Protein AF-A0A841AV82-F1 (afdb_monomer_lite)

Sequence (504 aa):
MIDNGAESAHFCGAACRFLRERGIRVSAVSPDPAAVTTDPGFADAAYIEPVAPAFVERIIAGEWDRGHPVDHLLPGRGADGCAAALAERGVLKRYDVAVLEPEALDIPLWTEWSLADRAESRAVVIVGAGGHGVDYEHSCAHAAAGFRKAGFHAIIVDSGVDVLSPELDHRYLERLRPEELLEVCAAEEELAGVVLQLGGPAAWSLAEDLADAGVPLLGGAAELLVPARSGAGHIAVDALTDGDEVYLGGIIEQLGEAEDAPGALQPNAVDGPDFASILDLTGAIARDAGTRGLLTVRYDATGDDLHVVEAAARGSGTVPFVSKATGVPLAEAAALLLAGKSISELRAEGVLPAGDSPPVPGVAVRDAGMGLDRSLGRALAKACEGGLPTGGRVYVSAGCRDRRELLFPVKRLGELGFEILAGADCAAMFDRHAVPCVHVAEEDLAGEIADGKLDLLIATGSGADGLAAEATGIPCALGLRHAEATVHAIEALIRDDFPVFQRP

InterPro domains:
  IPR011607 Methylglyoxal synthase-like domain [PS51855] (386-504)
  IPR016185 Pre-ATP-grasp domain superfamily [SSF52440] (2-100)
  IPR016185 Pre-ATP-grasp domain superfamily [SSF52440] (120-224)
  IPR036914 Methylglyoxal synthase-like domain superfamily [G3DSA:3.40.50.1380] (388-502)
  IPR036914 Methylglyoxal synthase-like domain superfamily [SSF52335] (388-491)
  IPR058047 Carbamoyl phosphate synthase, preATP-grasp domain [PF25596] (2-101)
  IPR058047 Carbamoyl phosphate synthase, preATP-grasp domain [PF25596] (122-222)

Structure (mmCIF, N/CA/C/O backbone):
data_AF-A0A841AV82-F1
#
_entry.id   AF-A0A841AV82-F1
#
loop_
_atom_site.group_PDB
_atom_site.id
_atom_site.type_symbol
_atom_site.label_atom_id
_atom_site.label_alt_id
_atom_site.label_comp_id
_atom_site.label_asym_id
_atom_site.label_entity_id
_atom_site.label_seq_id
_atom_site.pdbx_PDB_ins_code
_atom_site.Cartn_x
_atom_site.Cartn_y
_atom_site.Cartn_z
_atom_site.occupancy
_atom_site.B_iso_or_equiv
_atom_site.auth_seq_id
_atom_site.auth_comp_id
_atom_site.auth_asym_id
_atom_site.auth_atom_id
_atom_site.pdbx_PDB_model_num
ATOM 1 N N . MET A 1 1 ? -13.180 8.623 -14.189 1.00 90.81 1 MET A N 1
ATOM 2 C CA . MET A 1 1 ? -12.263 9.405 -13.338 1.00 90.81 1 MET A CA 1
ATOM 3 C C . MET A 1 1 ? -10.894 8.757 -13.414 1.00 90.81 1 MET A C 1
ATOM 5 O O . MET A 1 1 ? -10.834 7.540 -13.273 1.00 90.81 1 MET A O 1
ATOM 9 N N . ILE A 1 2 ? -9.837 9.528 -13.664 1.00 91.56 2 ILE A N 1
ATOM 10 C CA . ILE A 1 2 ? -8.448 9.048 -13.576 1.00 91.56 2 ILE A CA 1
ATOM 11 C C . ILE A 1 2 ? -7.686 9.904 -12.560 1.00 91.56 2 ILE A C 1
ATOM 13 O O . ILE A 1 2 ? -7.802 11.124 -12.602 1.00 91.56 2 ILE A O 1
ATOM 17 N N . ASP A 1 3 ? -6.962 9.268 -11.644 1.00 84.94 3 ASP A N 1
ATOM 18 C CA . ASP A 1 3 ? -6.338 9.900 -10.476 1.00 84.94 3 ASP A CA 1
ATOM 19 C C . ASP A 1 3 ? -4.928 9.329 -10.260 1.00 84.94 3 ASP A C 1
ATOM 21 O O . ASP A 1 3 ? -4.775 8.123 -10.055 1.00 84.94 3 ASP A O 1
ATOM 25 N N . ASN A 1 4 ? -3.905 10.186 -10.315 1.00 76.44 4 ASN A N 1
ATOM 26 C CA . ASN A 1 4 ? -2.503 9.789 -10.132 1.00 76.44 4 ASN A CA 1
ATOM 27 C C . ASN A 1 4 ? -2.070 9.741 -8.657 1.00 76.44 4 ASN A C 1
ATOM 29 O O . ASN A 1 4 ? -0.916 9.426 -8.400 1.00 76.44 4 ASN A O 1
ATOM 33 N N . GLY A 1 5 ? -2.961 10.032 -7.703 1.00 67.56 5 GLY A N 1
ATOM 34 C CA . GLY A 1 5 ? -2.700 9.905 -6.271 1.00 67.56 5 GLY A CA 1
ATOM 35 C C . GLY A 1 5 ? -2.860 11.201 -5.472 1.00 67.56 5 GLY A C 1
ATOM 36 O O . GLY A 1 5 ? -3.566 12.133 -5.871 1.00 67.56 5 GLY A O 1
ATOM 37 N N . ALA A 1 6 ? -2.198 11.215 -4.312 1.00 57.38 6 ALA A N 1
ATOM 38 C CA . ALA A 1 6 ? -2.172 12.234 -3.253 1.00 57.38 6 ALA A CA 1
ATOM 39 C C . ALA A 1 6 ? -2.678 13.652 -3.602 1.00 57.38 6 ALA A C 1
ATOM 41 O O . ALA A 1 6 ? -3.660 14.110 -3.020 1.00 57.38 6 ALA A O 1
ATOM 42 N N . GLU A 1 7 ? -2.048 14.354 -4.554 1.00 55.75 7 GLU A N 1
ATOM 43 C CA . GLU A 1 7 ? -2.330 15.777 -4.830 1.00 55.75 7 GLU A CA 1
ATOM 44 C C . GLU A 1 7 ? -3.747 16.053 -5.367 1.00 55.75 7 GLU A C 1
ATOM 46 O O . GLU A 1 7 ? -4.189 17.206 -5.410 1.00 55.75 7 GLU A O 1
ATOM 51 N N . SER A 1 8 ? -4.468 15.020 -5.810 1.00 61.84 8 SER A N 1
ATOM 52 C CA . SER A 1 8 ? -5.808 15.150 -6.391 1.00 61.84 8 SER A CA 1
ATOM 53 C C . SER A 1 8 ? -6.891 14.390 -5.632 1.00 61.84 8 SER A C 1
ATOM 55 O O . SER A 1 8 ? -8.082 14.557 -5.909 1.00 61.84 8 SER A O 1
ATOM 57 N N . ALA A 1 9 ? -6.501 13.600 -4.637 1.00 64.06 9 ALA A N 1
ATOM 58 C CA . ALA A 1 9 ? -7.357 12.573 -4.078 1.00 64.06 9 ALA A CA 1
ATOM 59 C C . ALA A 1 9 ? -8.602 13.160 -3.367 1.00 64.06 9 ALA A C 1
ATOM 61 O O . ALA A 1 9 ? -9.690 12.584 -3.459 1.00 64.06 9 ALA A O 1
ATOM 62 N N . HIS A 1 10 ? -8.493 14.338 -2.725 1.00 68.81 10 HIS A N 1
ATOM 63 C CA . HIS A 1 10 ? -9.641 15.035 -2.108 1.00 68.81 10 HIS A CA 1
ATOM 64 C C . HIS A 1 10 ? -10.686 15.451 -3.149 1.00 68.81 10 HIS A C 1
ATOM 66 O O . HIS A 1 10 ? -11.874 15.142 -3.018 1.00 68.81 10 HIS A O 1
ATOM 72 N N . PHE A 1 11 ? -10.236 16.104 -4.225 1.00 78.00 11 PHE A N 1
ATOM 73 C CA . PHE A 1 11 ? -11.098 16.484 -5.343 1.00 78.00 11 PHE A CA 1
ATOM 74 C C . PHE A 1 11 ? -11.727 15.247 -5.983 1.00 78.00 11 PHE A C 1
ATOM 76 O O . PHE A 1 11 ? -12.940 15.194 -6.178 1.00 78.00 11 PHE A O 1
ATOM 83 N N . CYS A 1 12 ? -10.912 14.238 -6.283 1.00 80.69 12 CYS A N 1
ATOM 84 C CA . CYS A 1 12 ? -11.349 13.037 -6.972 1.00 80.69 12 CYS A CA 1
ATOM 85 C C . CYS A 1 12 ? -12.381 12.253 -6.144 1.00 80.69 12 CYS A C 1
ATOM 87 O O . CYS A 1 12 ? -13.395 11.813 -6.693 1.00 80.69 12 CYS A O 1
ATOM 89 N N . GLY A 1 13 ? -12.192 12.150 -4.824 1.00 80.12 13 GLY A N 1
ATOM 90 C CA . GLY A 1 13 ? -13.170 11.572 -3.900 1.00 80.12 13 GLY A CA 1
ATOM 91 C C . GLY A 1 13 ? -14.489 12.351 -3.866 1.00 80.12 13 GLY A C 1
ATOM 92 O O . GLY A 1 13 ? -15.559 11.765 -4.060 1.00 80.12 13 GLY A O 1
ATOM 93 N N . ALA A 1 14 ? -14.423 13.677 -3.700 1.00 79.00 14 ALA A N 1
ATOM 94 C CA . ALA A 1 14 ? -15.600 14.549 -3.704 1.00 79.00 14 ALA A CA 1
ATOM 95 C C . ALA A 1 14 ? -16.366 14.482 -5.037 1.00 79.00 14 ALA A C 1
ATOM 97 O O . ALA A 1 14 ? -17.595 14.393 -5.048 1.00 79.00 14 ALA A O 1
ATOM 98 N N . ALA A 1 15 ? -15.649 14.452 -6.160 1.00 84.62 15 ALA A N 1
ATOM 99 C CA . ALA A 1 15 ? -16.220 14.317 -7.493 1.00 84.62 15 ALA A CA 1
ATOM 100 C C . ALA A 1 15 ? -16.948 12.977 -7.669 1.00 84.62 15 ALA A C 1
ATOM 102 O O . ALA A 1 15 ? -18.084 12.957 -8.147 1.00 84.62 15 ALA A O 1
ATOM 103 N N . CYS A 1 16 ? -16.335 11.861 -7.251 1.00 86.69 16 CYS A N 1
ATOM 104 C CA . CYS A 1 16 ? -16.966 10.542 -7.324 1.00 86.69 16 CYS A CA 1
ATOM 105 C C . CYS A 1 16 ? -18.299 10.529 -6.561 1.00 86.69 16 CYS A C 1
ATOM 107 O O . CYS A 1 16 ? -19.328 10.141 -7.118 1.00 86.69 16 CYS A O 1
ATOM 109 N N . ARG A 1 17 ? -18.315 11.052 -5.330 1.00 81.62 17 ARG A N 1
ATOM 110 C CA . ARG A 1 17 ? -19.538 11.186 -4.529 1.00 81.62 17 ARG A CA 1
ATOM 111 C C . ARG A 1 17 ? -20.577 12.089 -5.198 1.00 81.62 17 ARG A C 1
ATOM 113 O O . ARG A 1 17 ? -21.718 11.672 -5.384 1.00 81.62 17 ARG A O 1
ATOM 120 N N . PHE A 1 18 ? -20.180 13.296 -5.599 1.00 85.12 18 PHE A N 1
ATOM 121 C CA . PHE A 1 18 ? -21.058 14.293 -6.218 1.00 85.12 18 PHE A CA 1
ATOM 122 C C . PHE A 1 18 ? -21.786 13.755 -7.457 1.00 85.12 18 PHE A C 1
ATOM 124 O O . PHE A 1 18 ? -22.976 14.031 -7.655 1.00 85.12 18 PHE A O 1
ATOM 131 N N . LEU A 1 19 ? -21.069 12.994 -8.288 1.00 88.81 19 LEU A N 1
ATOM 132 C CA . LEU A 1 19 ? -21.600 12.358 -9.490 1.00 88.81 19 LEU A CA 1
ATOM 133 C C . LEU A 1 19 ? -22.554 11.210 -9.132 1.00 88.81 19 LEU A C 1
ATOM 135 O O . LEU A 1 19 ? -23.669 11.150 -9.657 1.00 88.81 19 LEU A O 1
ATOM 139 N N . ARG A 1 20 ? -22.172 10.341 -8.191 1.00 88.25 20 ARG A N 1
ATOM 140 C CA . ARG A 1 20 ? -23.005 9.199 -7.782 1.00 88.25 20 ARG A CA 1
ATOM 141 C C . ARG A 1 20 ? -24.296 9.614 -7.086 1.00 88.25 20 ARG A C 1
ATOM 143 O O . ARG A 1 20 ? -25.344 9.046 -7.382 1.00 88.25 20 ARG A O 1
ATOM 150 N N . GLU A 1 21 ? -24.271 10.650 -6.248 1.00 86.81 21 GLU A N 1
ATOM 151 C CA . GLU A 1 21 ? -25.479 11.235 -5.639 1.00 86.81 21 GLU A CA 1
ATOM 152 C C . GLU A 1 21 ? -26.478 11.757 -6.690 1.00 86.81 21 GLU A C 1
ATOM 154 O O . GLU A 1 21 ? -27.679 11.840 -6.431 1.00 86.81 21 GLU A O 1
ATOM 159 N N . ARG A 1 22 ? -26.006 12.062 -7.906 1.00 89.69 22 ARG A N 1
ATOM 160 C CA . ARG A 1 22 ? -26.829 12.460 -9.062 1.00 89.69 22 ARG A CA 1
ATOM 161 C C . ARG A 1 22 ? -27.228 11.287 -9.960 1.00 89.69 22 ARG A C 1
ATOM 163 O O . ARG A 1 22 ? -27.829 11.505 -11.009 1.00 89.69 22 ARG A O 1
ATOM 170 N N . GLY A 1 23 ? -26.920 10.055 -9.557 1.00 91.31 23 GLY A N 1
ATOM 171 C CA . GLY A 1 23 ? -27.213 8.842 -10.318 1.00 91.31 23 GLY A CA 1
ATOM 172 C C . GLY A 1 23 ? -26.294 8.626 -11.523 1.00 91.31 23 GLY A C 1
ATOM 173 O O . GLY A 1 23 ? -26.644 7.853 -12.413 1.00 91.31 23 GLY A O 1
ATOM 174 N N . ILE A 1 24 ? -25.142 9.303 -11.577 1.00 92.50 24 ILE A N 1
ATOM 175 C CA . ILE A 1 24 ? -24.139 9.103 -12.627 1.00 92.50 24 ILE A CA 1
ATOM 176 C C . ILE A 1 24 ? -23.238 7.940 -12.215 1.00 92.50 24 ILE A C 1
ATOM 178 O O . ILE A 1 24 ? -22.692 7.938 -11.112 1.00 92.50 24 ILE A O 1
ATOM 182 N N . ARG A 1 25 ? -23.070 6.963 -13.115 1.00 94.25 25 ARG A N 1
ATOM 183 C CA . ARG A 1 25 ? -22.140 5.847 -12.915 1.00 94.25 25 ARG A CA 1
ATOM 184 C C . ARG A 1 25 ? -20.703 6.357 -12.981 1.00 94.25 25 ARG A C 1
ATOM 186 O O . ARG A 1 25 ? -20.338 7.038 -13.937 1.00 94.25 25 ARG A O 1
ATOM 193 N N . VAL A 1 26 ? -19.879 5.981 -12.009 1.00 93.31 26 VAL A N 1
ATOM 194 C CA . VAL A 1 26 ? -18.468 6.376 -11.953 1.00 93.31 26 VAL A CA 1
ATOM 195 C C . VAL A 1 26 ? -17.569 5.151 -12.018 1.00 93.31 26 VAL A C 1
ATOM 197 O O . VAL A 1 26 ? -17.651 4.266 -11.168 1.00 93.31 26 VAL A O 1
ATOM 200 N N . SER A 1 27 ? -16.666 5.148 -12.997 1.00 94.00 27 SER A N 1
ATOM 201 C CA . SER A 1 27 ? -15.523 4.236 -13.057 1.00 94.00 27 SER A CA 1
ATOM 202 C C . SER A 1 27 ? -14.254 5.024 -12.707 1.00 94.00 27 SER A C 1
ATOM 204 O O . SER A 1 27 ? -13.967 6.052 -13.337 1.00 94.00 27 SER A O 1
ATOM 206 N N . ALA A 1 28 ? -13.536 4.592 -11.671 1.00 92.00 28 ALA A N 1
ATOM 207 C CA . ALA A 1 28 ? -12.346 5.255 -11.138 1.00 92.00 28 ALA A CA 1
ATOM 208 C C . ALA A 1 28 ? -11.086 4.419 -11.385 1.00 92.00 28 ALA A C 1
ATOM 210 O O . ALA A 1 28 ? -11.097 3.205 -11.187 1.00 92.00 28 ALA A O 1
ATOM 211 N N . VAL A 1 29 ? -10.010 5.076 -11.815 1.00 92.19 29 VAL A N 1
ATOM 212 C CA . VAL A 1 29 ? -8.702 4.459 -12.053 1.00 92.19 29 VAL A CA 1
ATOM 213 C C . VAL A 1 29 ? -7.664 5.204 -11.234 1.00 92.19 29 VAL A C 1
ATOM 215 O O . VAL A 1 29 ? -7.523 6.415 -11.409 1.00 92.19 29 VAL A O 1
ATOM 218 N N . SER A 1 30 ? -6.951 4.491 -10.369 1.00 89.75 30 SER A N 1
ATOM 219 C CA . SER A 1 30 ? -5.815 5.044 -9.638 1.00 89.75 30 SER A CA 1
ATOM 220 C C . SER A 1 30 ? -4.820 3.945 -9.262 1.00 89.75 30 SER A C 1
ATOM 222 O O . SER A 1 30 ? -5.254 2.901 -8.771 1.00 89.75 30 SER A O 1
ATOM 224 N N . PRO A 1 31 ? -3.509 4.151 -9.472 1.00 87.56 31 PRO A N 1
ATOM 225 C CA . PRO A 1 31 ? -2.474 3.249 -8.990 1.00 87.56 31 PRO A CA 1
ATOM 226 C C . PRO A 1 31 ? -2.136 3.503 -7.517 1.00 87.56 31 PRO A C 1
ATOM 228 O O . PRO A 1 31 ? -1.435 2.691 -6.929 1.00 87.56 31 PRO A O 1
ATOM 231 N N . ASP A 1 32 ? -2.595 4.602 -6.914 1.00 87.56 32 ASP A N 1
ATOM 232 C CA . ASP A 1 32 ? -2.264 4.948 -5.532 1.00 87.56 32 ASP A CA 1
ATOM 233 C C . ASP A 1 32 ? -3.104 4.091 -4.558 1.00 87.56 32 ASP A C 1
ATOM 235 O O . ASP A 1 32 ? -4.343 4.164 -4.574 1.00 87.56 32 ASP A O 1
ATOM 239 N N . PRO A 1 33 ? -2.475 3.265 -3.698 1.00 84.12 33 PRO A N 1
ATOM 240 C CA . PRO A 1 33 ? -3.198 2.456 -2.723 1.00 84.12 33 PRO A CA 1
ATOM 241 C C . PRO A 1 33 ? -3.952 3.289 -1.673 1.00 84.12 33 PRO A C 1
ATOM 243 O O . PRO A 1 33 ? -4.920 2.792 -1.097 1.00 84.12 33 PRO A O 1
ATOM 246 N N . ALA A 1 34 ? -3.555 4.539 -1.425 1.00 84.31 34 ALA A N 1
ATOM 247 C CA . ALA A 1 34 ? -4.220 5.446 -0.493 1.00 84.31 34 ALA A CA 1
ATOM 248 C C . ALA A 1 34 ? -5.388 6.223 -1.135 1.00 84.31 34 ALA A C 1
ATOM 250 O O . ALA A 1 34 ? -6.167 6.870 -0.425 1.00 84.31 34 ALA A O 1
ATOM 251 N N . ALA A 1 35 ? -5.578 6.136 -2.458 1.00 82.94 35 ALA A N 1
ATOM 252 C CA . ALA A 1 35 ? -6.659 6.840 -3.138 1.00 82.94 35 ALA A CA 1
ATOM 253 C C . ALA A 1 35 ? -8.040 6.328 -2.694 1.00 82.94 35 ALA A C 1
ATOM 255 O O . ALA A 1 35 ? -8.417 5.168 -2.905 1.00 82.94 35 ALA A O 1
ATOM 256 N N . VAL A 1 36 ? -8.849 7.230 -2.131 1.00 78.75 36 VAL A N 1
ATOM 257 C CA . VAL A 1 36 ? -10.220 6.922 -1.683 1.00 78.75 36 VAL A CA 1
ATOM 258 C C . VAL A 1 36 ? -11.155 6.594 -2.847 1.00 78.75 36 VAL A C 1
ATOM 260 O O . VAL A 1 36 ? -12.127 5.866 -2.693 1.00 78.75 36 VAL A O 1
ATOM 263 N N . THR A 1 37 ? -10.851 7.068 -4.057 1.00 79.81 37 THR A N 1
ATOM 264 C CA . THR A 1 37 ? -11.676 6.820 -5.251 1.00 79.81 37 THR A CA 1
ATOM 265 C C . THR A 1 37 ? -11.791 5.346 -5.624 1.00 79.81 37 THR A C 1
ATOM 267 O O . THR A 1 37 ? -12.768 4.947 -6.259 1.00 79.81 37 THR A O 1
ATOM 270 N N . THR A 1 38 ? -10.820 4.529 -5.213 1.00 82.94 38 THR A N 1
ATOM 271 C CA . THR A 1 38 ? -10.825 3.079 -5.425 1.00 82.94 38 THR A CA 1
ATOM 272 C C . THR A 1 38 ? -11.324 2.305 -4.196 1.00 82.94 38 THR A C 1
ATOM 274 O O . THR A 1 38 ? -11.220 1.075 -4.163 1.00 82.94 38 THR A O 1
ATOM 277 N N . ASP A 1 39 ? -11.836 2.991 -3.164 1.00 83.00 39 ASP A N 1
ATOM 278 C CA . ASP A 1 39 ? -12.488 2.349 -2.019 1.00 83.00 39 ASP A CA 1
ATOM 279 C C . ASP A 1 39 ? -13.899 1.858 -2.364 1.00 83.00 39 ASP A C 1
ATOM 281 O O . ASP A 1 39 ? -14.603 2.464 -3.186 1.00 83.00 39 ASP A O 1
ATOM 285 N N . PRO A 1 40 ? -14.353 0.767 -1.717 1.00 78.19 40 PRO A N 1
ATOM 286 C CA . PRO A 1 40 ? -15.736 0.333 -1.826 1.00 78.19 40 PRO A CA 1
ATOM 287 C C . PRO A 1 40 ? -16.694 1.479 -1.483 1.00 78.19 40 PRO A C 1
ATOM 289 O O . PRO A 1 40 ? -16.585 2.103 -0.434 1.00 78.19 40 PRO A O 1
ATOM 292 N N . GLY A 1 41 ? -17.657 1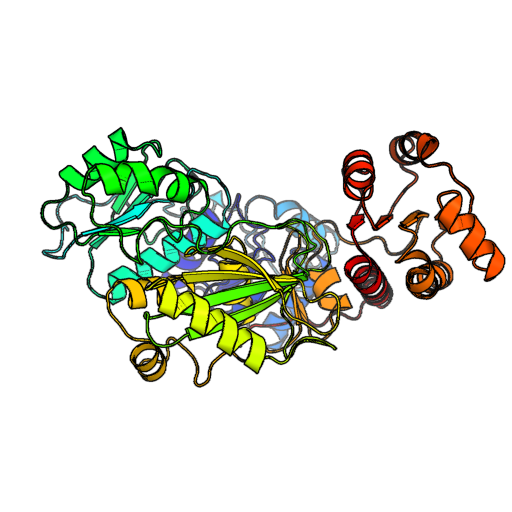.745 -2.366 1.00 79.38 41 GLY A N 1
ATOM 293 C CA . GLY A 1 41 ? -18.660 2.786 -2.143 1.00 79.38 41 GLY A CA 1
ATOM 294 C C . GLY A 1 41 ? -18.297 4.178 -2.669 1.00 79.38 41 GLY A C 1
ATOM 295 O O . GLY A 1 41 ? -19.170 5.041 -2.637 1.00 79.38 41 GLY A O 1
ATOM 296 N N . PHE A 1 42 ? -17.106 4.397 -3.236 1.00 81.31 42 PHE A N 1
ATOM 297 C CA . PHE A 1 42 ? -16.772 5.662 -3.912 1.00 81.31 42 PHE A CA 1
ATOM 298 C C . PHE A 1 42 ? -17.054 5.628 -5.414 1.00 81.31 42 PHE A C 1
ATOM 300 O O . PHE A 1 42 ? -17.577 6.596 -5.960 1.00 81.31 42 PHE A O 1
ATOM 307 N N . ALA A 1 43 ? -16.789 4.502 -6.073 1.00 87.81 43 ALA A N 1
ATOM 308 C CA . ALA A 1 43 ? -17.047 4.289 -7.493 1.00 87.81 43 ALA A CA 1
ATOM 309 C C . ALA A 1 43 ? -17.900 3.031 -7.718 1.00 87.81 43 ALA A C 1
ATOM 311 O O . ALA A 1 43 ? -17.933 2.127 -6.883 1.00 87.81 43 ALA A O 1
ATOM 312 N N . ASP A 1 44 ? -18.592 2.961 -8.855 1.00 90.88 44 ASP A N 1
ATOM 313 C CA . ASP A 1 44 ? -19.335 1.764 -9.270 1.00 90.88 44 ASP A CA 1
ATOM 314 C C . ASP A 1 44 ? -18.428 0.723 -9.946 1.00 90.88 44 ASP A C 1
ATOM 316 O O . ASP A 1 44 ? -18.801 -0.445 -10.062 1.00 90.88 44 ASP A O 1
ATOM 320 N N . ALA A 1 45 ? -17.247 1.144 -10.406 1.00 91.06 45 ALA A N 1
ATOM 321 C CA . ALA A 1 45 ? -16.133 0.279 -10.772 1.00 91.06 45 ALA A CA 1
ATOM 322 C C . ALA A 1 45 ? -14.809 0.949 -10.384 1.00 91.06 45 ALA A C 1
ATOM 324 O O . ALA A 1 45 ? -14.600 2.128 -10.672 1.00 91.06 45 ALA A O 1
ATOM 325 N N . ALA A 1 46 ? -13.912 0.194 -9.753 1.00 90.00 46 ALA A N 1
ATOM 326 C CA . ALA A 1 46 ? -12.591 0.660 -9.347 1.00 90.00 46 ALA A CA 1
ATOM 327 C C . ALA A 1 46 ? -11.496 -0.184 -10.014 1.00 90.00 46 ALA A C 1
ATOM 329 O O . ALA A 1 46 ? -11.554 -1.419 -10.000 1.00 90.00 46 ALA A O 1
ATOM 330 N N . TYR A 1 47 ? -10.498 0.493 -10.576 1.00 90.12 47 TYR A N 1
ATOM 331 C CA . TYR A 1 47 ? -9.341 -0.106 -11.232 1.00 90.12 47 TYR A CA 1
ATOM 332 C C . TYR A 1 47 ? -8.065 0.372 -10.547 1.00 90.12 47 TYR A C 1
ATOM 334 O O . TYR A 1 47 ? -7.798 1.573 -10.502 1.00 90.12 47 TYR A O 1
ATOM 342 N N . ILE A 1 48 ? -7.284 -0.581 -10.043 1.00 88.75 48 ILE A N 1
ATOM 343 C CA . ILE A 1 48 ? -5.940 -0.334 -9.517 1.00 88.75 48 ILE A CA 1
ATOM 344 C C . ILE A 1 48 ? -4.970 -0.623 -10.655 1.00 88.75 48 ILE A C 1
ATOM 346 O O . ILE A 1 48 ? -4.492 -1.744 -10.823 1.00 88.75 48 ILE A O 1
ATOM 350 N N . GLU A 1 49 ? -4.807 0.367 -11.523 1.00 89.81 49 GLU A N 1
ATOM 351 C CA . GLU A 1 49 ? -4.012 0.267 -12.742 1.00 89.81 49 GLU A CA 1
ATOM 352 C C . GLU A 1 49 ? -3.272 1.587 -12.987 1.00 89.81 49 GLU A C 1
ATOM 354 O O . GLU A 1 49 ? -3.762 2.647 -12.577 1.00 89.81 49 GLU A O 1
ATOM 359 N N . PRO A 1 50 ? -2.136 1.554 -13.707 1.00 89.44 50 PRO A N 1
ATOM 360 C CA . PRO A 1 50 ? -1.421 2.764 -14.087 1.00 89.44 50 PRO A CA 1
ATOM 361 C C . PRO A 1 50 ? -2.316 3.740 -14.850 1.00 89.44 50 PRO A C 1
ATOM 363 O O . PRO A 1 50 ? -3.013 3.354 -15.797 1.00 89.44 50 PRO A O 1
ATOM 366 N N . VAL A 1 51 ? -2.209 5.035 -14.546 1.00 90.50 51 VAL A N 1
ATOM 367 C CA . VAL A 1 51 ? -2.825 6.095 -15.362 1.00 90.50 51 VAL A CA 1
ATOM 368 C C . VAL A 1 51 ? -1.950 6.397 -16.580 1.00 90.50 51 VAL A C 1
ATOM 370 O O . VAL A 1 51 ? -1.453 7.498 -16.803 1.00 90.50 51 VAL A O 1
ATOM 373 N N . ALA A 1 52 ? -1.764 5.377 -17.410 1.00 88.81 52 ALA A N 1
ATOM 374 C CA . ALA A 1 52 ? -1.066 5.473 -18.681 1.00 88.81 52 ALA A CA 1
ATOM 375 C C . ALA A 1 52 ? -2.055 5.267 -19.840 1.00 88.81 52 ALA A C 1
ATOM 377 O O . ALA A 1 52 ? -2.968 4.442 -19.721 1.00 88.81 52 ALA A O 1
ATOM 378 N N . PRO A 1 53 ? -1.865 5.932 -21.000 1.00 91.25 53 PRO A N 1
ATOM 379 C CA . PRO A 1 53 ? -2.823 5.875 -22.106 1.00 91.25 53 PRO A CA 1
ATOM 380 C C . PRO A 1 53 ? -3.176 4.452 -22.553 1.00 91.25 53 PRO A C 1
ATOM 382 O O . PRO A 1 53 ? -4.331 4.175 -22.854 1.00 91.25 53 PRO A O 1
ATOM 385 N N . ALA A 1 54 ? -2.205 3.533 -22.549 1.00 88.81 54 ALA A N 1
ATOM 386 C CA . ALA A 1 54 ? -2.431 2.137 -22.924 1.00 88.81 54 ALA A CA 1
ATOM 387 C C . ALA A 1 54 ? -3.383 1.404 -21.959 1.00 88.81 54 ALA A C 1
ATOM 389 O O . ALA A 1 54 ? -4.234 0.634 -22.398 1.00 88.81 54 ALA A O 1
ATOM 390 N N . PHE A 1 55 ? -3.268 1.652 -20.653 1.00 91.06 55 PHE A N 1
ATOM 391 C CA . PHE A 1 55 ? -4.129 1.035 -19.642 1.00 91.06 55 PHE A CA 1
ATOM 392 C C . PHE A 1 55 ? -5.510 1.687 -19.616 1.00 91.06 55 PHE A C 1
ATOM 394 O O . PHE A 1 55 ? -6.517 0.982 -19.649 1.00 91.06 55 PHE A O 1
ATOM 401 N N . VAL A 1 56 ? -5.574 3.020 -19.659 1.00 94.00 56 VAL A N 1
ATOM 402 C CA . VAL A 1 56 ? -6.850 3.750 -19.680 1.00 94.00 56 VAL A CA 1
ATOM 403 C C . VAL A 1 56 ? -7.658 3.424 -20.942 1.00 94.00 56 VAL A C 1
ATOM 405 O O . VAL A 1 56 ? -8.864 3.214 -20.850 1.00 94.00 56 VAL A O 1
ATOM 408 N N . GLU A 1 57 ? -7.018 3.280 -22.109 1.00 94.94 57 GLU A N 1
ATOM 409 C CA . GLU A 1 57 ? -7.690 2.812 -23.331 1.00 94.94 57 GLU A CA 1
ATOM 410 C C . GLU A 1 57 ? -8.294 1.411 -23.156 1.00 94.94 57 GLU A C 1
ATOM 412 O O . GLU A 1 57 ? -9.446 1.190 -23.537 1.00 94.94 57 GLU A O 1
ATOM 417 N N . ARG A 1 58 ? -7.554 0.469 -22.552 1.00 93.06 58 ARG A N 1
ATOM 418 C CA . ARG A 1 58 ? -8.064 -0.884 -22.266 1.00 93.06 58 ARG A CA 1
ATOM 419 C C . ARG A 1 58 ? -9.243 -0.856 -21.294 1.00 93.06 58 ARG A C 1
ATOM 421 O O . ARG A 1 58 ? -10.170 -1.644 -21.462 1.00 93.06 58 ARG A O 1
ATOM 428 N N . ILE A 1 59 ? -9.231 0.040 -20.308 1.00 94.62 59 ILE A N 1
ATOM 429 C CA . ILE A 1 59 ? -10.341 0.216 -19.363 1.00 94.62 59 ILE A CA 1
ATOM 430 C C . ILE A 1 59 ? -11.577 0.769 -20.082 1.00 94.62 59 ILE A C 1
ATOM 432 O O . ILE A 1 59 ? -12.650 0.190 -19.942 1.00 94.62 59 ILE A O 1
ATOM 436 N N . ILE A 1 60 ? -11.433 1.815 -20.906 1.00 95.56 60 ILE A N 1
ATOM 437 C CA . ILE A 1 60 ? -12.539 2.377 -21.707 1.00 95.56 60 ILE A CA 1
ATOM 438 C C . ILE A 1 60 ? -13.150 1.301 -22.613 1.00 95.56 60 ILE A C 1
ATOM 440 O O . ILE A 1 60 ? -14.367 1.121 -22.625 1.00 95.56 60 ILE A O 1
ATOM 444 N N . ALA A 1 61 ? -12.308 0.557 -23.335 1.00 94.00 61 ALA A N 1
ATOM 445 C CA . ALA A 1 61 ? -12.751 -0.545 -24.185 1.00 94.00 61 ALA A CA 1
ATOM 446 C C . ALA A 1 61 ? -13.467 -1.637 -23.371 1.00 94.00 61 ALA A C 1
ATOM 448 O O . ALA A 1 61 ? -14.533 -2.113 -23.752 1.00 94.00 61 ALA A O 1
ATOM 449 N N . GLY A 1 62 ? -12.913 -2.000 -22.213 1.00 93.06 62 GLY A N 1
ATOM 450 C CA . GLY A 1 62 ? -13.485 -3.012 -21.336 1.00 93.06 62 GLY A CA 1
ATOM 451 C C . GLY A 1 62 ? -14.825 -2.609 -20.716 1.00 93.06 62 GLY A C 1
ATOM 452 O O . GLY A 1 62 ? -15.695 -3.467 -20.566 1.00 93.06 62 GLY A O 1
ATOM 453 N N . GLU A 1 63 ? -15.010 -1.348 -20.332 1.00 94.25 63 GLU A N 1
ATOM 454 C CA . GLU A 1 63 ? -16.300 -0.841 -19.844 1.00 94.25 63 GLU A CA 1
ATOM 455 C C . GLU A 1 63 ? -17.334 -0.808 -20.978 1.00 94.25 63 GLU A C 1
ATOM 457 O O . GLU A 1 63 ? -18.472 -1.250 -20.795 1.00 94.25 63 GLU A O 1
ATOM 462 N N . TRP A 1 64 ? -16.918 -0.410 -22.185 1.00 92.38 64 TRP A N 1
ATOM 463 C CA . TRP A 1 64 ? -17.756 -0.473 -23.383 1.00 92.38 64 TRP A CA 1
ATOM 464 C C . TRP A 1 64 ? -18.267 -1.893 -23.655 1.00 92.38 64 TRP A C 1
ATOM 466 O O . TRP A 1 64 ? -19.473 -2.103 -23.801 1.00 92.38 64 TRP A O 1
ATOM 476 N N . ASP A 1 65 ? -17.371 -2.883 -23.660 1.00 92.56 65 ASP A N 1
ATOM 477 C CA . ASP A 1 65 ? -17.707 -4.291 -23.906 1.00 92.56 65 ASP A CA 1
ATOM 478 C C . ASP A 1 65 ? -18.656 -4.876 -22.847 1.00 92.56 65 ASP A C 1
ATOM 480 O O . ASP A 1 65 ? -19.457 -5.766 -23.143 1.00 92.56 65 ASP A O 1
ATOM 484 N N . ARG A 1 66 ? -18.613 -4.357 -21.613 1.00 92.69 66 ARG A N 1
ATOM 485 C CA . ARG A 1 66 ? -19.529 -4.732 -20.522 1.00 92.69 66 ARG A CA 1
ATOM 486 C C . ARG A 1 66 ? -20.896 -4.041 -20.606 1.00 92.69 66 ARG A C 1
ATOM 488 O O . ARG A 1 66 ? -21.767 -4.328 -19.789 1.00 92.69 66 ARG A O 1
ATOM 495 N N . GLY A 1 67 ? -21.113 -3.169 -21.592 1.00 94.31 67 GLY A N 1
ATOM 496 C CA . GLY A 1 67 ? -22.356 -2.412 -21.752 1.00 94.31 67 GLY A CA 1
ATOM 497 C C . GLY A 1 67 ? -22.410 -1.135 -20.911 1.00 94.31 67 GLY A C 1
ATOM 498 O O . GLY A 1 67 ? -23.498 -0.627 -20.634 1.00 94.31 67 GLY A O 1
ATOM 499 N N . HIS A 1 68 ? -21.253 -0.616 -20.506 1.00 93.81 68 HIS A N 1
ATOM 500 C CA . HIS A 1 68 ? -21.098 0.627 -19.756 1.00 93.81 68 HIS A CA 1
ATOM 501 C C . HIS A 1 68 ? -20.204 1.602 -20.541 1.00 93.81 68 HIS A C 1
ATOM 503 O O . HIS A 1 68 ? -19.081 1.869 -20.122 1.00 93.81 68 HIS A O 1
ATOM 509 N N . PRO A 1 69 ? -20.646 2.110 -21.710 1.00 94.81 69 PRO A N 1
ATOM 510 C CA . PRO A 1 69 ? -19.838 3.047 -22.484 1.00 94.81 69 PRO A CA 1
ATOM 511 C C . PRO A 1 69 ? -19.496 4.285 -21.644 1.00 94.81 69 PRO A C 1
ATOM 513 O O . PRO A 1 69 ? -20.333 4.798 -20.902 1.00 94.81 69 PRO A O 1
ATOM 516 N N . VAL A 1 70 ? -18.247 4.739 -21.744 1.00 95.69 70 VAL A N 1
ATOM 517 C CA . VAL A 1 70 ? -17.756 5.906 -21.007 1.00 95.69 70 VAL A CA 1
ATOM 518 C C . VAL A 1 70 ? -18.078 7.161 -21.811 1.00 95.69 70 VAL A C 1
ATOM 520 O O . VAL A 1 70 ? -17.440 7.406 -22.825 1.00 95.69 70 VAL A O 1
ATOM 523 N N . ASP A 1 71 ? -19.031 7.973 -21.356 1.00 94.88 71 ASP A N 1
ATOM 524 C CA . ASP A 1 71 ? -19.380 9.225 -22.049 1.00 94.88 71 ASP A CA 1
ATOM 525 C C . ASP A 1 71 ? -18.334 10.329 -21.813 1.00 94.88 71 ASP A C 1
ATOM 527 O O . ASP A 1 71 ? -18.060 11.155 -22.685 1.00 94.88 71 ASP A O 1
ATOM 531 N N . HIS A 1 72 ? -17.760 10.359 -20.605 1.00 95.56 72 HIS A N 1
ATOM 532 C CA . HIS A 1 72 ? -16.883 11.434 -20.157 1.00 95.56 72 HIS A CA 1
ATOM 533 C C . HIS A 1 72 ? -15.655 10.918 -19.395 1.00 95.56 72 HIS A C 1
ATOM 535 O O . HIS A 1 72 ? -15.760 10.061 -18.514 1.00 95.56 72 HIS A O 1
ATOM 541 N N . LEU A 1 73 ? -14.494 11.503 -19.687 1.00 95.06 73 LEU A N 1
ATOM 542 C CA . LEU A 1 73 ? -13.252 11.347 -18.941 1.00 95.06 73 LEU A CA 1
ATOM 543 C C . LEU A 1 73 ? -13.015 12.599 -18.092 1.00 95.06 73 LEU A C 1
ATOM 545 O O . LEU A 1 73 ? -12.874 13.692 -18.627 1.00 95.06 73 LEU A O 1
ATOM 549 N N . LEU A 1 74 ? -12.948 12.425 -16.777 1.00 93.06 74 LEU A N 1
ATOM 550 C CA . LEU A 1 74 ? -12.581 13.474 -15.827 1.00 93.06 74 LEU A CA 1
ATOM 551 C C . LEU A 1 74 ? -11.166 13.178 -15.304 1.00 93.06 74 LEU A C 1
ATOM 553 O O . LEU A 1 74 ? -11.013 12.164 -14.608 1.00 93.06 74 LEU A O 1
ATOM 557 N N . PRO A 1 75 ? -10.146 13.966 -15.688 1.00 90.88 75 PRO A N 1
ATOM 558 C CA . PRO A 1 75 ? -8.808 13.858 -15.132 1.00 90.88 75 PRO A CA 1
ATOM 559 C C . PRO A 1 75 ? -8.720 14.582 -13.786 1.00 90.88 75 PRO A C 1
ATOM 561 O O . PRO A 1 75 ? -9.140 15.729 -13.652 1.00 90.88 75 PRO A O 1
ATOM 564 N N . GLY A 1 76 ? -8.176 13.902 -12.780 1.00 84.62 76 GLY A N 1
ATOM 565 C CA . GLY A 1 76 ? -7.666 14.548 -11.578 1.00 84.62 76 GLY A CA 1
ATOM 566 C C . GLY A 1 76 ? -6.387 15.331 -11.878 1.00 84.62 76 GLY A C 1
ATOM 567 O O . GLY A 1 76 ? -5.749 15.147 -12.920 1.00 84.62 76 GLY A O 1
ATOM 568 N N . ARG A 1 77 ? -5.985 16.192 -10.939 1.00 77.75 77 ARG A N 1
ATOM 569 C CA . ARG A 1 77 ? -4.717 16.932 -11.009 1.00 77.75 77 ARG A CA 1
ATOM 570 C C . ARG A 1 77 ? -3.557 15.961 -11.267 1.00 77.75 77 ARG A C 1
ATOM 572 O O . ARG A 1 77 ? -3.406 14.973 -10.558 1.00 77.75 77 ARG A O 1
ATOM 579 N N . GLY A 1 78 ? -2.754 16.245 -12.293 1.00 79.62 78 GLY A N 1
ATOM 580 C CA . GLY A 1 78 ? -1.605 15.417 -12.682 1.00 79.62 78 GLY A CA 1
ATOM 581 C C . GLY A 1 78 ? -1.923 14.331 -13.716 1.00 79.62 78 GLY A C 1
ATOM 582 O O . GLY A 1 78 ? -1.006 13.820 -14.357 1.00 79.62 78 GLY A O 1
ATOM 583 N N . ALA A 1 79 ? -3.201 14.034 -13.972 1.00 87.19 79 ALA A N 1
ATOM 584 C CA . ALA A 1 79 ? -3.617 13.063 -14.985 1.00 87.19 79 ALA A CA 1
ATOM 585 C C . ALA A 1 79 ? -3.883 13.689 -16.375 1.00 87.19 79 ALA A C 1
ATOM 587 O O . ALA A 1 79 ? -4.157 12.970 -17.343 1.00 87.19 79 ALA A O 1
ATOM 588 N N . ASP A 1 80 ? -3.751 15.013 -16.512 1.00 87.44 80 ASP A N 1
ATOM 589 C CA . ASP A 1 80 ? -3.996 15.767 -17.752 1.00 87.44 80 ASP A CA 1
ATOM 590 C C . ASP A 1 80 ? -3.134 15.281 -18.923 1.00 87.44 80 ASP A C 1
ATOM 592 O O . ASP A 1 80 ? -3.602 15.166 -20.057 1.00 87.44 80 ASP A O 1
ATOM 596 N N . GLY A 1 81 ? -1.875 14.926 -18.644 1.00 89.81 81 GLY A N 1
ATOM 597 C CA . GLY A 1 81 ? -0.958 14.385 -19.648 1.00 89.81 81 GLY A CA 1
ATOM 598 C C . GLY A 1 81 ? -1.456 13.069 -20.251 1.00 89.81 81 GLY A C 1
ATOM 599 O O . GLY A 1 81 ? -1.335 12.850 -21.458 1.00 89.81 81 GLY A O 1
ATOM 600 N N . CYS A 1 82 ? -2.087 12.213 -19.441 1.00 91.75 82 CYS A N 1
ATOM 601 C CA . CYS A 1 82 ? -2.697 10.975 -19.920 1.00 91.75 82 CYS A CA 1
ATOM 602 C C . CYS A 1 82 ? -3.922 11.267 -20.800 1.00 91.75 82 CYS A C 1
ATOM 604 O O . CYS A 1 82 ? -4.034 10.714 -21.898 1.00 91.75 82 CYS A O 1
ATOM 606 N N . ALA A 1 83 ? -4.797 12.188 -20.376 1.00 92.69 83 ALA A N 1
ATOM 607 C CA . ALA A 1 83 ? -5.957 12.614 -21.163 1.00 92.69 83 ALA A CA 1
ATOM 608 C C . ALA A 1 83 ? -5.549 13.214 -22.524 1.00 92.69 83 ALA A C 1
ATOM 610 O O . ALA A 1 83 ? -6.102 12.834 -23.562 1.00 92.69 83 ALA A O 1
ATOM 611 N N . ALA A 1 84 ? -4.530 14.077 -22.544 1.00 93.88 84 ALA A N 1
ATOM 612 C CA . ALA A 1 84 ? -3.975 14.650 -23.769 1.00 93.88 84 ALA A CA 1
ATOM 613 C C . ALA A 1 84 ? -3.405 13.566 -24.701 1.00 93.88 84 ALA A C 1
ATOM 615 O O . ALA A 1 84 ? -3.742 13.518 -25.885 1.00 93.88 84 ALA A O 1
ATOM 616 N N . ALA A 1 85 ? -2.617 12.631 -24.166 1.00 94.38 85 ALA A N 1
ATOM 617 C CA . ALA A 1 85 ? -2.047 11.540 -24.951 1.00 94.38 85 ALA A CA 1
ATOM 618 C C . ALA A 1 85 ? -3.118 10.582 -25.517 1.00 94.38 85 ALA A C 1
ATOM 620 O O . ALA A 1 85 ? -2.971 10.081 -26.636 1.00 94.38 85 ALA A O 1
ATOM 621 N N . LEU A 1 86 ? -4.219 10.338 -24.796 1.00 96.12 86 LEU A N 1
ATOM 622 C CA . LEU A 1 86 ? -5.376 9.591 -25.314 1.00 96.12 86 LEU A CA 1
ATOM 623 C C . LEU A 1 86 ? -6.043 10.316 -26.493 1.00 96.12 86 LEU A C 1
ATOM 625 O O . LEU A 1 86 ? -6.447 9.671 -27.470 1.00 96.12 86 LEU A O 1
ATOM 629 N N . ALA A 1 87 ? -6.143 11.647 -26.425 1.00 94.75 87 ALA A N 1
ATOM 630 C CA . ALA A 1 87 ? -6.681 12.471 -27.503 1.00 94.75 87 ALA A CA 1
ATOM 631 C C . ALA A 1 87 ? -5.791 12.415 -28.756 1.00 94.75 87 ALA A C 1
ATOM 633 O O . ALA A 1 87 ? -6.292 12.154 -29.852 1.00 94.75 87 ALA A O 1
ATOM 634 N N . GLU A 1 88 ? -4.474 12.579 -28.597 1.00 96.44 88 GLU A N 1
ATOM 635 C CA . GLU A 1 88 ? -3.489 12.512 -29.688 1.00 96.44 88 GLU A CA 1
ATOM 636 C C . GLU A 1 88 ? -3.485 11.150 -30.394 1.00 96.44 88 GLU A C 1
ATOM 638 O O . GLU A 1 88 ? -3.409 11.072 -31.621 1.00 96.44 88 GLU A O 1
ATOM 643 N N . ARG A 1 89 ? -3.650 10.065 -29.628 1.00 95.50 89 ARG A N 1
ATOM 644 C CA . ARG A 1 89 ? -3.783 8.692 -30.146 1.00 95.50 89 ARG A CA 1
ATOM 645 C C . ARG A 1 89 ? -5.135 8.423 -30.823 1.00 95.50 89 ARG A C 1
ATOM 647 O O . ARG A 1 89 ? -5.345 7.346 -31.384 1.00 95.50 89 ARG A O 1
ATOM 654 N N . GLY A 1 90 ? -6.068 9.377 -30.775 1.00 96.31 90 GLY A N 1
ATOM 655 C CA . GLY A 1 90 ? -7.409 9.263 -31.346 1.00 96.31 90 GLY A CA 1
ATOM 656 C C . GLY A 1 90 ? -8.337 8.313 -30.584 1.00 96.31 90 GLY A C 1
ATOM 657 O O . GLY A 1 90 ? -9.370 7.925 -31.132 1.00 96.31 90 GLY A O 1
ATOM 658 N N . VAL A 1 91 ? -7.992 7.933 -29.348 1.00 96.25 91 VAL A N 1
ATOM 659 C CA . VAL A 1 91 ? -8.779 7.005 -28.518 1.00 96.25 91 VAL A CA 1
ATOM 660 C C . VAL A 1 91 ? -10.111 7.637 -28.135 1.00 96.25 91 VAL A C 1
ATOM 662 O O . VAL A 1 91 ? -11.157 7.043 -28.382 1.00 96.25 91 VAL A O 1
ATOM 665 N N . LEU A 1 92 ? -10.083 8.876 -27.633 1.00 96.44 92 LEU A N 1
ATOM 666 C CA . LEU A 1 92 ? -11.291 9.599 -27.218 1.00 96.44 92 LEU A CA 1
ATOM 667 C C . LEU A 1 92 ? -12.293 9.736 -28.372 1.00 96.44 92 LEU A C 1
ATOM 669 O O . LEU A 1 92 ? -13.478 9.484 -28.207 1.00 96.44 92 LEU A O 1
ATOM 673 N N . LYS A 1 93 ? -11.803 10.014 -29.586 1.00 96.31 93 LYS A N 1
ATOM 674 C CA . LYS A 1 93 ? -12.640 10.073 -30.793 1.00 96.31 93 LYS A CA 1
ATOM 675 C C . LYS A 1 93 ? -13.198 8.706 -31.199 1.00 96.31 93 LYS A C 1
ATOM 677 O O . LYS A 1 93 ? -14.298 8.634 -31.734 1.00 96.31 93 LYS A O 1
ATOM 682 N N . ARG A 1 94 ? -12.428 7.629 -31.015 1.00 96.38 94 ARG A N 1
ATOM 683 C CA . ARG A 1 94 ? -12.837 6.265 -31.388 1.00 96.38 94 ARG A CA 1
ATOM 684 C C . ARG A 1 94 ? -14.000 5.767 -30.532 1.00 96.38 94 ARG A C 1
ATOM 686 O O . ARG A 1 94 ? -14.870 5.089 -31.066 1.00 96.38 94 ARG A O 1
ATOM 693 N N . TYR A 1 95 ? -13.992 6.112 -29.247 1.00 95.94 95 TYR A N 1
ATOM 694 C CA . TYR A 1 95 ? -15.001 5.701 -28.268 1.00 95.94 95 TYR A CA 1
ATOM 695 C C . TYR A 1 95 ? -16.012 6.808 -27.927 1.00 95.94 95 TYR A C 1
ATOM 697 O O . TYR A 1 95 ? -16.799 6.628 -27.010 1.00 95.94 95 TYR A O 1
ATOM 705 N N . ASP A 1 96 ? -16.004 7.927 -28.660 1.00 96.19 96 ASP A N 1
ATOM 706 C CA . ASP A 1 96 ? -16.900 9.080 -28.456 1.00 96.19 96 ASP A CA 1
ATOM 707 C C . ASP A 1 96 ? -16.899 9.633 -27.015 1.00 96.19 96 ASP A C 1
ATOM 709 O O . ASP A 1 96 ? -17.935 9.968 -26.450 1.00 96.19 96 ASP A O 1
ATOM 713 N N . VAL A 1 97 ? -15.708 9.719 -26.413 1.00 97.25 97 VAL A N 1
ATOM 714 C CA . VAL A 1 97 ? -15.508 10.175 -25.030 1.00 97.25 97 VAL A CA 1
ATOM 715 C C . VAL A 1 97 ? -15.167 11.663 -25.011 1.00 97.25 97 VAL A C 1
ATOM 717 O O . VAL A 1 97 ? -14.175 12.085 -25.616 1.00 97.25 97 VAL A O 1
ATOM 720 N N . ALA A 1 98 ? -15.937 12.461 -24.275 1.00 95.38 98 ALA A N 1
ATOM 721 C CA . ALA A 1 98 ? -15.621 13.865 -24.013 1.00 95.38 98 ALA A CA 1
ATOM 722 C C . ALA A 1 98 ? -14.713 14.013 -22.779 1.00 95.38 98 ALA A C 1
ATOM 724 O O . ALA A 1 98 ? -14.824 13.245 -21.829 1.00 95.38 98 ALA A O 1
ATOM 725 N N . VAL A 1 99 ? -13.827 15.011 -22.752 1.00 93.56 99 VAL A N 1
ATOM 726 C CA . VAL A 1 99 ? -13.069 15.350 -21.532 1.00 93.56 99 VAL A CA 1
ATOM 727 C C . VAL A 1 99 ? -13.855 16.395 -20.745 1.00 93.56 99 VAL A C 1
ATOM 729 O O . VAL A 1 99 ? -14.311 17.382 -21.323 1.00 93.56 99 VAL A O 1
ATOM 732 N N . LEU A 1 100 ? -14.045 16.160 -19.448 1.00 89.56 100 LEU A N 1
ATOM 733 C CA . LEU A 1 100 ? -14.614 17.134 -18.521 1.00 89.56 100 LEU A CA 1
ATOM 734 C C . LEU A 1 100 ? -13.488 17.874 -17.817 1.00 89.56 100 LEU A C 1
ATOM 736 O O . LEU A 1 100 ? -12.635 17.246 -17.199 1.00 89.56 100 LEU A O 1
ATOM 740 N N . GLU A 1 101 ? -13.545 19.198 -17.862 1.00 81.38 101 GLU A N 1
ATOM 741 C CA . GLU A 1 101 ? -12.694 20.038 -17.028 1.00 81.38 101 GLU A CA 1
ATOM 742 C C . GLU A 1 101 ? -13.203 19.988 -15.577 1.00 81.38 101 GLU A C 1
ATOM 744 O O . GLU A 1 101 ? -14.413 20.153 -15.362 1.00 81.38 101 GLU A O 1
ATOM 749 N N . PRO A 1 102 ? -12.327 19.781 -14.578 1.00 74.44 102 PRO A N 1
ATOM 750 C CA . PRO A 1 102 ? -12.684 19.813 -13.160 1.00 74.44 102 PRO A CA 1
ATOM 751 C C . PRO A 1 102 ? -13.541 21.019 -12.760 1.00 74.44 102 PRO A C 1
ATOM 753 O O . PRO A 1 102 ? -14.532 20.863 -12.050 1.00 74.44 102 PRO A O 1
ATOM 756 N N . GLU A 1 103 ? -13.221 22.208 -13.275 1.00 73.88 103 GLU A N 1
ATOM 757 C CA . GLU A 1 103 ? -13.895 23.473 -12.960 1.00 73.88 103 GLU A CA 1
ATOM 758 C C . GLU A 1 103 ? -15.309 23.573 -13.546 1.00 73.88 103 GLU A C 1
ATOM 760 O O . GLU A 1 103 ? -16.092 24.432 -13.138 1.00 73.88 103 GLU A O 1
ATOM 765 N N . ALA A 1 104 ? -15.656 22.720 -14.515 1.00 75.06 104 ALA A N 1
ATOM 766 C CA . ALA A 1 104 ? -17.003 22.676 -15.080 1.00 75.06 104 ALA A CA 1
ATOM 767 C C . ALA A 1 104 ? -18.012 22.030 -14.118 1.00 75.06 104 ALA A C 1
ATOM 769 O O . ALA A 1 104 ? -19.221 22.250 -14.236 1.00 75.06 104 ALA A O 1
ATOM 770 N N . LEU A 1 105 ? -17.522 21.224 -13.176 1.00 74.06 105 LEU A N 1
ATOM 771 C CA . LEU A 1 105 ? -18.313 20.612 -12.128 1.00 74.06 105 LEU A CA 1
ATOM 772 C C . LEU A 1 105 ? -18.171 21.521 -10.904 1.00 74.06 105 LEU A C 1
ATOM 774 O O . LEU A 1 105 ? -17.135 21.521 -10.253 1.00 74.06 105 LEU A O 1
ATOM 778 N N . ASP A 1 106 ? -19.195 22.323 -10.611 1.00 78.00 106 ASP A N 1
ATOM 779 C CA . ASP A 1 106 ? -19.285 23.168 -9.406 1.00 78.00 106 ASP A CA 1
ATOM 780 C C . ASP A 1 106 ? -19.416 22.279 -8.149 1.00 78.00 106 ASP A C 1
ATOM 782 O O . ASP A 1 106 ? -20.470 22.184 -7.515 1.00 78.00 106 ASP A O 1
ATOM 786 N N . ILE A 1 107 ? -18.369 21.493 -7.881 1.00 73.94 107 ILE A N 1
ATOM 787 C CA . ILE A 1 107 ? -18.315 20.472 -6.843 1.00 73.94 107 ILE A CA 1
ATOM 788 C C . ILE A 1 107 ? -18.060 21.197 -5.526 1.00 73.94 107 ILE A C 1
ATOM 790 O O . ILE A 1 107 ? -17.019 21.843 -5.372 1.00 73.94 107 ILE A O 1
ATOM 794 N N . PRO A 1 108 ? -18.960 21.068 -4.541 1.00 66.75 108 PRO A N 1
ATOM 795 C CA . PRO A 1 108 ? -18.682 21.551 -3.205 1.00 66.75 108 PRO A CA 1
ATOM 796 C C . PRO A 1 108 ? -17.547 20.708 -2.616 1.00 66.75 108 PRO A C 1
ATOM 798 O O . PRO A 1 108 ? -17.740 19.552 -2.249 1.00 66.75 108 PRO A O 1
ATOM 801 N N . LEU A 1 109 ? -16.349 21.291 -2.547 1.00 61.88 109 LEU A N 1
ATOM 802 C CA . LEU A 1 109 ? -15.170 20.649 -1.948 1.00 61.88 109 LEU A CA 1
ATOM 803 C C . LEU A 1 109 ? -15.245 20.596 -0.419 1.00 61.88 109 LEU A C 1
ATOM 805 O O . LEU A 1 109 ? -14.478 19.869 0.208 1.00 61.88 109 LEU A O 1
ATOM 809 N N . TRP A 1 110 ? -16.163 21.368 0.163 1.00 51.53 110 TRP A N 1
ATOM 810 C CA . TRP A 1 110 ? -16.387 21.476 1.594 1.00 51.53 110 TRP A CA 1
ATOM 811 C C . TRP A 1 110 ? -17.883 21.620 1.849 1.00 51.53 110 TRP A C 1
ATOM 813 O O . TRP A 1 110 ? -18.556 22.437 1.217 1.00 51.53 110 TRP A O 1
ATOM 823 N N . THR A 1 111 ? -18.404 20.856 2.798 1.00 42.94 111 THR A N 1
ATOM 824 C CA . THR A 1 111 ? -19.673 21.172 3.452 1.00 42.94 111 THR A CA 1
ATOM 825 C C . THR A 1 111 ? -19.368 21.954 4.722 1.00 42.94 111 THR A C 1
ATOM 827 O O . THR A 1 111 ? -18.717 21.426 5.619 1.00 42.94 111 THR A O 1
ATOM 830 N N . GLU A 1 112 ? -19.825 23.208 4.809 1.00 37.09 112 GLU A N 1
ATOM 831 C CA . GLU A 1 112 ? -19.866 23.926 6.088 1.00 37.09 112 GLU A CA 1
ATOM 832 C C . GLU A 1 112 ? -20.810 23.178 7.033 1.00 37.09 112 GLU A C 1
ATOM 834 O O . GLU A 1 112 ? -21.954 22.889 6.672 1.00 37.09 112 GLU A O 1
ATOM 839 N N . TRP A 1 113 ? -20.330 22.861 8.235 1.00 39.22 113 TRP A N 1
ATOM 840 C CA . TRP A 1 113 ? -21.134 22.212 9.262 1.00 39.22 113 TRP A CA 1
ATOM 841 C C . TRP A 1 113 ? -21.355 23.112 10.471 1.00 39.22 113 TRP A C 1
ATOM 843 O O . TRP A 1 113 ? -20.543 23.972 10.814 1.00 39.22 113 TRP A O 1
ATOM 853 N N . SER A 1 114 ? -22.513 22.918 11.094 1.00 35.91 114 SER A N 1
ATOM 854 C CA . SER A 1 114 ? -22.986 23.676 12.243 1.00 35.91 114 SER A CA 1
ATOM 855 C C . SER A 1 114 ? -22.628 22.927 13.524 1.00 35.91 114 SER A C 1
ATOM 857 O O . SER A 1 114 ? -22.936 21.749 13.660 1.00 35.91 114 SER A O 1
ATOM 859 N N . LEU A 1 115 ? -22.084 23.635 14.516 1.00 39.88 115 LEU A N 1
ATOM 860 C CA . LEU A 1 115 ? -21.838 23.144 15.886 1.00 39.88 115 LEU A CA 1
ATOM 861 C C . LEU A 1 115 ? -23.088 22.566 16.598 1.00 39.88 115 LEU A C 1
ATOM 863 O O . LEU A 1 115 ? -22.985 22.078 17.722 1.00 39.88 115 LEU A O 1
ATOM 867 N N . ALA A 1 116 ? -24.274 22.663 15.989 1.00 39.84 116 ALA A N 1
ATOM 868 C CA . ALA A 1 116 ? -25.551 22.237 16.556 1.00 39.84 116 ALA A CA 1
ATOM 869 C C . ALA A 1 116 ? -25.792 20.716 16.537 1.00 39.84 116 ALA A C 1
ATOM 871 O O . ALA A 1 116 ? -26.712 20.258 17.207 1.00 39.84 116 ALA A O 1
ATOM 872 N N . ASP A 1 117 ? -24.978 19.948 15.815 1.00 46.53 117 ASP A N 1
ATOM 873 C CA . ASP A 1 117 ? -25.181 18.510 15.596 1.00 46.53 117 ASP A CA 1
ATOM 874 C C . ASP A 1 117 ? -24.246 17.628 16.455 1.00 46.53 117 ASP A C 1
ATOM 876 O O . ASP A 1 117 ? -23.954 16.479 16.119 1.00 46.53 117 ASP A O 1
ATOM 880 N N . ARG A 1 118 ? -23.783 18.148 17.603 1.00 53.53 118 ARG A N 1
ATOM 881 C CA . ARG A 1 118 ? -23.111 17.349 18.641 1.00 53.53 118 ARG A CA 1
ATOM 882 C C . ARG A 1 118 ? -24.076 16.269 19.144 1.00 53.53 118 ARG A C 1
ATOM 884 O O . ARG A 1 118 ? -24.963 16.550 19.948 1.00 53.53 118 ARG A O 1
ATOM 891 N N . ALA A 1 119 ? -23.917 15.040 18.664 1.00 51.97 119 ALA A N 1
ATOM 892 C CA . ALA A 1 119 ? -24.583 13.889 19.256 1.00 51.97 119 ALA A CA 1
ATOM 893 C C . ALA A 1 119 ? -24.089 13.693 20.703 1.00 51.97 119 ALA A C 1
ATOM 895 O O . ALA A 1 119 ? -22.931 13.973 21.006 1.00 51.97 119 ALA A O 1
ATOM 896 N N . GLU A 1 120 ? -24.949 13.181 21.590 1.00 58.62 120 GLU A N 1
ATOM 897 C CA . GLU A 1 120 ? -24.656 12.817 22.995 1.00 58.62 120 GLU A CA 1
ATOM 898 C C . GLU A 1 120 ? -23.681 11.612 23.118 1.00 58.62 120 GLU A C 1
ATOM 900 O O . GLU A 1 120 ? -23.825 10.759 23.989 1.00 58.62 120 GLU A O 1
ATOM 905 N N . SER A 1 121 ? -22.734 11.471 22.189 1.00 68.06 121 SER A N 1
ATOM 906 C CA . SER A 1 121 ? -21.817 10.336 22.060 1.00 68.06 121 SER A CA 1
ATOM 907 C C . SER A 1 121 ? -20.416 10.688 22.553 1.00 68.06 121 SER A C 1
ATOM 909 O O . SER A 1 121 ? -19.904 11.765 22.250 1.00 68.06 121 SER A O 1
ATOM 911 N N . ARG A 1 122 ? -19.760 9.737 23.229 1.00 87.44 122 ARG A N 1
ATOM 912 C CA . ARG A 1 122 ? -18.374 9.876 23.700 1.00 87.44 122 ARG A CA 1
ATOM 913 C C . ARG A 1 122 ? -17.420 10.178 22.537 1.00 87.44 122 ARG A C 1
ATOM 915 O O . ARG A 1 122 ? -17.508 9.547 21.479 1.00 87.44 122 ARG A O 1
ATOM 922 N N . ALA A 1 123 ? -16.493 11.105 22.752 1.00 88.50 123 ALA A N 1
ATOM 923 C CA . ALA A 1 123 ? -15.543 11.555 21.742 1.00 88.50 123 ALA A CA 1
ATOM 924 C C . ALA A 1 123 ? -14.317 10.636 21.661 1.00 88.50 123 ALA A C 1
ATOM 926 O O . ALA A 1 123 ? -13.764 10.242 22.684 1.00 88.50 123 ALA A O 1
ATOM 927 N N . VAL A 1 124 ? -13.856 10.326 20.453 1.00 92.31 124 VAL A N 1
ATOM 928 C CA . VAL A 1 124 ? -12.541 9.717 20.210 1.00 92.31 124 VAL A CA 1
ATOM 929 C C . VAL A 1 124 ? -11.734 10.680 19.360 1.00 92.31 124 VAL A C 1
ATOM 931 O O . VAL A 1 124 ? -12.177 11.066 18.279 1.00 92.31 124 VAL A O 1
ATOM 934 N N . VAL A 1 125 ? -10.553 11.053 19.844 1.00 91.56 125 VAL A N 1
ATOM 935 C CA . VAL A 1 125 ? -9.623 11.908 19.103 1.00 91.56 125 VAL A CA 1
ATOM 936 C C . VAL A 1 125 ? -8.627 11.027 18.362 1.00 91.56 125 VAL A C 1
ATOM 938 O O . VAL A 1 125 ? -7.961 10.188 18.958 1.00 91.56 125 VAL A O 1
ATOM 941 N N . ILE A 1 126 ? -8.511 11.219 17.057 1.00 92.31 126 ILE A N 1
ATOM 942 C CA . ILE A 1 126 ? -7.564 10.536 16.182 1.00 92.31 126 ILE A CA 1
ATOM 943 C C . ILE A 1 126 ? -6.522 11.569 15.776 1.00 92.31 126 ILE A C 1
ATOM 945 O O . ILE A 1 126 ? -6.849 12.580 15.149 1.00 92.31 126 ILE A O 1
ATOM 949 N N . VAL A 1 127 ? -5.270 11.334 16.154 1.00 91.81 127 VAL A N 1
ATOM 950 C CA . VAL A 1 127 ? -4.169 12.222 15.781 1.00 91.81 127 VAL A CA 1
ATOM 951 C C . VAL A 1 127 ? -3.689 11.833 14.390 1.00 91.81 127 VAL A C 1
ATOM 953 O O . VAL A 1 127 ? -3.360 10.675 14.141 1.00 91.81 127 VAL A O 1
ATOM 956 N N . GLY A 1 128 ? -3.713 12.802 13.483 1.00 88.75 128 GLY A N 1
ATOM 957 C CA . GLY A 1 128 ? -3.383 12.638 12.077 1.00 88.75 128 GLY A CA 1
ATOM 958 C C . GLY A 1 128 ? -1.883 12.589 11.787 1.00 88.75 128 GLY A C 1
ATOM 959 O O . GLY A 1 128 ? -1.053 12.514 12.693 1.00 88.75 128 GLY A O 1
ATOM 960 N N . ALA A 1 129 ? -1.539 12.627 10.500 1.00 84.75 129 ALA A N 1
ATOM 961 C CA . ALA A 1 129 ? -0.174 12.401 10.020 1.00 84.75 129 ALA A CA 1
ATOM 962 C C . ALA A 1 129 ? 0.710 13.655 10.052 1.00 84.75 129 ALA A C 1
ATOM 964 O O . ALA A 1 129 ? 1.922 13.578 9.852 1.00 84.75 129 ALA A O 1
ATOM 965 N N . GLY A 1 130 ? 0.123 14.833 10.259 1.00 78.69 130 GLY A N 1
ATOM 966 C CA . GLY A 1 130 ? 0.847 16.098 10.265 1.00 78.69 130 GLY A CA 1
ATOM 967 C C . GLY A 1 130 ? 1.319 16.534 8.878 1.00 78.69 130 GLY A C 1
ATOM 968 O O . GLY A 1 130 ? 2.228 17.355 8.781 1.00 78.69 130 GLY A O 1
ATOM 969 N N . GLY A 1 131 ? 0.728 15.980 7.813 1.00 70.81 131 GLY A N 1
ATOM 970 C CA . GLY A 1 131 ? 1.201 16.113 6.431 1.00 70.81 131 GLY A CA 1
ATOM 971 C C . GLY A 1 131 ? 2.329 15.144 6.053 1.00 70.81 131 GLY A C 1
ATOM 972 O O . GLY A 1 131 ? 2.949 15.304 5.003 1.00 70.81 131 GLY A O 1
ATOM 973 N N . HIS A 1 132 ? 2.629 14.146 6.891 1.00 66.56 132 HIS A N 1
ATOM 974 C CA . HIS A 1 132 ? 3.646 13.132 6.613 1.00 66.56 132 HIS A CA 1
ATOM 975 C C . HIS A 1 132 ? 3.020 11.832 6.098 1.00 66.56 132 HIS A C 1
ATOM 977 O O . HIS A 1 132 ? 2.897 10.858 6.835 1.00 66.56 132 HIS A O 1
ATOM 983 N N . GLY A 1 133 ? 2.683 11.811 4.808 1.00 75.81 133 GLY A N 1
ATOM 984 C CA . GLY A 1 133 ? 2.333 10.593 4.073 1.00 75.81 133 GLY A CA 1
ATOM 985 C C . GLY A 1 133 ? 0.831 10.321 3.987 1.00 75.81 133 GLY A C 1
ATOM 986 O O . GLY A 1 133 ? 0.155 10.097 4.991 1.00 75.81 133 GLY A O 1
ATOM 987 N N . VAL A 1 134 ? 0.331 10.259 2.752 1.00 79.00 134 VAL A N 1
ATOM 988 C CA . VAL A 1 134 ? -1.088 10.016 2.445 1.00 79.00 134 VAL A CA 1
ATOM 989 C C . VAL A 1 134 ? -1.607 8.668 2.933 1.00 79.00 134 VAL A C 1
ATOM 991 O O . VAL A 1 134 ? -2.800 8.526 3.190 1.00 79.00 134 VAL A O 1
ATOM 994 N N . ASP A 1 135 ? -0.724 7.687 3.132 1.00 86.19 135 ASP A N 1
ATOM 995 C CA . ASP A 1 135 ? -1.114 6.378 3.652 1.00 86.19 135 ASP A CA 1
ATOM 996 C C . ASP A 1 135 ? -1.673 6.450 5.082 1.00 86.19 135 ASP A C 1
ATOM 998 O O . ASP A 1 135 ? -2.643 5.767 5.431 1.00 86.19 135 ASP A O 1
ATOM 1002 N N . TYR A 1 136 ? -1.069 7.295 5.920 1.00 87.62 136 TYR A N 1
ATOM 1003 C CA . TYR A 1 136 ? -1.508 7.506 7.297 1.00 87.62 136 TYR A CA 1
ATOM 1004 C C . TYR A 1 136 ? -2.774 8.362 7.341 1.00 87.62 136 TYR A C 1
ATOM 1006 O O . TYR A 1 136 ? -3.683 8.077 8.115 1.00 87.62 136 TYR A O 1
ATOM 1014 N N . GLU A 1 137 ? -2.894 9.355 6.458 1.00 83.75 137 GLU A N 1
ATOM 1015 C CA . GLU A 1 137 ? -4.121 10.150 6.325 1.00 83.75 137 GLU A CA 1
ATOM 1016 C C . GLU A 1 137 ? -5.317 9.277 5.912 1.00 83.75 137 GLU A C 1
ATOM 1018 O O . GLU A 1 137 ? -6.377 9.340 6.542 1.00 83.75 137 GLU A O 1
ATOM 1023 N N . HIS A 1 138 ? -5.122 8.391 4.929 1.00 84.88 138 HIS A N 1
ATOM 1024 C CA . HIS A 1 138 ? -6.104 7.381 4.535 1.00 84.88 138 HIS A CA 1
ATOM 1025 C C . 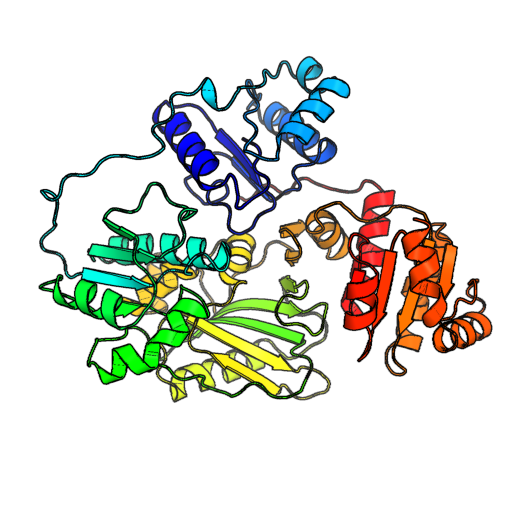HIS A 1 138 ? -6.497 6.491 5.722 1.00 84.88 138 HIS A C 1
ATOM 1027 O O . HIS A 1 138 ? -7.681 6.276 5.992 1.00 84.88 138 HIS A O 1
ATOM 1033 N N . SER A 1 139 ? -5.504 6.010 6.473 1.00 89.88 139 SER A N 1
ATOM 1034 C CA . SER A 1 139 ? -5.727 5.170 7.652 1.00 89.88 139 SER A CA 1
ATOM 1035 C C . SER A 1 139 ? -6.538 5.901 8.731 1.00 89.88 139 SER A C 1
ATOM 1037 O O . SER A 1 139 ? -7.492 5.338 9.264 1.00 89.88 139 SER A O 1
ATOM 1039 N N . CYS A 1 140 ? -6.239 7.171 9.013 1.00 89.00 140 CYS A N 1
ATOM 1040 C CA . CYS A 1 140 ? -7.000 7.998 9.953 1.00 89.00 140 CYS A CA 1
ATOM 1041 C C . CYS A 1 140 ? -8.450 8.230 9.501 1.00 89.00 140 CYS A C 1
ATOM 1043 O O . CYS A 1 140 ? -9.365 8.168 10.328 1.00 89.00 140 CYS A O 1
ATOM 1045 N N . ALA A 1 141 ? -8.688 8.450 8.205 1.00 84.44 141 ALA A N 1
ATOM 1046 C CA . ALA A 1 141 ? -10.035 8.621 7.665 1.00 84.44 141 ALA A CA 1
ATOM 1047 C C . ALA A 1 141 ? -10.888 7.347 7.818 1.00 84.44 141 ALA A C 1
ATOM 1049 O O . ALA A 1 141 ? -12.017 7.405 8.317 1.00 84.44 141 ALA A O 1
ATOM 1050 N N . HIS A 1 142 ? -10.333 6.183 7.469 1.00 88.62 142 HIS A N 1
ATOM 1051 C CA . HIS A 1 142 ? -10.999 4.884 7.645 1.00 88.62 142 HIS A CA 1
ATOM 1052 C C . HIS A 1 142 ? -11.210 4.531 9.121 1.00 88.62 142 HIS A C 1
ATOM 1054 O O . HIS A 1 142 ? -12.244 3.975 9.494 1.00 88.62 142 HIS A O 1
ATOM 1060 N N . ALA A 1 143 ? -10.277 4.917 9.989 1.00 91.69 143 ALA A N 1
ATOM 1061 C CA . ALA A 1 143 ? -10.436 4.765 11.427 1.00 91.69 143 ALA A CA 1
ATOM 1062 C C . ALA A 1 143 ? -11.611 5.587 11.969 1.00 91.69 143 ALA A C 1
ATOM 1064 O O . ALA A 1 143 ? -12.418 5.075 12.746 1.00 91.69 143 ALA A O 1
ATOM 1065 N N . ALA A 1 144 ? -11.747 6.843 11.531 1.00 88.31 144 ALA A N 1
ATOM 1066 C CA . ALA A 1 144 ? -12.869 7.693 11.915 1.00 88.31 144 ALA A CA 1
ATOM 1067 C C . ALA A 1 144 ? -14.211 7.071 11.500 1.00 88.31 144 ALA A C 1
ATOM 1069 O O . ALA A 1 144 ? -15.145 7.031 12.303 1.00 88.31 144 ALA A O 1
ATOM 1070 N N . ALA A 1 145 ? -14.294 6.507 10.289 1.00 85.38 145 ALA A N 1
ATOM 1071 C CA . ALA A 1 145 ? -15.467 5.755 9.844 1.00 85.38 145 ALA A CA 1
ATOM 1072 C C . ALA A 1 145 ? -15.753 4.530 10.740 1.00 85.38 145 ALA A C 1
ATOM 1074 O O . ALA A 1 145 ? -16.907 4.294 11.111 1.00 85.38 145 ALA A O 1
ATOM 1075 N N . GLY A 1 146 ? -14.719 3.791 11.153 1.00 91.19 146 GLY A N 1
ATOM 1076 C CA . GLY A 1 146 ? -14.842 2.658 12.077 1.00 91.19 146 GLY A CA 1
ATOM 1077 C C . GLY A 1 146 ? -15.367 3.054 13.459 1.00 91.19 146 GLY A C 1
ATOM 1078 O O . GLY A 1 146 ? -16.319 2.452 13.958 1.00 91.19 146 GLY A O 1
ATOM 1079 N N . PHE A 1 147 ? -14.828 4.119 14.056 1.00 92.38 147 PHE A N 1
ATOM 1080 C CA . PHE A 1 147 ? -15.310 4.634 15.343 1.00 92.38 147 PHE A CA 1
ATOM 1081 C C . PHE A 1 147 ? -16.763 5.118 15.274 1.00 92.38 147 PHE A C 1
ATOM 1083 O O . PHE A 1 147 ? -17.544 4.840 16.187 1.00 92.38 147 PHE A O 1
ATOM 1090 N N . ARG A 1 148 ? -17.172 5.755 14.171 1.00 87.81 148 ARG A N 1
ATOM 1091 C CA . ARG A 1 148 ? -18.577 6.138 13.947 1.00 87.81 148 ARG A CA 1
ATOM 1092 C C . ARG A 1 148 ? -19.500 4.933 13.858 1.00 87.81 148 ARG A C 1
ATOM 1094 O O . ARG A 1 148 ? -20.560 4.931 14.479 1.00 87.81 148 ARG A O 1
ATOM 1101 N N . LYS A 1 149 ? -19.093 3.878 13.143 1.00 88.44 149 LYS A N 1
ATOM 1102 C CA . LYS A 1 149 ? -19.835 2.604 13.096 1.00 88.44 149 LYS A CA 1
ATOM 1103 C C . LYS A 1 149 ? -19.979 1.971 14.485 1.00 88.44 149 LYS A C 1
ATOM 1105 O O . LYS A 1 149 ? -20.979 1.307 14.746 1.00 88.44 149 LYS A O 1
ATOM 1110 N N . ALA A 1 150 ? -19.020 2.207 15.379 1.00 90.94 150 ALA A N 1
ATOM 1111 C CA . ALA A 1 150 ? -19.092 1.814 16.785 1.00 90.94 150 ALA A CA 1
ATOM 1112 C C . ALA A 1 150 ? -19.871 2.798 17.689 1.00 90.94 150 ALA A C 1
ATOM 1114 O O . ALA A 1 150 ? -20.026 2.525 18.877 1.00 90.94 150 ALA A O 1
ATOM 1115 N N . GLY A 1 151 ? -20.393 3.905 17.151 1.00 89.19 151 GLY A N 1
ATOM 1116 C CA . GLY A 1 151 ? -21.222 4.873 17.878 1.00 89.19 151 GLY A CA 1
ATOM 1117 C C . GLY A 1 151 ? -20.456 5.987 18.600 1.00 89.19 151 GLY A C 1
ATOM 1118 O O . GLY A 1 151 ? -21.026 6.627 19.481 1.00 89.19 151 GLY A O 1
ATOM 1119 N N . PHE A 1 152 ? -19.187 6.221 18.257 1.00 88.81 152 PHE A N 1
ATOM 1120 C CA . PHE A 1 152 ? -18.385 7.316 18.812 1.00 88.81 152 PHE A CA 1
ATOM 1121 C C . PHE A 1 152 ? -18.454 8.579 17.950 1.00 88.81 152 PHE A C 1
ATOM 1123 O O . PHE A 1 152 ? -18.585 8.511 16.725 1.00 88.81 152 PHE A O 1
ATOM 1130 N N . HIS A 1 153 ? -18.264 9.732 18.591 1.00 86.62 153 HIS A N 1
ATOM 1131 C CA . HIS A 1 153 ? -17.970 10.983 17.900 1.00 86.62 153 HIS A CA 1
ATOM 1132 C C . HIS A 1 153 ? -16.475 11.021 17.549 1.00 86.62 153 HIS A C 1
ATOM 1134 O O . HIS A 1 153 ? -15.634 11.277 18.410 1.00 86.62 153 HIS A O 1
ATOM 1140 N N . ALA A 1 154 ? -16.136 10.698 16.299 1.00 86.88 154 ALA A N 1
ATOM 1141 C CA . ALA A 1 154 ? -14.752 10.640 15.833 1.00 86.88 154 ALA A CA 1
ATOM 1142 C C . ALA A 1 154 ? -14.253 12.021 15.377 1.00 86.88 154 ALA A C 1
ATOM 1144 O O . ALA A 1 154 ? -14.777 12.589 14.414 1.00 86.88 154 ALA A O 1
ATOM 1145 N N . ILE A 1 155 ? -13.215 12.519 16.047 1.00 85.69 155 ILE A N 1
ATOM 1146 C CA . ILE A 1 155 ? -12.581 13.819 15.815 1.00 85.69 155 ILE A CA 1
ATOM 1147 C C . ILE A 1 155 ? -11.174 13.578 15.274 1.00 85.69 155 ILE A C 1
ATOM 1149 O O . ILE A 1 155 ? -10.408 12.850 15.896 1.00 85.69 155 ILE A O 1
ATOM 1153 N N . ILE A 1 156 ? -10.803 14.212 14.161 1.00 85.25 156 ILE A N 1
ATOM 1154 C CA . ILE A 1 156 ? -9.415 14.179 13.669 1.00 85.25 156 ILE A CA 1
ATOM 1155 C C . ILE A 1 156 ? -8.697 15.477 14.040 1.00 85.25 156 ILE A C 1
ATOM 1157 O O . ILE A 1 156 ? -9.224 16.562 13.804 1.00 85.25 156 ILE A O 1
ATOM 1161 N N . VAL A 1 157 ? -7.481 15.379 14.576 1.00 86.69 157 VAL A N 1
ATOM 1162 C CA . VAL A 1 157 ? -6.590 16.532 14.782 1.00 86.69 157 VAL A CA 1
ATOM 1163 C C . VAL A 1 157 ? -5.371 16.372 13.891 1.00 86.69 157 VAL A C 1
ATOM 1165 O O . VAL A 1 157 ? -4.654 15.384 14.012 1.00 86.69 157 VAL A O 1
ATOM 1168 N N . ASP A 1 158 ? -5.140 17.314 12.983 1.00 83.38 158 ASP A N 1
ATOM 1169 C CA . ASP A 1 158 ? -4.048 17.223 12.012 1.00 83.38 158 ASP A CA 1
ATOM 1170 C C . ASP A 1 158 ? -3.571 18.623 11.594 1.00 83.38 158 ASP A C 1
ATOM 1172 O O . ASP A 1 158 ? -4.351 19.572 11.610 1.00 83.38 158 ASP A O 1
ATOM 1176 N N . SER A 1 159 ? -2.312 18.745 11.177 1.00 78.19 159 SER A N 1
ATOM 1177 C CA . SER A 1 159 ? -1.753 19.969 10.595 1.00 78.19 159 SER A CA 1
ATOM 1178 C C . SER A 1 159 ? -1.703 19.960 9.064 1.00 78.19 159 SER A C 1
ATOM 1180 O O . SER A 1 159 ? -1.491 21.019 8.471 1.00 78.19 159 SER A O 1
ATOM 1182 N N . GLY A 1 160 ? -1.861 18.801 8.412 1.00 67.00 160 GLY A N 1
ATOM 1183 C CA . GLY A 1 160 ? -1.845 18.683 6.949 1.00 67.00 160 GLY A CA 1
ATOM 1184 C C . GLY A 1 160 ? -3.115 19.253 6.315 1.00 67.00 160 GLY A C 1
ATOM 1185 O O . GLY A 1 160 ? -4.214 18.974 6.774 1.00 67.00 160 GLY A O 1
ATOM 1186 N N . VAL A 1 161 ? -3.019 20.055 5.255 1.00 53.78 161 VAL A N 1
ATOM 1187 C CA . VAL A 1 161 ? -4.215 20.591 4.566 1.00 53.78 161 VAL A CA 1
ATOM 1188 C C . VAL A 1 161 ? -4.811 19.613 3.547 1.00 53.78 161 VAL A C 1
ATOM 1190 O O . VAL A 1 161 ? -5.961 19.792 3.152 1.00 53.78 161 VAL A O 1
ATOM 1193 N N . ASP A 1 162 ? -4.073 18.556 3.199 1.00 54.28 162 ASP A N 1
ATOM 1194 C CA . ASP A 1 162 ? -4.378 17.648 2.085 1.00 54.28 162 ASP A CA 1
ATOM 1195 C C . ASP A 1 162 ? -5.227 16.423 2.472 1.00 54.28 162 ASP A C 1
ATOM 1197 O O . ASP A 1 162 ? -5.490 15.558 1.637 1.00 54.28 162 ASP A O 1
ATOM 1201 N N . VAL A 1 163 ? -5.738 16.376 3.710 1.00 50.44 163 VAL A N 1
ATOM 1202 C CA . VAL A 1 163 ? -6.461 15.202 4.220 1.00 50.44 163 VAL A CA 1
ATOM 1203 C C . VAL A 1 163 ? -7.764 14.936 3.462 1.00 50.44 163 VAL A C 1
ATOM 1205 O O . VAL A 1 163 ? -8.812 15.555 3.669 1.00 50.44 163 VAL A O 1
ATOM 1208 N N . LEU A 1 164 ? -7.635 13.901 2.644 1.00 52.00 164 LEU A N 1
ATOM 1209 C CA . LEU A 1 164 ? -8.567 12.875 2.206 1.00 52.00 164 LEU A CA 1
ATOM 1210 C C . LEU A 1 164 ? -9.629 12.475 3.242 1.00 52.00 164 LEU A C 1
ATOM 1212 O O . LEU A 1 164 ? -9.506 11.456 3.910 1.00 52.00 164 LEU A O 1
ATOM 1216 N N . SER A 1 165 ? -10.722 13.222 3.343 1.00 50.16 165 SER A N 1
ATOM 1217 C CA . SER A 1 165 ? -12.059 12.624 3.217 1.00 50.16 165 SER A CA 1
ATOM 1218 C C . SER A 1 165 ? -13.137 13.699 3.394 1.00 50.16 165 SER A C 1
ATOM 1220 O O . SER A 1 165 ? -13.220 14.317 4.459 1.00 50.16 165 SER A O 1
ATOM 1222 N N . PRO A 1 166 ? -14.036 13.888 2.412 1.00 46.03 166 PRO A N 1
ATOM 1223 C CA . PRO A 1 166 ? -15.232 14.719 2.570 1.00 46.03 166 PRO A CA 1
ATOM 1224 C C . PRO A 1 166 ? -16.254 14.154 3.587 1.00 46.03 166 PRO A C 1
ATOM 1226 O O . PRO A 1 166 ? -17.361 14.677 3.691 1.00 46.03 166 PRO A O 1
ATOM 1229 N N . GLU A 1 167 ? -15.923 13.082 4.319 1.00 48.81 167 GLU A N 1
ATOM 1230 C CA . GLU A 1 167 ? -16.778 12.412 5.313 1.00 48.81 167 GLU A CA 1
ATOM 1231 C C . GLU A 1 167 ? -16.373 12.691 6.773 1.00 48.81 167 GLU A C 1
ATOM 1233 O O . GLU A 1 167 ? -16.785 11.969 7.682 1.00 48.81 167 GLU A O 1
ATOM 1238 N N . LEU A 1 168 ? -15.522 13.684 7.041 1.00 53.28 168 LEU A N 1
ATOM 1239 C CA . LEU A 1 168 ? -15.122 14.008 8.413 1.00 53.28 168 LEU A CA 1
ATOM 1240 C C . LEU A 1 168 ? -16.119 14.970 9.079 1.00 53.28 168 LEU A C 1
ATOM 1242 O O . LEU A 1 168 ? -16.204 16.132 8.697 1.00 53.28 168 LEU A O 1
ATOM 1246 N N . ASP A 1 169 ? -16.831 14.479 10.101 1.00 50.44 169 ASP A N 1
ATOM 1247 C CA . ASP A 1 169 ? -17.818 15.248 10.883 1.00 50.44 169 ASP A CA 1
ATOM 1248 C C . ASP A 1 169 ? -17.189 16.415 11.661 1.00 50.44 169 ASP A C 1
ATOM 1250 O O . ASP A 1 169 ? -17.788 17.481 11.792 1.00 50.44 169 ASP A O 1
ATOM 1254 N N . HIS A 1 170 ? -15.983 16.214 12.205 1.00 64.62 170 HIS A N 1
ATOM 1255 C CA . HIS A 1 170 ? -15.320 17.197 13.054 1.00 64.62 170 HIS A CA 1
ATOM 1256 C C . HIS A 1 170 ? -13.798 17.069 12.961 1.00 64.62 170 HIS A C 1
ATOM 1258 O O . HIS A 1 170 ? -13.235 15.972 13.066 1.00 64.62 170 HIS A O 1
ATOM 1264 N N . ARG A 1 171 ? -13.126 18.202 12.741 1.00 72.00 171 ARG A N 1
ATOM 1265 C CA . ARG A 1 171 ? -11.680 18.257 12.543 1.00 72.00 171 ARG A CA 1
ATOM 1266 C C . ARG A 1 171 ? -11.082 19.516 13.153 1.00 72.00 171 ARG A C 1
ATOM 1268 O O . ARG A 1 171 ? -11.606 20.608 12.949 1.00 72.00 171 ARG A O 1
ATOM 1275 N N . TYR A 1 172 ? -9.945 19.356 13.815 1.00 69.50 172 TYR A N 1
ATOM 1276 C CA . TYR A 1 172 ? -9.084 20.453 14.239 1.00 69.50 172 TYR A CA 1
ATOM 1277 C C . TYR A 1 172 ? -7.887 20.551 13.293 1.00 69.50 172 TYR A C 1
ATOM 1279 O O . TYR A 1 172 ? -7.182 19.563 13.074 1.00 69.50 172 TYR A O 1
ATOM 1287 N N . LEU A 1 173 ? -7.682 21.740 12.722 1.00 75.00 173 LEU A N 1
ATOM 1288 C CA . LEU A 1 173 ? -6.485 22.079 11.955 1.00 75.00 173 LEU A CA 1
ATOM 1289 C C . LEU A 1 173 ? -5.478 22.740 12.891 1.00 75.00 173 LEU A C 1
ATOM 1291 O O . LEU A 1 173 ? -5.402 23.963 12.968 1.00 75.00 173 LEU A O 1
ATOM 1295 N N . GLU A 1 174 ? -4.745 21.913 13.624 1.00 78.88 174 GLU A N 1
ATOM 1296 C CA . GLU A 1 174 ? -3.833 22.353 14.675 1.00 78.88 174 GLU A CA 1
ATOM 1297 C C . GLU A 1 174 ? -2.445 21.772 14.464 1.00 78.88 174 GLU A C 1
ATOM 1299 O O . GLU A 1 174 ? -2.255 20.761 13.787 1.00 78.88 174 GLU A O 1
ATOM 1304 N N . ARG A 1 175 ? -1.441 22.413 15.060 1.00 82.25 175 ARG A N 1
ATOM 1305 C CA . ARG A 1 175 ? -0.090 21.849 15.054 1.00 82.25 175 ARG A CA 1
ATOM 1306 C C . ARG A 1 175 ? -0.082 20.593 15.916 1.00 82.25 175 ARG A C 1
ATOM 1308 O O . ARG A 1 175 ? -0.587 20.613 17.032 1.00 82.25 175 ARG A O 1
ATOM 1315 N N . LEU A 1 176 ? 0.557 19.536 15.425 1.00 87.88 176 LEU A N 1
ATOM 1316 C CA . LEU A 1 176 ? 0.756 18.309 16.191 1.00 87.88 176 LEU A CA 1
ATOM 1317 C C . LEU A 1 176 ? 1.826 18.517 17.272 1.00 87.88 176 LEU A C 1
ATOM 1319 O O . LEU A 1 176 ? 2.987 18.157 17.087 1.00 87.88 176 LEU A O 1
ATOM 1323 N N . ARG A 1 177 ? 1.445 19.158 18.381 1.00 90.00 177 ARG A N 1
ATOM 1324 C CA . ARG A 1 177 ? 2.262 19.261 19.597 1.00 90.00 177 ARG A CA 1
ATOM 1325 C C . ARG A 1 177 ? 1.430 18.912 20.827 1.00 90.00 177 ARG A C 1
ATOM 1327 O O . ARG A 1 177 ? 0.198 18.988 20.769 1.00 90.00 177 ARG A O 1
ATOM 1334 N N . PRO A 1 178 ? 2.087 18.533 21.934 1.00 91.56 178 PRO A N 1
ATOM 1335 C CA . PRO A 1 178 ? 1.385 18.121 23.138 1.00 91.56 178 PRO A CA 1
ATOM 1336 C C . PRO A 1 178 ? 0.435 19.198 23.660 1.00 91.56 178 PRO A C 1
ATOM 1338 O O . PRO A 1 178 ? -0.690 18.880 24.027 1.00 91.56 178 PRO A O 1
ATOM 1341 N N . GLU A 1 179 ? 0.845 20.470 23.659 1.00 91.31 179 GLU A N 1
ATOM 1342 C CA . GLU A 1 179 ? 0.039 21.552 24.226 1.00 91.31 179 GLU A CA 1
ATOM 1343 C C . GLU A 1 179 ? -1.287 21.732 23.478 1.00 91.31 179 GLU A C 1
ATOM 1345 O O . GLU A 1 179 ? -2.345 21.739 24.107 1.00 91.31 179 GLU A O 1
ATOM 1350 N N . GLU A 1 180 ? -1.245 21.809 22.145 1.00 88.94 180 GLU A N 1
ATOM 1351 C CA . GLU A 1 180 ? -2.447 21.926 21.317 1.00 88.94 180 GLU A CA 1
ATOM 1352 C C . GLU A 1 180 ? -3.368 20.699 21.457 1.00 88.94 180 GLU A C 1
ATOM 1354 O O . GLU A 1 180 ? -4.586 20.845 21.578 1.00 88.94 180 GLU A O 1
ATOM 1359 N N . LEU A 1 181 ? -2.815 19.480 21.503 1.00 89.25 181 LEU A N 1
ATOM 1360 C CA . LEU A 1 181 ? -3.631 18.273 21.680 1.00 89.25 181 LEU A CA 1
ATOM 1361 C C . LEU A 1 181 ? -4.284 18.194 23.059 1.00 89.25 181 LEU A C 1
ATOM 1363 O O . LEU A 1 181 ? -5.422 17.734 23.165 1.00 89.25 181 LEU A O 1
ATOM 1367 N N . LEU A 1 182 ? -3.601 18.649 24.109 1.00 91.38 182 LEU A N 1
ATOM 1368 C CA . LEU A 1 182 ? -4.168 18.709 25.453 1.00 91.38 182 LEU A CA 1
ATOM 1369 C C . LEU A 1 182 ? -5.323 19.707 25.534 1.00 91.38 182 LEU A C 1
ATOM 1371 O O . LEU A 1 182 ? -6.316 19.420 26.201 1.00 91.38 182 LEU A O 1
ATOM 1375 N N . GLU A 1 183 ? -5.234 20.837 24.830 1.00 87.69 183 GLU A N 1
ATOM 1376 C CA . GLU A 1 183 ? -6.339 21.795 24.728 1.00 87.69 183 GLU A CA 1
ATOM 1377 C C . GLU A 1 183 ? -7.554 21.186 24.019 1.00 87.69 183 GLU A C 1
ATOM 1379 O O . GLU A 1 183 ? -8.673 21.308 24.523 1.00 87.69 183 GLU A O 1
ATOM 1384 N N . VAL A 1 184 ? -7.344 20.466 22.909 1.00 85.69 184 VAL A N 1
ATOM 1385 C CA . VAL A 1 184 ? -8.426 19.746 22.217 1.00 85.69 184 VAL A CA 1
ATOM 1386 C C . VAL A 1 184 ? -9.042 18.683 23.128 1.00 85.69 184 VAL A C 1
ATOM 1388 O O . VAL A 1 184 ? -10.260 18.634 23.278 1.00 85.69 184 VAL A O 1
ATOM 1391 N N . CYS A 1 185 ? -8.222 17.866 23.793 1.00 87.94 185 CYS A N 1
ATOM 1392 C CA . CYS A 1 185 ? -8.708 16.829 24.705 1.00 87.94 185 CYS A CA 1
ATOM 1393 C C . CYS A 1 185 ? -9.495 17.419 25.884 1.00 87.94 185 CYS A C 1
ATOM 1395 O O . CYS A 1 185 ? -10.506 16.854 26.290 1.00 87.94 185 CYS A O 1
ATOM 1397 N N . ALA A 1 186 ? -9.054 18.558 26.425 1.00 86.50 186 ALA A N 1
ATOM 1398 C CA . ALA A 1 186 ? -9.729 19.243 27.524 1.00 86.50 186 ALA A CA 1
ATOM 1399 C C . ALA A 1 186 ? -11.043 19.925 27.104 1.00 86.50 186 ALA A C 1
ATOM 1401 O O . ALA A 1 186 ? -11.893 20.180 27.958 1.00 86.50 186 ALA A O 1
ATOM 1402 N N . ALA A 1 187 ? -11.215 20.232 25.815 1.00 84.44 187 ALA A N 1
ATOM 1403 C CA . ALA A 1 187 ? -12.442 20.815 25.277 1.00 84.44 187 ALA A CA 1
ATOM 1404 C C . ALA A 1 187 ? -13.589 19.795 25.130 1.00 84.44 187 ALA A C 1
ATOM 1406 O O . ALA A 1 187 ? -14.750 20.197 25.002 1.00 84.44 187 ALA A O 1
ATOM 1407 N N . GLU A 1 188 ? -13.283 18.496 25.161 1.00 83.69 188 GLU A N 1
ATOM 1408 C CA . GLU A 1 188 ? -14.248 17.412 24.973 1.00 83.69 188 GLU A CA 1
ATOM 1409 C C . GLU A 1 188 ? -14.709 16.831 26.323 1.00 83.69 188 GLU A C 1
ATOM 1411 O O . GLU A 1 188 ? -13.960 16.154 27.026 1.00 83.69 188 GLU A O 1
ATOM 1416 N N . GLU A 1 189 ? -15.973 17.084 26.691 1.00 75.06 189 GLU A N 1
ATOM 1417 C CA . GLU A 1 189 ? -16.531 16.730 28.011 1.00 75.06 189 GLU A CA 1
ATOM 1418 C C . GLU A 1 189 ? -16.589 15.210 28.273 1.00 75.06 189 GLU A C 1
ATOM 1420 O O . GLU A 1 189 ? -16.411 14.777 29.412 1.00 75.06 189 GLU A O 1
ATOM 1425 N N . GLU A 1 190 ? -16.800 14.390 27.234 1.00 84.75 190 GLU A N 1
ATOM 1426 C CA . GLU A 1 190 ? -16.857 12.921 27.321 1.00 84.75 190 GLU A CA 1
ATOM 1427 C C . GLU A 1 190 ? -15.796 12.234 26.441 1.00 84.75 190 GLU A C 1
ATOM 1429 O O . GLU A 1 190 ? -16.113 11.407 25.580 1.00 84.75 190 GLU A O 1
ATOM 1434 N N . LEU A 1 191 ? -14.516 12.551 26.651 1.00 89.62 191 LEU A N 1
ATOM 1435 C CA . LEU A 1 191 ? -13.418 11.891 25.939 1.00 89.62 191 LEU A CA 1
ATOM 1436 C C . LEU A 1 191 ? -13.337 10.392 26.296 1.00 89.62 191 LEU A C 1
ATOM 1438 O O . LEU A 1 191 ? -13.063 10.001 27.431 1.00 89.62 191 LEU A O 1
ATOM 1442 N N . ALA A 1 192 ? -13.564 9.529 25.307 1.00 92.25 192 ALA A N 1
ATOM 1443 C CA . ALA A 1 192 ? -13.342 8.092 25.410 1.00 92.25 192 ALA A CA 1
ATOM 1444 C C . ALA A 1 192 ? -11.863 7.719 25.318 1.00 92.25 192 ALA A C 1
ATOM 1446 O O . ALA A 1 192 ? -11.441 6.793 26.010 1.00 92.25 192 ALA A O 1
ATOM 1447 N N . GLY A 1 193 ? -11.104 8.424 24.482 1.00 93.25 193 GLY A N 1
ATOM 1448 C CA . GLY A 1 193 ? -9.674 8.211 24.336 1.00 93.25 193 GLY A CA 1
ATOM 1449 C C . GLY A 1 193 ? -9.069 8.875 23.107 1.00 93.25 193 GLY A C 1
ATOM 1450 O O . GLY A 1 193 ? -9.779 9.433 22.268 1.00 93.25 193 GLY A O 1
ATOM 1451 N N . VAL A 1 194 ? -7.745 8.793 23.026 1.00 94.12 194 VAL A N 1
ATOM 1452 C CA . VAL A 1 194 ? -6.927 9.304 21.926 1.00 94.12 194 VAL A CA 1
ATOM 1453 C C . VAL A 1 194 ? -6.251 8.146 21.201 1.00 94.12 194 VAL A C 1
ATOM 1455 O O . VAL A 1 194 ? -5.728 7.226 21.828 1.00 94.12 194 VAL A O 1
ATOM 1458 N N . VAL A 1 195 ? -6.259 8.193 19.874 1.00 93.62 195 VAL A N 1
ATOM 1459 C CA . VAL A 1 195 ? -5.687 7.182 18.985 1.00 93.62 195 VAL A CA 1
ATOM 1460 C C . VAL A 1 195 ? -4.482 7.773 18.268 1.00 93.62 195 VAL A C 1
ATOM 1462 O O . VAL A 1 195 ? -4.613 8.745 17.526 1.00 93.62 195 VAL A O 1
ATOM 1465 N N . LEU A 1 196 ? -3.322 7.145 18.467 1.00 92.88 196 LEU A N 1
ATOM 1466 C CA . LEU A 1 196 ? -2.052 7.529 17.833 1.00 92.88 196 LEU A CA 1
ATOM 1467 C C . LEU A 1 196 ? -1.571 6.501 16.801 1.00 92.88 196 LEU A C 1
ATOM 1469 O O . LEU A 1 196 ? -0.767 6.831 15.936 1.00 92.88 196 LEU A O 1
ATOM 1473 N N . GLN A 1 197 ? -2.080 5.263 16.864 1.00 91.56 197 GLN A N 1
ATOM 1474 C CA . GLN A 1 197 ? -1.605 4.125 16.062 1.00 91.56 197 GLN A CA 1
ATOM 1475 C C . GLN A 1 197 ? -1.688 4.347 14.543 1.00 91.56 197 GLN A C 1
ATOM 1477 O O . GLN A 1 197 ? -1.031 3.633 13.795 1.00 91.56 197 GLN A O 1
ATOM 1482 N N . LEU A 1 198 ? -2.514 5.287 14.079 1.00 90.12 198 LEU A N 1
ATOM 1483 C CA . LEU A 1 198 ? -2.888 5.442 12.669 1.00 90.12 198 LEU A CA 1
ATOM 1484 C C . LEU A 1 198 ? -2.267 6.686 12.015 1.00 90.12 198 LEU A C 1
ATOM 1486 O O . LEU A 1 198 ? -2.172 6.733 10.794 1.00 90.12 198 LEU A O 1
ATOM 1490 N N . GLY A 1 199 ? -1.789 7.648 12.812 1.00 88.44 199 GLY A N 1
ATOM 1491 C CA . GLY A 1 199 ? -1.195 8.906 12.341 1.00 88.44 199 GLY A CA 1
ATOM 1492 C C . GLY A 1 199 ? 0.314 8.845 12.092 1.00 88.44 199 GLY A C 1
ATOM 1493 O O . GLY A 1 199 ? 0.979 9.877 12.025 1.00 88.44 199 GLY A O 1
ATOM 1494 N N . GLY A 1 200 ? 0.885 7.642 12.004 1.00 88.19 200 GLY A N 1
ATOM 1495 C CA . GLY A 1 200 ? 2.299 7.446 11.695 1.00 88.19 200 GLY A CA 1
ATOM 1496 C C . GLY A 1 200 ? 3.272 8.015 12.743 1.00 88.19 200 GLY A C 1
ATOM 1497 O O . GLY A 1 200 ? 2.901 8.236 13.900 1.00 88.19 200 GLY A O 1
ATOM 1498 N N . PRO A 1 201 ? 4.547 8.237 12.364 1.00 86.00 201 PRO A N 1
ATOM 1499 C CA . PRO A 1 201 ? 5.595 8.665 13.294 1.00 86.00 201 PRO A CA 1
ATOM 1500 C C . PRO A 1 201 ? 5.324 10.010 13.978 1.00 86.00 201 PRO A C 1
ATOM 1502 O O . PRO A 1 201 ? 5.702 10.186 15.135 1.00 86.00 201 PRO A O 1
ATOM 1505 N N . ALA A 1 202 ? 4.659 10.947 13.290 1.00 86.25 202 ALA A N 1
ATOM 1506 C CA . ALA A 1 202 ? 4.343 12.260 13.849 1.00 86.25 202 ALA A CA 1
ATOM 1507 C C . ALA A 1 202 ? 3.382 12.138 15.040 1.00 86.25 202 ALA A C 1
ATOM 1509 O O . ALA A 1 202 ? 3.714 12.592 16.134 1.00 86.25 202 ALA A O 1
ATOM 1510 N N . ALA A 1 203 ? 2.250 11.449 14.866 1.00 89.75 203 ALA A N 1
ATOM 1511 C CA . ALA A 1 203 ? 1.333 11.153 15.965 1.00 89.75 203 ALA A CA 1
ATOM 1512 C C . ALA A 1 203 ? 1.998 10.325 17.074 1.00 89.75 203 ALA A C 1
ATOM 1514 O O . ALA A 1 203 ? 1.824 10.614 18.257 1.00 89.75 203 ALA A O 1
ATOM 1515 N N . TRP A 1 204 ? 2.791 9.318 16.696 1.00 87.25 204 TRP A N 1
ATOM 1516 C CA . TRP A 1 204 ? 3.446 8.420 17.646 1.00 87.25 204 TRP A CA 1
ATOM 1517 C C . TRP A 1 204 ? 4.444 9.142 18.559 1.00 87.25 204 TRP A C 1
ATOM 1519 O O . TRP A 1 204 ? 4.574 8.800 19.730 1.00 87.25 204 TRP A O 1
ATOM 1529 N N . SER A 1 205 ? 5.114 10.179 18.047 1.00 87.94 205 SER A N 1
ATOM 1530 C CA . SER A 1 205 ? 6.076 10.977 18.820 1.00 87.94 205 SER A CA 1
ATOM 1531 C C . SER A 1 205 ? 5.467 11.698 20.030 1.00 87.94 205 SER A C 1
ATOM 1533 O O . SER A 1 205 ? 6.190 12.027 20.962 1.00 87.94 205 SER A O 1
ATOM 1535 N N . LEU A 1 206 ? 4.143 11.893 20.047 1.00 90.38 206 LEU A N 1
ATOM 1536 C CA . LEU A 1 206 ? 3.405 12.593 21.107 1.00 90.38 206 LEU A CA 1
ATOM 1537 C C . LEU A 1 206 ? 2.931 11.663 22.231 1.00 90.38 206 LEU A C 1
ATOM 1539 O O . LEU A 1 206 ? 2.302 12.107 23.190 1.00 90.38 206 LEU A O 1
ATOM 1543 N N . ALA A 1 207 ? 3.167 10.361 22.096 1.00 88.56 207 ALA A N 1
ATOM 1544 C CA . ALA A 1 207 ? 2.531 9.360 22.931 1.00 88.56 207 ALA A CA 1
ATOM 1545 C C . ALA A 1 207 ? 2.985 9.417 24.401 1.00 88.56 207 ALA A C 1
ATOM 1547 O O . ALA A 1 207 ? 2.139 9.328 25.290 1.00 88.56 207 ALA A O 1
ATOM 1548 N N . GLU A 1 208 ? 4.280 9.630 24.661 1.00 88.75 208 GLU A N 1
ATOM 1549 C CA . GLU A 1 208 ? 4.809 9.798 26.025 1.00 88.75 208 GLU A CA 1
ATOM 1550 C C . GLU A 1 208 ? 4.236 11.053 26.695 1.00 88.75 208 GLU A C 1
ATOM 1552 O O . GLU A 1 208 ? 3.676 10.960 27.785 1.00 88.75 208 GLU A O 1
ATOM 1557 N N . ASP A 1 209 ? 4.276 12.203 26.013 1.00 91.56 209 ASP A N 1
ATOM 1558 C CA . ASP A 1 209 ? 3.790 13.474 26.563 1.00 91.56 209 ASP A CA 1
ATOM 1559 C C . ASP A 1 209 ? 2.291 13.424 26.912 1.00 91.56 209 ASP A C 1
ATOM 1561 O O . ASP A 1 209 ? 1.863 13.914 27.961 1.00 91.56 209 ASP A O 1
ATOM 1565 N N . LEU A 1 210 ? 1.475 12.807 26.049 1.00 91.38 210 LEU A N 1
ATOM 1566 C CA . LEU A 1 210 ? 0.039 12.646 26.291 1.00 91.38 210 LEU A CA 1
ATOM 1567 C C . LEU A 1 210 ? -0.240 11.661 27.435 1.00 91.38 210 LEU A C 1
ATOM 1569 O O . LEU A 1 210 ? -1.118 11.919 28.264 1.00 91.38 210 LEU A O 1
ATOM 1573 N N . ALA A 1 211 ? 0.506 10.556 27.508 1.00 88.94 211 ALA A N 1
ATOM 1574 C CA . ALA A 1 211 ? 0.377 9.589 28.594 1.00 88.94 211 ALA A CA 1
ATOM 1575 C C . ALA A 1 211 ? 0.765 10.204 29.951 1.00 88.94 211 ALA A C 1
ATOM 1577 O O . ALA A 1 211 ? 0.021 10.051 30.923 1.00 88.94 211 ALA A O 1
ATOM 1578 N N . ASP A 1 212 ? 1.868 10.956 30.007 1.00 90.19 212 ASP A N 1
ATOM 1579 C CA . ASP A 1 212 ? 2.338 11.661 31.208 1.00 90.19 212 ASP A CA 1
ATOM 1580 C C . ASP A 1 212 ? 1.348 12.738 31.675 1.00 90.19 212 ASP A C 1
ATOM 1582 O O . ASP A 1 212 ? 1.175 12.967 32.876 1.00 90.19 212 ASP A O 1
ATOM 1586 N N . ALA A 1 213 ? 0.636 13.361 30.734 1.00 91.88 213 ALA A N 1
ATOM 1587 C CA . ALA A 1 213 ? -0.455 14.287 31.019 1.00 91.88 213 ALA A CA 1
ATOM 1588 C C . ALA A 1 213 ? -1.761 13.596 31.470 1.00 91.88 213 ALA A C 1
ATOM 1590 O O . ALA A 1 213 ? -2.728 14.275 31.824 1.00 91.88 213 ALA A O 1
ATOM 1591 N N . GLY A 1 214 ? -1.805 12.260 31.493 1.00 90.06 214 GLY A N 1
ATOM 1592 C CA . GLY A 1 214 ? -2.959 11.474 31.929 1.00 90.06 214 GLY A CA 1
ATOM 1593 C C . GLY A 1 214 ? -4.063 11.338 30.880 1.00 90.06 214 GLY A C 1
ATOM 1594 O O . GLY A 1 214 ? -5.202 11.021 31.232 1.00 90.06 214 GLY A O 1
ATOM 1595 N N . VAL A 1 215 ? -3.753 11.579 29.603 1.00 91.06 215 VAL A N 1
ATOM 1596 C CA . VAL A 1 215 ? -4.700 11.393 28.500 1.00 91.06 215 VAL A CA 1
ATOM 1597 C C . VAL A 1 215 ? -4.930 9.892 28.266 1.00 91.06 215 VAL A C 1
ATOM 1599 O O . VAL A 1 215 ? -3.967 9.130 28.166 1.00 91.06 215 VAL A O 1
ATOM 1602 N N . PRO A 1 216 ? -6.189 9.428 28.159 1.00 90.81 216 PRO A N 1
ATOM 1603 C CA . PRO A 1 216 ? -6.478 8.021 27.901 1.00 90.81 216 PRO A CA 1
ATOM 1604 C C . PRO A 1 216 ? -6.100 7.631 26.466 1.00 90.81 216 PRO A C 1
ATOM 1606 O O . PRO A 1 216 ? -6.840 7.919 25.528 1.00 90.81 216 PRO A O 1
ATOM 1609 N N . LEU A 1 217 ? -4.967 6.951 26.285 1.00 91.50 217 LEU A N 1
ATOM 1610 C CA . LEU A 1 217 ? -4.556 6.405 24.987 1.00 91.50 217 LEU A CA 1
ATOM 1611 C C . LEU A 1 217 ? -5.255 5.064 24.709 1.00 91.50 217 LEU A C 1
ATOM 1613 O O . LEU A 1 217 ? -5.244 4.158 25.546 1.00 91.50 217 LEU A O 1
ATOM 1617 N N . LEU A 1 218 ? -5.863 4.923 23.530 1.00 90.94 218 LEU A N 1
ATOM 1618 C CA . LEU A 1 218 ? -6.485 3.676 23.081 1.00 90.94 218 LEU A CA 1
ATOM 1619 C C . LEU A 1 218 ? -5.457 2.789 22.365 1.00 90.94 218 LEU A C 1
ATOM 1621 O O . LEU A 1 218 ? -4.709 3.268 21.515 1.00 90.94 218 LEU A O 1
ATOM 1625 N N . GLY A 1 219 ? -5.474 1.485 22.662 1.00 82.12 219 GLY A N 1
ATOM 1626 C CA . GLY A 1 219 ? -4.652 0.473 21.973 1.00 82.12 219 GLY A CA 1
ATOM 1627 C C . GLY A 1 219 ? -3.430 -0.029 22.740 1.00 82.12 219 GLY A C 1
ATOM 1628 O O . GLY A 1 219 ? -2.808 -0.999 22.313 1.00 82.12 219 GLY A O 1
ATOM 1629 N N . GLY A 1 220 ? -3.136 0.564 23.898 1.00 70.56 220 GLY A N 1
ATOM 1630 C CA . GLY A 1 220 ? -2.009 0.199 24.759 1.00 70.56 220 GLY A CA 1
ATOM 1631 C C . GLY A 1 220 ? -1.085 1.386 25.028 1.00 70.56 220 GLY A C 1
ATOM 1632 O O . GLY A 1 220 ? -1.256 2.459 24.449 1.00 70.56 220 GLY A O 1
ATOM 1633 N N . ALA A 1 221 ? -0.131 1.199 25.944 1.00 54.94 221 ALA A N 1
ATOM 1634 C CA . ALA A 1 221 ? 0.890 2.201 26.233 1.00 54.94 221 ALA A CA 1
ATOM 1635 C C . ALA A 1 221 ? 1.836 2.391 25.034 1.00 54.94 221 ALA A C 1
ATOM 1637 O O . ALA A 1 221 ? 1.996 1.499 24.201 1.00 54.94 221 ALA A O 1
ATOM 1638 N N . ALA A 1 222 ? 2.440 3.574 24.968 1.00 52.66 222 ALA A N 1
ATOM 1639 C CA . ALA A 1 222 ? 3.317 4.086 23.920 1.00 52.66 222 ALA A CA 1
ATOM 1640 C C . ALA A 1 222 ? 4.660 3.341 23.797 1.00 52.66 222 ALA A C 1
ATOM 1642 O O . ALA A 1 222 ? 5.720 3.946 23.924 1.00 52.66 222 ALA A O 1
ATOM 1643 N N . GLU A 1 223 ? 4.652 2.029 23.585 1.00 56.25 223 GLU A N 1
ATOM 1644 C CA . GLU A 1 223 ? 5.883 1.244 23.586 1.00 56.25 223 GLU A CA 1
ATOM 1645 C C . GLU A 1 223 ? 6.184 0.665 22.207 1.00 56.25 223 GLU A C 1
ATOM 1647 O O . GLU A 1 223 ? 5.381 -0.022 21.569 1.00 56.25 223 GLU A O 1
ATOM 1652 N N . LEU A 1 224 ? 7.402 0.944 21.749 1.00 56.16 224 LEU A N 1
ATOM 1653 C CA . LEU A 1 224 ? 8.043 0.115 20.752 1.00 56.16 224 LEU A CA 1
ATOM 1654 C C . LEU A 1 224 ? 8.341 -1.231 21.424 1.00 56.16 224 LEU A C 1
ATOM 1656 O O . LEU A 1 224 ? 9.142 -1.302 22.355 1.00 56.16 224 LEU A O 1
ATOM 1660 N N . LEU A 1 225 ? 7.658 -2.283 20.980 1.00 60.66 225 LEU A N 1
ATOM 1661 C CA . LEU A 1 225 ? 7.643 -3.576 21.669 1.00 60.66 225 LEU A CA 1
ATOM 1662 C C . LEU A 1 225 ? 8.987 -4.296 21.530 1.00 60.66 225 LEU A C 1
ATOM 1664 O O . LEU A 1 225 ? 9.453 -4.958 22.456 1.00 60.66 225 LEU A O 1
ATOM 1668 N N . VAL A 1 226 ? 9.631 -4.142 20.368 1.00 67.00 226 VAL A N 1
ATOM 1669 C CA . VAL A 1 226 ? 10.972 -4.668 20.091 1.00 67.00 226 VAL A CA 1
ATOM 1670 C C . VAL A 1 226 ? 11.792 -3.620 19.327 1.00 67.00 226 VAL A C 1
ATOM 1672 O O . VAL A 1 226 ? 11.416 -3.289 18.201 1.00 67.00 226 VAL A O 1
ATOM 1675 N N . PRO A 1 227 ? 12.915 -3.118 19.892 1.00 66.94 227 PRO A N 1
ATOM 1676 C CA . PRO A 1 227 ? 13.829 -2.179 19.234 1.00 66.94 227 PRO A CA 1
ATOM 1677 C C . PRO A 1 227 ? 14.381 -2.687 17.908 1.00 66.94 227 PRO A C 1
ATOM 1679 O O . PRO A 1 227 ? 14.844 -3.828 17.846 1.00 66.94 227 PRO A O 1
ATOM 1682 N N . ALA A 1 228 ? 14.425 -1.800 16.909 1.00 66.94 228 ALA A N 1
ATOM 1683 C CA . ALA A 1 228 ? 15.029 -2.064 15.608 1.00 66.94 228 ALA A CA 1
ATOM 1684 C C . ALA A 1 228 ? 16.468 -2.597 15.754 1.00 66.94 228 ALA A C 1
ATOM 1686 O O . ALA A 1 228 ? 17.338 -1.956 16.356 1.00 66.94 228 ALA A O 1
ATOM 1687 N N . ARG A 1 229 ? 16.730 -3.786 15.203 1.00 64.06 229 ARG A N 1
ATOM 1688 C CA . ARG A 1 229 ? 18.069 -4.397 15.131 1.00 64.06 229 ARG A CA 1
ATOM 1689 C C . ARG A 1 229 ? 18.706 -4.184 13.759 1.00 64.06 229 ARG A C 1
ATOM 1691 O O . ARG A 1 229 ? 18.013 -4.052 12.760 1.00 64.06 229 ARG A O 1
ATOM 1698 N N . SER A 1 230 ? 20.041 -4.200 13.701 1.00 55.78 230 SER A N 1
ATOM 1699 C CA . SER A 1 230 ? 20.754 -4.239 12.417 1.00 55.78 230 SER A CA 1
ATOM 1700 C C . SER A 1 230 ? 20.506 -5.591 11.744 1.00 55.78 230 SER A C 1
ATOM 1702 O O . SER A 1 230 ? 20.880 -6.628 12.291 1.00 55.78 230 SER A O 1
ATOM 1704 N N . GLY A 1 231 ? 19.856 -5.559 10.585 1.00 56.47 231 GLY A N 1
ATOM 1705 C CA . GLY A 1 231 ? 19.512 -6.716 9.765 1.00 56.47 231 GLY A CA 1
ATOM 1706 C C . GLY A 1 231 ? 18.560 -6.291 8.649 1.00 56.47 231 GLY A C 1
ATOM 1707 O O . GLY A 1 231 ? 17.844 -5.298 8.796 1.00 56.47 231 GLY A O 1
ATOM 1708 N N . ALA A 1 232 ? 18.569 -7.010 7.530 1.00 59.31 232 ALA A N 1
ATOM 1709 C CA . ALA A 1 232 ? 17.632 -6.754 6.448 1.00 59.31 232 ALA A CA 1
ATOM 1710 C C . ALA A 1 232 ? 16.280 -7.377 6.832 1.00 59.31 232 ALA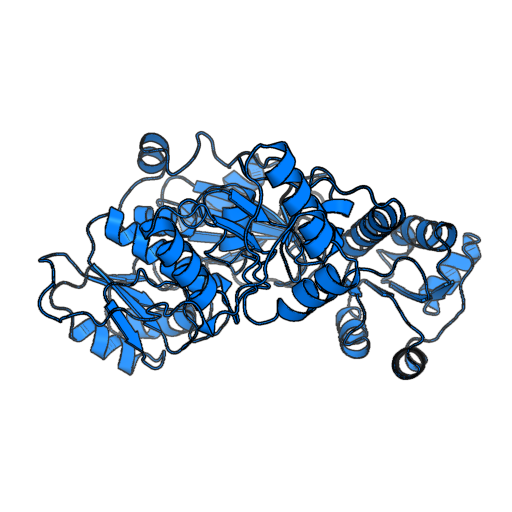 A C 1
ATOM 1712 O O . ALA A 1 232 ? 16.122 -8.593 6.914 1.00 59.31 232 ALA A O 1
ATOM 1713 N N . GLY A 1 233 ? 15.307 -6.529 7.168 1.00 59.97 233 GLY A N 1
ATOM 1714 C CA . GLY A 1 233 ? 13.941 -6.970 7.446 1.00 59.97 233 GLY A CA 1
ATOM 1715 C C . GLY A 1 233 ? 13.254 -7.346 6.141 1.00 59.97 233 GLY A C 1
ATOM 1716 O O . GLY A 1 233 ? 12.631 -6.494 5.519 1.00 59.97 233 GLY A O 1
ATOM 1717 N N . HIS A 1 234 ? 13.401 -8.600 5.720 1.00 75.81 234 HIS A N 1
ATOM 1718 C CA . HIS A 1 234 ? 12.873 -9.100 4.450 1.00 75.81 234 HIS A CA 1
ATOM 1719 C C . HIS A 1 234 ? 11.365 -9.361 4.471 1.00 75.81 234 HIS A C 1
ATOM 1721 O O . HIS A 1 234 ? 10.752 -9.478 3.415 1.00 75.81 234 HIS A O 1
ATOM 1727 N N . ILE A 1 235 ? 10.758 -9.469 5.655 1.00 86.75 235 ILE A N 1
ATOM 1728 C CA . ILE A 1 235 ? 9.318 -9.689 5.801 1.00 86.75 235 ILE A CA 1
ATOM 1729 C C . ILE A 1 235 ? 8.741 -8.598 6.695 1.00 86.75 235 ILE A C 1
ATOM 1731 O O . ILE A 1 235 ? 9.194 -8.416 7.823 1.00 86.75 235 ILE A O 1
ATOM 1735 N N . ALA A 1 236 ? 7.715 -7.904 6.215 1.00 89.12 236 ALA A N 1
ATOM 1736 C CA . ALA A 1 236 ? 6.898 -6.990 7.003 1.00 89.12 236 ALA A CA 1
ATOM 1737 C C . ALA A 1 236 ? 5.485 -7.562 7.156 1.00 89.12 236 ALA A C 1
ATOM 1739 O O . ALA A 1 236 ? 4.922 -8.112 6.211 1.00 89.12 236 ALA A O 1
ATOM 1740 N N . VAL A 1 237 ? 4.918 -7.455 8.351 1.00 91.44 237 VAL A N 1
ATOM 1741 C CA . VAL A 1 237 ? 3.597 -7.987 8.680 1.00 91.44 237 VAL A CA 1
ATOM 1742 C C . VAL A 1 237 ? 2.744 -6.876 9.262 1.00 91.44 237 VAL A C 1
ATOM 1744 O O . VAL A 1 237 ? 3.094 -6.324 10.304 1.00 91.44 237 VAL A O 1
ATOM 1747 N N . ASP A 1 238 ? 1.612 -6.609 8.613 1.00 94.12 238 ASP A N 1
ATOM 1748 C CA . ASP A 1 238 ? 0.537 -5.785 9.163 1.00 94.12 238 ASP A CA 1
ATOM 1749 C C . ASP A 1 238 ? -0.501 -6.719 9.796 1.00 94.12 238 ASP A C 1
ATOM 1751 O O . ASP A 1 238 ? -1.098 -7.555 9.111 1.00 94.12 238 ASP A O 1
ATOM 1755 N N . ALA A 1 239 ? -0.720 -6.597 11.103 1.00 94.88 239 ALA A N 1
ATOM 1756 C CA . ALA A 1 239 ? -1.614 -7.452 11.875 1.00 94.88 239 ALA A CA 1
ATOM 1757 C C . ALA A 1 239 ? -2.629 -6.647 12.698 1.00 94.88 239 ALA A C 1
ATOM 1759 O O . ALA A 1 239 ? -2.405 -5.497 13.073 1.00 94.88 239 ALA A O 1
ATOM 1760 N N . LEU A 1 240 ? -3.754 -7.291 12.994 1.00 96.75 240 LEU A N 1
ATOM 1761 C CA . LEU A 1 240 ? -4.794 -6.819 13.900 1.00 96.75 240 LEU A CA 1
ATOM 1762 C C . LEU A 1 240 ? -4.808 -7.686 15.156 1.00 96.75 240 LEU A C 1
ATOM 1764 O O . LEU A 1 240 ? -4.629 -8.900 15.069 1.00 96.75 240 LEU A O 1
ATOM 1768 N N . THR A 1 241 ? -5.059 -7.077 16.310 1.00 95.19 241 THR A N 1
ATOM 1769 C CA . THR A 1 241 ? -5.133 -7.777 17.598 1.00 95.19 241 THR A CA 1
ATOM 1770 C C . THR A 1 241 ? -6.243 -7.209 18.477 1.00 95.19 241 THR A C 1
ATOM 1772 O O . THR A 1 241 ? -6.408 -5.991 18.578 1.00 95.19 241 THR A O 1
ATOM 1775 N N . ASP A 1 242 ? -7.005 -8.081 19.139 1.00 94.19 242 ASP A N 1
ATOM 1776 C CA . ASP A 1 242 ? -7.904 -7.697 20.239 1.00 94.19 242 ASP A CA 1
ATOM 1777 C C . ASP A 1 242 ? -7.274 -7.897 21.630 1.00 94.19 242 ASP A C 1
ATOM 1779 O O . ASP A 1 242 ? -7.923 -7.646 22.648 1.00 94.19 242 ASP A O 1
ATOM 1783 N N . GLY A 1 243 ? -5.993 -8.274 21.673 1.00 87.25 243 GLY A N 1
ATOM 1784 C CA . GLY A 1 243 ? -5.216 -8.572 22.877 1.00 87.25 243 GLY A CA 1
ATOM 1785 C C . GLY A 1 243 ? -5.124 -10.068 23.186 1.00 87.25 243 GLY A C 1
ATOM 1786 O O . GLY A 1 243 ? -4.179 -10.479 23.857 1.00 87.25 243 GLY A O 1
ATOM 1787 N N . ASP A 1 244 ? -6.048 -10.878 22.660 1.00 86.62 244 ASP A N 1
ATOM 1788 C CA . ASP A 1 244 ? -6.070 -12.332 22.840 1.00 86.62 244 ASP A CA 1
ATOM 1789 C C . ASP A 1 244 ? -5.772 -13.062 21.523 1.00 86.62 244 ASP A C 1
ATOM 1791 O O . ASP A 1 244 ? -4.924 -13.959 21.476 1.00 86.62 244 ASP A O 1
ATOM 1795 N N . GLU A 1 245 ? -6.462 -12.669 20.453 1.00 93.00 245 GLU A N 1
ATOM 1796 C CA . GLU A 1 245 ? -6.324 -13.210 19.107 1.00 93.00 245 GLU A CA 1
ATOM 1797 C C . GLU A 1 245 ? -5.570 -12.231 18.196 1.00 93.00 245 GLU A C 1
ATOM 1799 O O . GLU A 1 245 ? -5.638 -11.010 18.358 1.00 93.00 245 GLU A O 1
ATOM 1804 N N . VAL A 1 246 ? -4.861 -12.783 17.207 1.00 95.19 246 VAL A N 1
ATOM 1805 C CA . VAL A 1 246 ? -4.208 -12.027 16.139 1.00 95.19 246 VAL A CA 1
ATOM 1806 C C . VAL A 1 246 ? -4.745 -12.463 14.785 1.00 95.19 246 VAL A C 1
ATOM 1808 O O . VAL A 1 246 ? -4.928 -13.648 14.524 1.00 95.19 246 VAL A O 1
ATOM 1811 N N . TYR A 1 247 ? -4.940 -11.486 13.910 1.00 95.62 247 TYR A N 1
ATOM 1812 C CA . TYR A 1 247 ? -5.275 -11.671 12.509 1.00 95.62 247 TYR A CA 1
ATOM 1813 C C . TYR A 1 247 ? -4.197 -11.010 11.644 1.00 95.62 247 TYR A C 1
ATOM 1815 O O . TYR A 1 247 ? -3.969 -9.805 11.748 1.00 95.62 247 TYR A O 1
ATOM 1823 N N . LEU A 1 248 ? -3.522 -11.779 10.789 1.00 94.19 248 LEU A N 1
ATOM 1824 C CA . LEU A 1 248 ? -2.489 -11.272 9.885 1.00 94.19 248 LEU A CA 1
ATOM 1825 C C . LEU A 1 248 ? -3.152 -10.630 8.665 1.00 94.19 248 LEU A C 1
ATOM 1827 O O . LEU A 1 248 ? -3.587 -11.320 7.742 1.00 94.19 248 LEU A O 1
ATOM 1831 N N . GLY A 1 249 ? -3.218 -9.300 8.657 1.00 92.44 249 GLY A N 1
ATOM 1832 C CA . GLY A 1 249 ? -3.773 -8.514 7.558 1.00 92.44 249 GLY A CA 1
ATOM 1833 C C . GLY A 1 249 ? -3.020 -8.732 6.250 1.00 92.44 249 GLY A C 1
ATOM 1834 O O . GLY A 1 249 ? -3.651 -8.942 5.218 1.00 92.44 249 GLY A O 1
ATOM 1835 N N . GLY A 1 250 ? -1.687 -8.749 6.294 1.00 90.62 250 GLY A N 1
ATOM 1836 C CA . GLY A 1 250 ? -0.851 -9.060 5.136 1.00 90.62 250 GLY A CA 1
ATOM 1837 C C . GLY A 1 250 ? 0.596 -9.359 5.511 1.00 90.62 250 GLY A C 1
ATOM 1838 O O . GLY A 1 250 ? 1.124 -8.790 6.463 1.00 90.62 250 GLY A O 1
ATOM 1839 N N . ILE A 1 251 ? 1.223 -10.255 4.746 1.00 90.06 251 ILE A N 1
ATOM 1840 C CA . ILE A 1 251 ? 2.641 -10.620 4.860 1.00 90.06 251 ILE A CA 1
ATOM 1841 C C . ILE A 1 251 ? 3.346 -10.143 3.591 1.00 90.06 251 ILE A C 1
ATOM 1843 O O . ILE A 1 251 ? 3.120 -10.674 2.504 1.00 90.06 251 ILE A O 1
ATOM 1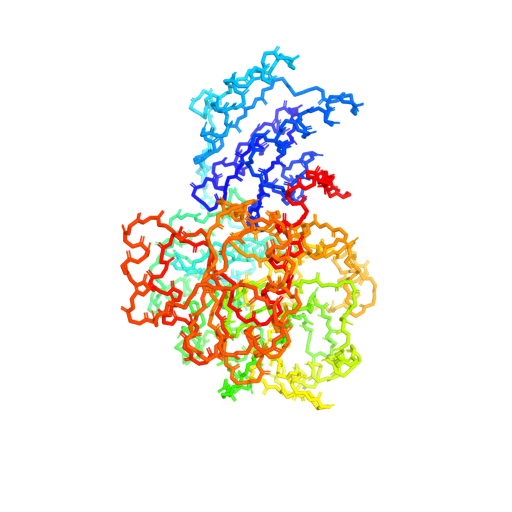847 N N . ILE A 1 252 ? 4.176 -9.121 3.733 1.00 89.50 252 ILE A N 1
ATOM 1848 C CA . ILE A 1 252 ? 4.829 -8.417 2.636 1.00 89.50 252 ILE A CA 1
ATOM 1849 C C . ILE A 1 252 ? 6.286 -8.863 2.582 1.00 89.50 252 ILE A C 1
ATOM 1851 O O . ILE A 1 252 ? 7.042 -8.648 3.529 1.00 89.50 252 ILE A O 1
ATOM 1855 N N . GLU A 1 253 ? 6.685 -9.461 1.464 1.00 87.31 253 GLU A N 1
ATOM 1856 C CA . GLU A 1 253 ? 8.091 -9.707 1.148 1.00 87.31 253 GLU A CA 1
ATOM 1857 C C . GLU A 1 253 ? 8.714 -8.402 0.638 1.00 87.31 253 GLU A C 1
ATOM 1859 O O . GLU A 1 253 ? 8.302 -7.868 -0.392 1.00 87.31 253 GLU A O 1
ATOM 1864 N N . GLN A 1 254 ? 9.693 -7.878 1.366 1.00 85.75 254 GLN A N 1
ATOM 1865 C CA . GLN A 1 254 ? 10.447 -6.690 0.983 1.00 85.75 254 GLN A CA 1
ATOM 1866 C C . GLN A 1 254 ? 11.451 -7.051 -0.115 1.00 85.75 254 GLN A C 1
ATOM 1868 O O . GLN A 1 254 ? 12.282 -7.946 0.047 1.00 85.75 254 GLN A O 1
ATOM 1873 N N . LEU A 1 255 ? 11.375 -6.351 -1.247 1.00 81.38 255 LEU A N 1
ATOM 1874 C CA . LEU A 1 255 ? 12.257 -6.578 -2.394 1.00 81.38 255 LEU A CA 1
ATOM 1875 C C . LEU A 1 255 ? 13.627 -5.900 -2.211 1.00 81.38 255 LEU A C 1
ATOM 1877 O O . LEU A 1 255 ? 14.587 -6.295 -2.878 1.00 81.38 255 LEU A O 1
ATOM 1881 N N . GLY A 1 256 ? 13.716 -4.933 -1.289 1.00 75.38 256 GLY A N 1
ATOM 1882 C CA . GLY A 1 256 ? 14.939 -4.254 -0.855 1.00 75.38 256 GLY A CA 1
ATOM 1883 C C . GLY A 1 256 ? 15.124 -4.274 0.669 1.00 75.38 256 GLY A C 1
ATOM 1884 O O . GLY A 1 256 ? 14.349 -4.890 1.395 1.00 75.38 256 GLY A O 1
ATOM 1885 N N . GLU A 1 257 ? 16.181 -3.624 1.161 1.00 68.50 257 GLU A N 1
ATOM 1886 C CA . GLU A 1 257 ? 16.537 -3.641 2.595 1.00 68.50 257 GLU A CA 1
ATOM 1887 C C . GLU A 1 257 ? 15.908 -2.488 3.404 1.00 68.50 257 GLU A C 1
ATOM 1889 O O . GLU A 1 257 ? 15.745 -2.606 4.624 1.00 68.50 257 GLU A O 1
ATOM 1894 N N . ALA A 1 258 ? 15.546 -1.387 2.736 1.00 70.00 258 ALA A N 1
ATOM 1895 C CA . ALA A 1 258 ? 14.946 -0.204 3.353 1.00 70.00 258 ALA A CA 1
ATOM 1896 C C . ALA A 1 258 ? 13.504 -0.454 3.846 1.00 70.00 258 ALA A C 1
ATOM 1898 O O . ALA A 1 258 ? 12.853 -1.427 3.469 1.00 70.00 258 ALA A O 1
ATOM 1899 N N . GLU A 1 259 ? 12.997 0.409 4.731 1.00 66.69 259 GLU A N 1
ATOM 1900 C CA . GLU A 1 259 ? 11.625 0.300 5.258 1.00 66.69 259 GLU A CA 1
ATOM 1901 C C . GLU A 1 259 ? 10.561 0.611 4.200 1.00 66.69 259 GLU A C 1
ATOM 1903 O O . GLU A 1 259 ? 9.521 -0.043 4.156 1.00 66.69 259 GLU A O 1
ATOM 1908 N N . ASP A 1 260 ? 10.857 1.574 3.336 1.00 73.88 260 ASP A N 1
ATOM 1909 C CA . ASP A 1 260 ? 10.042 2.054 2.224 1.00 73.88 260 ASP A CA 1
ATOM 1910 C C . ASP A 1 260 ? 10.370 1.357 0.894 1.00 73.88 260 ASP A C 1
ATOM 1912 O O . ASP A 1 260 ? 9.894 1.780 -0.159 1.00 73.88 260 ASP A O 1
ATOM 1916 N N . ALA A 1 261 ? 11.174 0.288 0.929 1.00 78.19 261 ALA A N 1
ATOM 1917 C CA . ALA A 1 261 ? 11.499 -0.483 -0.259 1.00 78.19 261 ALA A CA 1
ATOM 1918 C C . ALA A 1 261 ? 10.231 -1.074 -0.909 1.00 78.19 261 ALA A C 1
ATOM 1920 O O . ALA A 1 261 ? 9.227 -1.319 -0.229 1.00 78.19 261 ALA A O 1
ATOM 1921 N N . PRO A 1 262 ? 10.269 -1.360 -2.225 1.00 85.69 262 PRO A N 1
ATOM 1922 C CA . PRO A 1 262 ? 9.171 -2.046 -2.879 1.00 85.69 262 PRO A CA 1
ATOM 1923 C C . PRO A 1 262 ? 8.862 -3.376 -2.193 1.00 85.69 262 PRO A C 1
ATOM 1925 O O . PRO A 1 262 ? 9.768 -4.140 -1.857 1.00 85.69 262 PRO A O 1
ATOM 1928 N N . GLY A 1 263 ? 7.579 -3.669 -2.012 1.00 89.50 263 GLY A N 1
ATOM 1929 C CA . GLY A 1 263 ? 7.109 -4.829 -1.263 1.00 89.50 263 GLY A CA 1
ATOM 1930 C C . GLY A 1 263 ? 6.089 -5.636 -2.051 1.00 89.50 263 GLY A C 1
ATOM 1931 O O . GLY A 1 263 ? 5.203 -5.076 -2.694 1.00 89.50 263 GLY A O 1
ATOM 1932 N N . ALA A 1 264 ? 6.186 -6.961 -1.993 1.00 89.38 264 ALA A N 1
ATOM 1933 C CA . ALA A 1 264 ? 5.255 -7.874 -2.639 1.00 89.38 264 ALA A CA 1
ATOM 1934 C C . ALA A 1 264 ? 4.398 -8.607 -1.600 1.00 89.38 264 ALA A C 1
ATOM 1936 O O . ALA A 1 264 ? 4.901 -9.378 -0.786 1.00 89.38 264 ALA A O 1
ATOM 1937 N N . LEU A 1 265 ? 3.082 -8.422 -1.670 1.00 88.31 265 LEU A N 1
ATOM 1938 C CA . LEU A 1 265 ? 2.110 -9.255 -0.971 1.00 88.31 265 LEU A CA 1
ATOM 1939 C C . LEU A 1 265 ? 1.759 -10.440 -1.879 1.00 88.31 265 LEU A C 1
ATOM 1941 O O . LEU A 1 265 ? 1.179 -10.263 -2.957 1.00 88.31 265 LEU A O 1
ATOM 1945 N N . GLN A 1 266 ? 2.121 -11.649 -1.457 1.00 72.75 266 GLN A N 1
ATOM 1946 C CA . GLN A 1 266 ? 1.959 -12.864 -2.257 1.00 72.75 266 GLN A CA 1
ATOM 1947 C C . GLN A 1 266 ? 0.923 -13.818 -1.636 1.00 72.75 266 GLN A C 1
ATOM 1949 O O . GLN A 1 266 ? 0.792 -13.859 -0.415 1.00 72.75 266 GLN A O 1
ATOM 1954 N N . PRO A 1 267 ? 0.199 -14.624 -2.443 1.00 54.31 267 PRO A N 1
ATOM 1955 C CA . PRO A 1 267 ? -0.872 -15.495 -1.950 1.00 54.31 267 PRO A CA 1
ATOM 1956 C C . PRO A 1 267 ? -0.444 -16.560 -0.940 1.00 54.31 267 PRO A C 1
ATOM 1958 O O . PRO A 1 267 ? -1.308 -17.092 -0.262 1.00 54.31 267 PRO A O 1
ATOM 1961 N N . ASN A 1 268 ? 0.842 -16.901 -0.884 1.00 49.03 268 ASN A N 1
ATOM 1962 C CA . ASN A 1 268 ? 1.509 -17.743 0.107 1.00 49.03 268 ASN A CA 1
ATOM 1963 C C . ASN A 1 268 ? 3.005 -17.450 -0.062 1.00 49.03 268 ASN A C 1
ATOM 1965 O O . ASN A 1 268 ? 3.465 -17.427 -1.205 1.00 49.03 268 ASN A O 1
ATOM 1969 N N . ALA A 1 269 ? 3.744 -17.202 1.018 1.00 46.72 269 ALA A N 1
ATOM 1970 C CA . ALA A 1 269 ? 5.175 -16.917 0.943 1.00 46.72 269 ALA A CA 1
ATOM 1971 C C . ALA A 1 269 ? 5.920 -17.977 0.103 1.00 46.72 269 ALA A C 1
ATOM 1973 O O . ALA A 1 269 ? 5.778 -19.183 0.320 1.00 46.72 269 ALA A O 1
ATOM 1974 N N . VAL A 1 270 ? 6.678 -17.500 -0.885 1.00 45.81 270 VAL A N 1
ATOM 1975 C CA . VAL A 1 270 ? 7.682 -18.252 -1.646 1.00 45.81 270 VAL A CA 1
ATOM 1976 C C . VAL A 1 270 ? 8.791 -18.666 -0.679 1.00 45.81 270 VAL A C 1
ATOM 1978 O O . VAL A 1 270 ? 9.194 -17.845 0.133 1.00 45.81 270 VAL A O 1
ATOM 1981 N N . ASP A 1 271 ? 9.235 -19.929 -0.744 1.00 47.22 271 ASP A N 1
ATOM 1982 C CA . ASP A 1 271 ? 10.433 -20.489 -0.088 1.00 47.22 271 ASP A CA 1
ATOM 1983 C C . ASP A 1 271 ? 10.944 -19.682 1.130 1.00 47.22 271 ASP A C 1
ATOM 1985 O O . ASP A 1 271 ? 11.905 -18.919 1.033 1.00 47.22 271 ASP A O 1
ATOM 1989 N N . GLY A 1 272 ? 10.270 -19.832 2.275 1.00 56.50 272 GLY A N 1
ATOM 1990 C CA . GLY A 1 272 ? 10.497 -19.014 3.467 1.00 56.50 272 GLY A CA 1
ATOM 1991 C C . GLY A 1 272 ? 9.850 -19.586 4.740 1.00 56.50 272 GLY A C 1
ATOM 1992 O O . GLY A 1 272 ? 9.374 -20.725 4.727 1.00 56.50 272 GLY A O 1
ATOM 1993 N N . PRO A 1 273 ? 9.856 -18.830 5.857 1.00 58.38 273 PRO A N 1
ATOM 1994 C CA . PRO A 1 273 ? 9.317 -19.266 7.147 1.00 58.38 273 PRO A CA 1
ATOM 1995 C C . PRO A 1 273 ? 7.838 -19.656 7.033 1.00 58.38 273 PRO A C 1
ATOM 1997 O O . PRO A 1 273 ? 7.051 -18.968 6.385 1.00 58.38 273 PRO A O 1
ATOM 2000 N N . ASP A 1 274 ? 7.460 -20.760 7.684 1.00 76.19 274 ASP A N 1
ATOM 2001 C CA . ASP A 1 274 ? 6.073 -21.235 7.714 1.00 76.19 274 ASP A CA 1
ATOM 2002 C C . ASP A 1 274 ? 5.150 -20.140 8.277 1.00 76.19 274 ASP A C 1
ATOM 2004 O O . ASP A 1 274 ? 5.456 -19.520 9.299 1.00 76.19 274 ASP A O 1
ATOM 2008 N N . PHE A 1 275 ? 4.010 -19.921 7.619 1.00 82.69 275 PHE A N 1
ATOM 2009 C CA . PHE A 1 275 ? 2.961 -18.989 8.038 1.00 82.69 275 PHE A CA 1
ATOM 2010 C C . PHE A 1 275 ? 2.611 -19.163 9.521 1.00 82.69 275 PHE A C 1
ATOM 2012 O O . PHE A 1 275 ? 2.448 -18.177 10.240 1.00 82.69 275 PHE A O 1
ATOM 2019 N N . ALA A 1 276 ? 2.560 -20.415 9.991 1.00 85.88 276 ALA A N 1
ATOM 2020 C CA . ALA A 1 276 ? 2.297 -20.736 11.390 1.00 85.88 276 ALA A CA 1
ATOM 2021 C C . ALA A 1 276 ? 3.319 -20.091 12.341 1.00 85.88 276 ALA A C 1
ATOM 2023 O O . ALA A 1 276 ? 2.935 -19.542 13.369 1.00 85.88 276 ALA A O 1
ATOM 2024 N N . SER A 1 277 ? 4.603 -20.074 11.974 1.00 87.19 277 SER A N 1
ATOM 2025 C CA . SER A 1 277 ? 5.663 -19.456 12.779 1.00 87.19 277 SER A CA 1
ATOM 2026 C C . SER A 1 277 ? 5.502 -17.939 12.872 1.00 87.19 277 SER A C 1
ATOM 2028 O O . SER A 1 277 ? 5.698 -17.367 13.944 1.00 87.19 277 SER A O 1
ATOM 2030 N N . ILE A 1 278 ? 5.132 -17.282 11.765 1.00 89.75 278 ILE A N 1
ATOM 2031 C CA . ILE A 1 278 ? 4.861 -15.836 11.748 1.00 89.75 278 ILE A CA 1
ATOM 2032 C C . ILE A 1 278 ? 3.651 -15.525 12.632 1.00 89.75 278 ILE A C 1
ATOM 2034 O O . ILE A 1 278 ? 3.729 -14.631 13.476 1.00 89.75 278 ILE A O 1
ATOM 2038 N N . LEU A 1 279 ? 2.556 -16.275 12.477 1.00 90.81 279 LEU A N 1
ATOM 2039 C CA . LEU A 1 279 ? 1.338 -16.10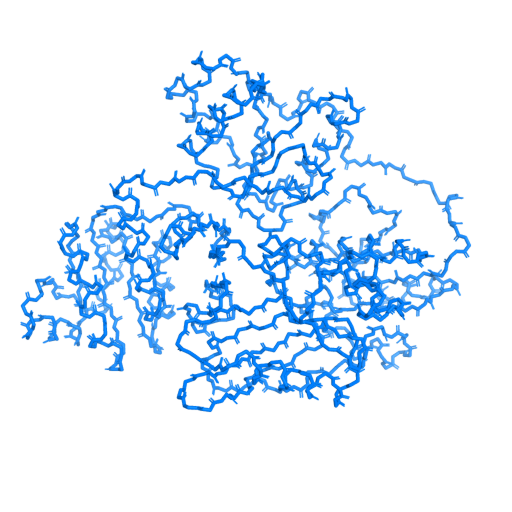7 13.270 1.00 90.81 279 LEU A CA 1
ATOM 2040 C C . LEU A 1 279 ? 1.603 -16.310 14.766 1.00 90.81 279 LEU A C 1
ATOM 2042 O O . LEU A 1 279 ? 1.249 -15.449 15.569 1.00 90.81 279 LEU A O 1
ATOM 2046 N N . ASP A 1 280 ? 2.270 -17.403 15.137 1.00 91.06 280 ASP A N 1
ATOM 2047 C CA . ASP A 1 280 ? 2.574 -17.732 16.530 1.00 91.06 280 ASP A CA 1
ATOM 2048 C C . ASP A 1 280 ? 3.459 -16.664 17.181 1.00 91.06 280 ASP A C 1
ATOM 2050 O O . ASP A 1 280 ? 3.191 -16.230 18.307 1.00 91.06 280 ASP A O 1
ATOM 2054 N N . LEU A 1 281 ? 4.500 -16.207 16.475 1.00 91.12 281 LEU A N 1
ATOM 2055 C CA . LEU A 1 281 ? 5.428 -15.200 16.984 1.00 91.12 281 LEU A CA 1
ATOM 2056 C C . LEU A 1 281 ? 4.772 -13.817 17.075 1.00 91.12 281 LEU A C 1
ATOM 2058 O O . LEU A 1 281 ? 4.916 -13.148 18.098 1.00 91.12 281 LEU A O 1
ATOM 2062 N N . THR A 1 282 ? 3.999 -13.412 16.062 1.00 92.25 282 THR A N 1
ATOM 2063 C CA . THR A 1 282 ? 3.204 -12.168 16.095 1.00 92.25 282 THR A CA 1
ATOM 2064 C C . THR A 1 282 ? 2.197 -12.210 17.246 1.00 92.25 282 THR A C 1
ATOM 2066 O O . THR A 1 282 ? 2.089 -11.261 18.021 1.00 92.25 282 THR A O 1
ATOM 2069 N N . GLY A 1 283 ? 1.509 -13.341 17.420 1.00 92.50 283 GLY A N 1
ATOM 2070 C CA . GLY A 1 283 ? 0.554 -13.573 18.501 1.00 92.50 283 GLY A CA 1
ATOM 2071 C C . GLY A 1 283 ? 1.185 -13.579 19.889 1.00 92.50 283 GLY A C 1
ATOM 2072 O O . GLY A 1 283 ? 0.554 -13.146 20.852 1.00 92.50 283 GLY A O 1
ATOM 2073 N N . ALA A 1 284 ? 2.420 -14.061 20.026 1.00 91.44 284 ALA A N 1
ATOM 2074 C CA . ALA A 1 284 ? 3.162 -13.976 21.281 1.00 91.44 284 ALA A CA 1
ATOM 2075 C C . ALA A 1 284 ? 3.518 -12.522 21.627 1.00 91.44 284 ALA A C 1
ATOM 2077 O O . ALA A 1 284 ? 3.307 -12.116 22.767 1.00 91.44 284 ALA A O 1
ATOM 2078 N N . ILE A 1 285 ? 3.983 -11.741 20.644 1.00 89.88 285 ILE A N 1
ATOM 2079 C CA . ILE A 1 285 ? 4.298 -10.314 20.814 1.00 89.88 285 ILE A CA 1
ATOM 2080 C C . ILE A 1 285 ? 3.043 -9.531 21.220 1.00 89.88 285 ILE A C 1
ATOM 2082 O O . ILE A 1 285 ? 3.075 -8.798 22.203 1.00 89.88 285 ILE A O 1
ATOM 2086 N N . ALA A 1 286 ? 1.927 -9.726 20.509 1.00 90.00 286 ALA A N 1
ATOM 2087 C CA . ALA A 1 286 ? 0.670 -9.030 20.783 1.00 90.00 286 ALA A CA 1
ATOM 2088 C C . ALA A 1 286 ? 0.155 -9.277 22.213 1.00 90.00 286 ALA A C 1
ATOM 2090 O O . ALA A 1 286 ? -0.220 -8.331 22.907 1.00 90.00 286 ALA A O 1
ATOM 2091 N N . ARG A 1 287 ? 0.175 -10.542 22.662 1.00 88.56 287 ARG A N 1
ATOM 2092 C CA . ARG A 1 287 ? -0.302 -10.945 23.996 1.00 88.56 287 ARG A CA 1
ATOM 2093 C C . ARG A 1 287 ? 0.595 -10.448 25.125 1.00 88.56 287 ARG A C 1
ATOM 2095 O O . ARG A 1 287 ? 0.075 -10.035 26.156 1.00 88.56 287 ARG A O 1
ATOM 2102 N N . ASP A 1 288 ? 1.915 -10.502 24.951 1.00 87.31 288 ASP A N 1
ATOM 2103 C CA . ASP A 1 288 ? 2.867 -10.027 25.967 1.00 87.31 288 ASP A CA 1
ATOM 2104 C C . ASP A 1 288 ? 2.797 -8.501 26.128 1.00 87.31 288 ASP A C 1
ATOM 2106 O O . ASP A 1 288 ? 2.811 -7.986 27.243 1.00 87.31 288 ASP A O 1
ATOM 2110 N N . ALA A 1 289 ? 2.615 -7.787 25.014 1.00 83.00 289 ALA A N 1
ATOM 2111 C CA . ALA A 1 289 ? 2.455 -6.338 24.991 1.00 83.00 289 ALA A CA 1
ATOM 2112 C C . ALA A 1 289 ? 1.085 -5.841 25.483 1.00 83.00 289 ALA A C 1
ATOM 2114 O O . ALA A 1 289 ? 0.943 -4.678 25.859 1.00 83.00 289 ALA A O 1
ATOM 2115 N N . GLY A 1 290 ? 0.050 -6.687 25.434 1.00 84.25 290 GLY A N 1
ATOM 2116 C CA . GLY A 1 290 ? -1.329 -6.278 25.712 1.00 84.25 290 GLY A CA 1
ATOM 2117 C C . GLY A 1 290 ? -1.880 -5.260 24.702 1.00 84.25 290 GLY A C 1
ATOM 2118 O O . GLY A 1 290 ? -2.764 -4.470 25.040 1.00 84.25 290 GLY A O 1
ATOM 2119 N N . THR A 1 291 ? -1.349 -5.246 23.477 1.00 87.56 291 THR A N 1
ATOM 2120 C CA . THR A 1 291 ? -1.752 -4.313 22.418 1.00 87.56 291 THR A CA 1
ATOM 2121 C C . THR A 1 291 ? -3.114 -4.684 21.833 1.00 87.56 291 THR A C 1
ATOM 2123 O O . THR A 1 291 ? -3.409 -5.857 21.591 1.00 87.56 291 THR A O 1
ATOM 2126 N N . ARG A 1 292 ? -3.922 -3.662 21.529 1.00 92.88 292 ARG A N 1
ATOM 2127 C CA . ARG A 1 292 ? -5.162 -3.771 20.742 1.00 92.88 292 ARG A CA 1
ATOM 2128 C C . ARG A 1 292 ? -5.095 -2.847 19.529 1.00 92.88 292 ARG A C 1
ATOM 2130 O O . ARG A 1 292 ? -4.462 -1.798 19.602 1.00 92.88 292 ARG A O 1
ATOM 2137 N N . GLY A 1 293 ? -5.783 -3.202 18.449 1.00 94.56 293 GLY A N 1
ATOM 2138 C CA . GLY A 1 293 ? -5.770 -2.437 17.201 1.00 94.56 293 GLY A CA 1
ATOM 2139 C C . GLY A 1 293 ? -4.727 -2.975 16.227 1.00 94.56 293 GLY A C 1
ATOM 2140 O O . GLY A 1 293 ? -4.739 -4.172 15.940 1.00 94.56 293 GLY A O 1
ATOM 2141 N N . LEU A 1 294 ? -3.863 -2.102 15.701 1.00 93.56 294 LEU A N 1
ATOM 2142 C CA . LEU A 1 294 ? -2.821 -2.483 14.739 1.00 93.56 294 LEU A CA 1
ATOM 2143 C C . LEU A 1 294 ? -1.512 -2.870 15.425 1.00 93.56 294 LEU A C 1
ATOM 2145 O O . LEU A 1 294 ? -1.082 -2.253 16.399 1.00 93.56 294 LEU A O 1
ATOM 2149 N N . LEU A 1 295 ? -0.852 -3.862 14.841 1.00 92.44 295 LEU A N 1
ATOM 2150 C CA . LEU A 1 295 ? 0.488 -4.303 15.185 1.00 92.44 295 LEU A CA 1
ATOM 2151 C C . LEU A 1 295 ? 1.278 -4.493 13.891 1.00 92.44 295 LEU A C 1
ATOM 2153 O O . LEU A 1 295 ? 0.871 -5.266 13.027 1.00 92.44 295 LEU A O 1
ATOM 2157 N N . THR A 1 296 ? 2.419 -3.822 13.785 1.00 91.31 296 THR A N 1
ATOM 2158 C CA . THR A 1 296 ? 3.378 -4.034 12.698 1.00 91.31 296 THR A CA 1
ATOM 2159 C C . THR A 1 296 ? 4.573 -4.812 13.232 1.00 91.31 296 THR A C 1
ATOM 2161 O O . THR A 1 296 ? 5.137 -4.439 14.265 1.00 91.31 296 THR A O 1
ATOM 2164 N N . VAL A 1 297 ? 4.989 -5.870 12.534 1.00 90.19 297 VAL A N 1
ATOM 2165 C CA . VAL A 1 297 ? 6.205 -6.628 12.871 1.00 90.19 297 VAL A CA 1
ATOM 2166 C C . VAL A 1 297 ? 7.072 -6.825 11.636 1.00 90.19 297 VAL A C 1
ATOM 2168 O O . VAL A 1 297 ? 6.589 -7.236 10.583 1.00 90.19 297 VAL A O 1
ATOM 2171 N N . ARG A 1 298 ? 8.371 -6.552 11.768 1.00 89.06 298 ARG A N 1
ATOM 2172 C CA . ARG A 1 298 ? 9.382 -6.835 10.747 1.00 89.06 298 ARG A CA 1
ATOM 2173 C C . ARG A 1 298 ? 10.241 -8.011 11.178 1.00 89.06 298 ARG A C 1
ATOM 2175 O O . ARG A 1 298 ? 10.739 -8.044 12.306 1.00 89.06 298 ARG A O 1
ATOM 2182 N N . TYR A 1 299 ? 10.462 -8.936 10.255 1.00 87.38 299 TYR A N 1
ATOM 2183 C CA . TYR A 1 299 ? 11.273 -10.122 10.459 1.00 87.38 299 TYR A CA 1
ATOM 2184 C C . TYR A 1 299 ? 12.443 -10.186 9.482 1.00 87.38 299 TYR A C 1
ATOM 2186 O O . TYR A 1 299 ? 12.311 -9.880 8.297 1.00 87.38 299 TYR A O 1
ATOM 2194 N N . ASP A 1 300 ? 13.578 -10.645 9.995 1.00 83.38 300 ASP A N 1
ATOM 2195 C CA . ASP A 1 300 ? 14.678 -11.168 9.201 1.00 83.38 300 ASP A CA 1
ATOM 2196 C C . ASP A 1 300 ? 14.459 -12.677 9.049 1.00 83.38 300 ASP A C 1
ATOM 2198 O O . ASP A 1 300 ? 14.343 -13.407 10.038 1.00 83.38 300 ASP A O 1
ATOM 2202 N N . ALA A 1 301 ? 14.354 -13.112 7.797 1.00 77.12 301 ALA A N 1
ATOM 2203 C CA . ALA A 1 301 ? 14.181 -14.505 7.400 1.00 77.12 301 ALA A CA 1
ATOM 2204 C C . ALA A 1 301 ? 15.428 -15.052 6.678 1.00 77.12 301 ALA A C 1
ATOM 2206 O O . ALA A 1 301 ? 15.345 -16.010 5.911 1.00 77.12 301 ALA A O 1
ATOM 2207 N N . THR A 1 302 ? 16.595 -14.432 6.887 1.00 70.19 302 THR A N 1
ATOM 2208 C CA . THR A 1 302 ? 17.865 -14.878 6.310 1.00 70.19 302 THR A CA 1
ATOM 2209 C C . THR A 1 302 ? 18.371 -16.122 7.042 1.00 70.19 302 THR A C 1
ATOM 2211 O O . THR A 1 302 ? 19.077 -16.029 8.046 1.00 70.19 302 THR A O 1
ATOM 2214 N N . GLY A 1 303 ? 18.057 -17.305 6.516 1.00 68.31 303 GLY A N 1
ATOM 2215 C CA . GLY A 1 303 ? 18.517 -18.590 7.051 1.00 68.31 303 GLY A CA 1
ATOM 2216 C C . GLY A 1 303 ? 17.363 -19.498 7.467 1.00 68.31 303 GLY A C 1
ATOM 2217 O O . GLY A 1 303 ? 16.282 -19.427 6.894 1.00 68.31 303 GLY A O 1
ATOM 2218 N N . ASP A 1 304 ? 17.614 -20.373 8.443 1.00 68.75 304 ASP A N 1
ATOM 2219 C CA . ASP A 1 304 ? 16.632 -21.371 8.896 1.00 68.75 304 ASP A CA 1
ATOM 2220 C C . ASP A 1 304 ? 15.709 -20.845 10.018 1.00 68.75 304 ASP A C 1
ATOM 2222 O O . ASP A 1 304 ? 14.660 -21.437 10.275 1.00 68.75 304 ASP A O 1
ATOM 2226 N N . ASP A 1 305 ? 16.084 -19.743 10.681 1.00 76.88 305 ASP A N 1
ATOM 2227 C CA . ASP A 1 305 ? 15.384 -19.176 11.840 1.00 76.88 305 ASP A CA 1
ATOM 2228 C C . ASP A 1 305 ? 14.741 -17.816 11.514 1.00 76.88 305 ASP A C 1
ATOM 2230 O O . ASP A 1 305 ? 15.300 -17.003 10.779 1.00 76.88 305 ASP A O 1
ATOM 2234 N N . LEU A 1 306 ? 13.578 -17.548 12.119 1.00 81.94 306 LEU A N 1
ATOM 2235 C CA . LEU A 1 306 ? 12.872 -16.269 12.013 1.00 81.94 306 LEU A CA 1
ATOM 2236 C C . LEU A 1 306 ? 13.256 -15.343 13.175 1.00 81.94 306 LEU A C 1
ATOM 2238 O O . LEU A 1 306 ? 13.021 -15.669 14.342 1.00 81.94 306 LEU A O 1
ATOM 2242 N N . HIS A 1 307 ? 13.799 -14.164 12.873 1.00 84.62 307 HIS A N 1
ATOM 2243 C CA . HIS A 1 307 ? 14.204 -13.187 13.885 1.00 84.62 307 HIS A CA 1
ATOM 2244 C C . HIS A 1 307 ? 13.381 -11.902 13.798 1.00 84.62 307 HIS A C 1
ATOM 2246 O O . HIS A 1 307 ? 13.240 -11.321 12.729 1.00 84.62 307 HIS A O 1
ATOM 2252 N N . VAL A 1 308 ? 12.875 -11.415 14.935 1.00 87.62 308 VAL A N 1
ATOM 2253 C CA . VAL A 1 308 ? 12.213 -10.101 15.004 1.00 87.62 308 VAL A CA 1
ATOM 2254 C C . VAL A 1 308 ? 13.266 -9.003 14.859 1.00 87.62 308 VAL A C 1
ATOM 2256 O O . VAL A 1 308 ? 14.209 -8.935 15.655 1.00 87.62 308 VAL A O 1
ATOM 2259 N N . VAL A 1 309 ? 13.088 -8.146 13.857 1.00 86.50 309 VAL A N 1
ATOM 2260 C CA . VAL A 1 309 ? 13.889 -6.934 13.645 1.00 86.50 309 VAL A CA 1
ATOM 2261 C C . VAL A 1 309 ? 13.278 -5.772 14.409 1.00 86.50 309 VAL A C 1
ATOM 2263 O O . VAL A 1 309 ? 14.003 -5.083 15.116 1.00 86.50 309 VAL A O 1
ATOM 2266 N N . GLU A 1 310 ? 11.964 -5.584 14.288 1.00 87.06 310 GLU A N 1
ATOM 2267 C CA . GLU A 1 310 ? 11.193 -4.519 14.933 1.00 87.06 310 GLU A CA 1
ATOM 2268 C C . GLU A 1 310 ? 9.758 -5.001 15.173 1.00 87.06 310 GLU A C 1
ATOM 2270 O O . GLU A 1 310 ? 9.213 -5.751 14.362 1.00 87.06 310 GLU A O 1
ATOM 2275 N N . ALA A 1 311 ? 9.137 -4.554 16.264 1.00 88.81 311 ALA A N 1
ATOM 2276 C CA . ALA A 1 311 ? 7.702 -4.697 16.481 1.00 88.81 311 ALA A CA 1
ATOM 2277 C C . ALA A 1 311 ? 7.130 -3.417 17.095 1.00 88.81 311 ALA A C 1
ATOM 2279 O O . ALA A 1 311 ? 7.667 -2.910 18.085 1.00 88.81 311 ALA A O 1
ATOM 2280 N N . ALA A 1 312 ? 6.032 -2.916 16.533 1.00 87.69 312 ALA A N 1
ATOM 2281 C CA . ALA A 1 312 ? 5.421 -1.660 16.944 1.00 87.69 312 ALA A CA 1
ATOM 2282 C C . ALA A 1 312 ? 3.892 -1.765 16.978 1.00 87.69 312 ALA A C 1
ATOM 2284 O O . ALA A 1 312 ? 3.263 -2.197 16.012 1.00 87.69 312 ALA A O 1
ATOM 2285 N N . ALA A 1 313 ? 3.290 -1.314 18.080 1.00 88.69 313 ALA A N 1
ATOM 2286 C CA . ALA A 1 313 ? 1.844 -1.251 18.298 1.00 88.69 313 ALA A CA 1
ATOM 2287 C C . ALA A 1 313 ? 1.179 -0.100 17.513 1.00 88.69 313 ALA A C 1
ATOM 2289 O O . ALA A 1 313 ? 0.463 0.724 18.079 1.00 88.69 313 ALA A O 1
ATOM 2290 N N . ARG A 1 314 ? 1.483 0.005 16.216 1.00 89.00 314 ARG A N 1
ATOM 2291 C CA . ARG A 1 314 ? 1.002 1.040 15.297 1.00 89.00 314 ARG A CA 1
ATOM 2292 C C . ARG A 1 314 ? 0.835 0.474 13.892 1.00 89.00 314 ARG A C 1
ATOM 2294 O O . ARG A 1 314 ? 1.415 -0.559 13.558 1.00 89.00 314 ARG A O 1
ATOM 2301 N N . GLY A 1 315 ? 0.074 1.184 13.071 1.00 87.19 315 GLY A N 1
ATOM 2302 C CA . GLY A 1 315 ? 0.039 0.983 11.632 1.00 87.19 315 GLY A CA 1
ATOM 2303 C C . GLY A 1 315 ? 1.317 1.478 10.957 1.00 87.19 315 GLY A C 1
ATOM 2304 O O . GLY A 1 315 ? 1.973 2.422 11.412 1.00 87.19 315 GLY A O 1
ATOM 2305 N N . SER A 1 316 ? 1.651 0.826 9.855 1.00 88.44 316 SER A N 1
ATOM 2306 C CA . SER A 1 316 ? 2.716 1.201 8.935 1.00 88.44 316 SER A CA 1
ATOM 2307 C C . SER A 1 316 ? 2.146 1.967 7.733 1.00 88.44 316 SER A C 1
ATOM 2309 O O . SER A 1 316 ? 0.931 2.011 7.516 1.00 88.44 316 SER A O 1
ATOM 2311 N N . GLY A 1 317 ? 3.025 2.511 6.890 1.00 87.69 317 GLY A N 1
ATOM 2312 C CA . GLY A 1 317 ? 2.619 3.055 5.593 1.00 87.69 317 GLY A CA 1
ATOM 2313 C C . GLY A 1 317 ? 2.054 1.997 4.634 1.00 87.69 317 GLY A C 1
ATOM 2314 O O . GLY A 1 317 ? 1.494 2.352 3.605 1.00 87.69 317 GLY A O 1
ATOM 2315 N N . THR A 1 318 ? 2.152 0.694 4.927 1.00 91.06 318 THR A N 1
ATOM 2316 C CA . THR A 1 318 ? 1.637 -0.369 4.047 1.00 91.06 318 THR A CA 1
ATOM 2317 C C . THR A 1 318 ? 0.176 -0.732 4.299 1.00 91.06 318 THR A C 1
ATOM 2319 O O . THR A 1 318 ? -0.423 -1.415 3.467 1.00 91.06 318 THR A O 1
ATOM 2322 N N . VAL A 1 319 ? -0.443 -0.207 5.360 1.00 92.81 319 VAL A N 1
ATOM 2323 C CA . VAL A 1 319 ? -1.835 -0.512 5.733 1.00 92.81 319 VAL A CA 1
ATOM 2324 C C . VAL A 1 319 ? -2.842 -0.274 4.591 1.00 92.81 319 VAL A C 1
ATOM 2326 O O . VAL A 1 319 ? -3.651 -1.178 4.338 1.00 92.81 319 VAL A O 1
ATOM 2329 N N . PRO A 1 320 ? -2.819 0.855 3.848 1.00 91.19 320 PRO A N 1
ATOM 2330 C CA . PRO A 1 320 ? -3.717 1.048 2.706 1.00 91.19 320 PRO A CA 1
ATOM 2331 C C . PRO A 1 320 ? -3.450 0.044 1.586 1.00 91.19 320 PRO A C 1
ATOM 2333 O O . PRO A 1 320 ? -4.381 -0.573 1.075 1.00 91.19 320 PRO A O 1
ATOM 2336 N N . PHE A 1 321 ? -2.178 -0.200 1.257 1.00 92.69 321 PHE A N 1
ATOM 2337 C CA . PHE A 1 321 ? -1.781 -1.176 0.240 1.00 92.69 321 PHE A CA 1
ATOM 2338 C C . PHE A 1 321 ? -2.309 -2.579 0.552 1.00 92.69 321 PHE A C 1
ATOM 2340 O O . PHE A 1 321 ? -2.958 -3.198 -0.296 1.00 92.69 321 PHE A O 1
ATOM 2347 N N . VAL A 1 322 ? -2.109 -3.061 1.781 1.00 92.88 322 VAL A N 1
ATOM 2348 C CA . VAL A 1 322 ? -2.625 -4.364 2.215 1.00 92.88 322 VAL A CA 1
ATOM 2349 C C . VAL A 1 322 ? -4.151 -4.371 2.182 1.00 92.88 322 VAL A C 1
ATOM 2351 O O . VAL A 1 322 ? -4.754 -5.326 1.686 1.00 92.88 322 VAL A O 1
ATOM 2354 N N . SER A 1 323 ? -4.794 -3.294 2.636 1.00 92.62 323 SER A N 1
ATOM 2355 C CA . SER A 1 323 ? -6.256 -3.191 2.641 1.00 92.62 323 SER A CA 1
ATOM 2356 C C . SER A 1 323 ? -6.847 -3.248 1.230 1.00 92.62 323 SER A C 1
ATOM 2358 O O . SER A 1 323 ? -7.831 -3.950 0.986 1.00 92.62 323 SER A O 1
ATOM 2360 N N . LYS A 1 324 ? -6.222 -2.573 0.259 1.00 89.50 324 LYS A N 1
ATOM 2361 C CA . LYS A 1 324 ? -6.634 -2.609 -1.151 1.00 89.50 324 LYS A CA 1
ATOM 2362 C C . LYS A 1 324 ? -6.392 -3.969 -1.789 1.00 89.50 324 LYS A C 1
ATOM 2364 O O . LYS A 1 324 ? -7.263 -4.461 -2.506 1.00 89.50 324 LYS A O 1
ATOM 2369 N N . ALA A 1 325 ? -5.235 -4.574 -1.529 1.00 90.31 325 ALA A N 1
ATOM 2370 C CA . ALA A 1 325 ? -4.839 -5.844 -2.129 1.00 90.31 325 ALA A CA 1
ATOM 2371 C C . ALA A 1 325 ? -5.697 -7.022 -1.646 1.00 90.31 325 ALA A C 1
ATOM 2373 O O . ALA A 1 325 ? -6.043 -7.909 -2.427 1.00 90.31 325 ALA A O 1
ATOM 2374 N N . THR A 1 326 ? -6.046 -7.024 -0.360 1.00 89.25 326 THR A N 1
ATOM 2375 C CA . THR A 1 326 ? -6.801 -8.106 0.297 1.00 89.25 326 THR A CA 1
ATOM 2376 C C . THR A 1 326 ? -8.304 -7.854 0.316 1.00 89.25 326 THR A C 1
ATOM 2378 O O . THR A 1 326 ? -9.108 -8.776 0.432 1.00 89.25 326 THR A O 1
ATOM 2381 N N . GLY A 1 327 ? -8.688 -6.585 0.218 1.00 89.31 327 GLY A N 1
ATOM 2382 C CA . GLY A 1 327 ? -10.045 -6.108 0.384 1.00 89.31 327 GLY A CA 1
ATOM 2383 C C . GLY A 1 327 ? -10.539 -6.010 1.824 1.00 89.31 327 GLY A C 1
ATOM 2384 O O . GLY A 1 327 ? -11.718 -5.719 2.017 1.00 89.31 327 GLY A O 1
ATOM 2385 N N . VAL A 1 328 ? -9.665 -6.212 2.811 1.00 92.12 328 VAL A N 1
ATOM 2386 C CA . VAL A 1 328 ? -9.979 -6.056 4.234 1.00 92.12 328 VAL A CA 1
ATOM 2387 C C . VAL A 1 328 ? -9.710 -4.613 4.671 1.00 92.12 328 VAL A C 1
ATOM 2389 O O . VAL A 1 328 ? -8.590 -4.147 4.490 1.00 92.12 328 VAL A O 1
ATOM 2392 N N . PRO A 1 329 ? -10.671 -3.889 5.271 1.00 93.69 329 PRO A N 1
ATOM 2393 C CA . PRO A 1 329 ? -10.459 -2.508 5.703 1.00 93.69 329 PRO A CA 1
ATOM 2394 C C . PRO A 1 329 ? -9.706 -2.467 7.044 1.00 93.69 329 PRO A C 1
ATOM 2396 O O . PRO A 1 329 ? -10.316 -2.318 8.103 1.00 93.69 329 PRO A O 1
ATOM 2399 N N . LEU A 1 330 ? -8.378 -2.631 7.022 1.00 96.25 330 LEU A N 1
ATOM 2400 C CA . LEU A 1 330 ? -7.578 -2.829 8.241 1.00 96.25 330 LEU A CA 1
ATOM 2401 C C . LEU A 1 330 ? -7.687 -1.667 9.234 1.00 96.25 330 LEU A C 1
ATOM 2403 O O . LEU A 1 330 ? -7.845 -1.907 10.427 1.00 96.25 330 LEU A O 1
ATOM 2407 N N . ALA A 1 331 ? -7.644 -0.418 8.764 1.00 94.94 331 ALA A N 1
ATOM 2408 C CA . ALA A 1 331 ? -7.746 0.751 9.639 1.00 94.94 331 ALA A CA 1
ATOM 2409 C C . ALA A 1 331 ? -9.139 0.889 10.287 1.00 94.94 331 ALA A C 1
ATOM 2411 O O . ALA A 1 331 ? -9.246 1.211 11.471 1.00 94.94 331 ALA A O 1
ATOM 2412 N N . GLU A 1 332 ? -10.207 0.575 9.544 1.00 95.12 332 GLU A N 1
ATOM 2413 C CA . GLU A 1 332 ? -11.568 0.521 10.090 1.00 95.12 332 GLU A CA 1
ATOM 2414 C C . GLU A 1 332 ? -11.699 -0.604 11.128 1.00 95.12 332 GLU A C 1
ATOM 2416 O O . GLU A 1 332 ? -12.210 -0.387 12.228 1.00 95.12 332 GLU A O 1
ATOM 2421 N N . ALA A 1 333 ? -11.200 -1.801 10.805 1.00 97.19 333 ALA A N 1
ATOM 2422 C CA . ALA A 1 333 ? -11.201 -2.942 11.711 1.00 97.19 333 ALA A CA 1
ATOM 2423 C C . ALA A 1 333 ? -10.426 -2.630 12.998 1.00 97.19 333 ALA A C 1
ATOM 2425 O O . ALA A 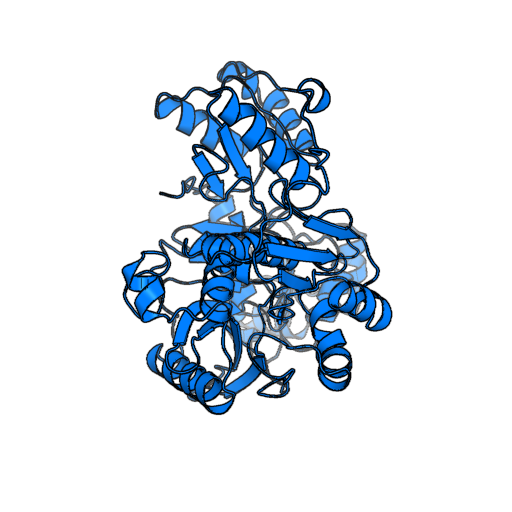1 333 ? -10.927 -2.890 14.089 1.00 97.19 333 ALA A O 1
ATOM 2426 N N . ALA A 1 334 ? -9.256 -1.996 12.893 1.00 97.12 334 ALA A N 1
ATOM 2427 C CA . ALA A 1 334 ? -8.473 -1.551 14.038 1.00 97.12 334 ALA A CA 1
ATOM 2428 C C . ALA A 1 334 ? -9.265 -0.598 14.939 1.00 97.12 334 ALA A C 1
ATOM 2430 O O . ALA A 1 334 ? -9.312 -0.806 16.150 1.00 97.12 334 ALA A O 1
ATOM 2431 N N . ALA A 1 335 ? -9.955 0.392 14.365 1.00 96.25 335 ALA A N 1
ATOM 2432 C CA . ALA A 1 335 ? -10.822 1.292 15.122 1.00 96.25 335 ALA A CA 1
ATOM 2433 C C . ALA A 1 335 ? -11.944 0.545 15.863 1.00 96.25 335 ALA A C 1
ATOM 2435 O O . ALA A 1 335 ? -12.214 0.835 17.027 1.00 96.25 335 ALA A O 1
ATOM 2436 N N . LEU A 1 336 ? -12.556 -0.466 15.241 1.00 97.31 336 LEU A N 1
ATOM 2437 C CA . LEU A 1 336 ? -13.570 -1.297 15.896 1.00 97.31 336 LEU A CA 1
ATOM 2438 C C . LEU A 1 336 ? -12.992 -2.133 17.057 1.00 97.31 336 LEU A C 1
ATOM 2440 O O . LEU A 1 336 ? -13.650 -2.282 18.089 1.00 97.31 336 LEU A O 1
ATOM 2444 N N . LEU A 1 337 ? -11.761 -2.638 16.929 1.00 96.81 337 LEU A N 1
ATOM 2445 C CA . LEU A 1 337 ? -11.058 -3.353 18.006 1.00 96.81 337 LEU A CA 1
ATOM 2446 C C . LEU A 1 337 ? -10.710 -2.428 19.180 1.00 96.81 337 LEU A C 1
ATOM 2448 O O . LEU A 1 337 ? -10.881 -2.801 20.345 1.00 96.81 337 LEU A O 1
ATOM 2452 N N . LEU A 1 338 ? -10.260 -1.207 18.872 1.00 95.44 338 LEU A N 1
ATOM 2453 C CA . LEU A 1 338 ? -9.994 -0.142 19.845 1.00 95.44 338 LEU A CA 1
ATOM 2454 C C . LEU A 1 338 ? -11.277 0.325 20.547 1.00 95.44 338 LEU A C 1
ATOM 2456 O O . LEU A 1 338 ? -11.252 0.643 21.734 1.00 95.44 338 LEU A O 1
ATOM 2460 N N . ALA A 1 339 ? -12.408 0.302 19.840 1.00 94.81 339 ALA A N 1
ATOM 2461 C CA . ALA A 1 339 ? -13.743 0.541 20.383 1.00 94.81 339 ALA A CA 1
ATOM 2462 C C . ALA A 1 339 ? -14.273 -0.612 21.261 1.00 94.81 339 ALA A C 1
ATOM 2464 O O . ALA A 1 339 ? -15.331 -0.475 21.878 1.00 94.81 339 ALA A O 1
ATOM 2465 N N . GLY A 1 340 ? -13.546 -1.732 21.347 1.00 94.19 340 GLY A N 1
ATOM 2466 C CA . GLY A 1 340 ? -13.836 -2.841 22.254 1.00 94.19 340 GLY A CA 1
ATOM 2467 C C . GLY A 1 340 ? -14.408 -4.095 21.597 1.00 94.19 340 GLY A C 1
ATOM 2468 O O . GLY A 1 340 ? -14.649 -5.062 22.318 1.00 94.19 340 GLY A O 1
ATOM 2469 N N . LYS A 1 341 ? -14.589 -4.125 20.268 1.00 96.81 341 LYS A N 1
ATOM 2470 C CA . LYS A 1 341 ? -14.941 -5.372 19.572 1.00 96.81 341 LYS A CA 1
ATOM 2471 C C . LYS A 1 341 ? -13.784 -6.374 19.628 1.00 96.81 341 LYS A C 1
ATOM 2473 O O . LYS A 1 341 ? -12.619 -5.998 19.772 1.00 96.81 341 LYS A O 1
ATOM 2478 N N . SER A 1 342 ? -14.121 -7.650 19.506 1.00 97.19 342 SER A N 1
ATOM 2479 C CA . SER A 1 342 ? -13.184 -8.763 19.324 1.00 97.19 342 SER A CA 1
ATOM 2480 C C . SER A 1 342 ? -13.032 -9.134 17.849 1.00 97.19 342 SER A C 1
ATOM 2482 O O . SER A 1 342 ? -13.925 -8.881 17.036 1.00 97.19 342 SER A O 1
ATOM 2484 N N . ILE A 1 343 ? -11.940 -9.814 17.498 1.00 97.06 343 ILE A N 1
ATOM 2485 C CA . ILE A 1 343 ? -11.735 -10.361 16.147 1.00 97.06 343 ILE A CA 1
ATOM 2486 C C . ILE A 1 343 ? -12.874 -11.320 15.781 1.00 97.06 343 ILE A C 1
ATOM 2488 O O . ILE A 1 343 ? -13.368 -11.310 14.651 1.00 97.06 343 ILE A O 1
ATOM 2492 N N . SER A 1 344 ? -13.351 -12.105 16.749 1.00 96.56 344 SER A N 1
ATOM 2493 C CA . SER A 1 344 ? -14.479 -13.019 16.555 1.00 96.56 344 SER A CA 1
ATOM 2494 C C . SER A 1 344 ? -15.775 -12.302 16.142 1.00 96.56 344 SER A C 1
ATOM 2496 O O . SER A 1 344 ? -16.475 -12.770 15.242 1.00 96.56 344 SER A O 1
ATOM 2498 N N . GLU A 1 345 ? -16.065 -11.138 16.732 1.00 97.25 345 GLU A N 1
ATOM 2499 C CA . GLU A 1 345 ? -17.216 -10.307 16.364 1.00 97.25 345 GLU A CA 1
ATOM 2500 C C . GLU A 1 345 ? -17.028 -9.690 14.980 1.00 97.25 345 GLU A C 1
ATOM 2502 O O . GLU A 1 345 ? -17.951 -9.735 14.168 1.00 97.25 345 GLU A O 1
ATOM 2507 N N . LEU A 1 346 ? -15.826 -9.199 14.660 1.00 97.38 346 LEU A N 1
ATOM 2508 C CA . LEU A 1 346 ? -15.539 -8.655 13.331 1.00 97.38 346 LEU A CA 1
ATOM 2509 C C . LEU A 1 346 ? -15.703 -9.698 12.221 1.00 97.38 346 LEU A C 1
ATOM 2511 O O . LEU A 1 346 ? -16.196 -9.370 11.140 1.00 97.38 346 LEU A O 1
ATOM 2515 N N . ARG A 1 347 ? -15.348 -10.962 12.483 1.00 96.38 347 ARG A N 1
ATOM 2516 C CA . ARG A 1 347 ? -15.625 -12.071 11.558 1.00 96.38 347 ARG A CA 1
ATOM 2517 C C . ARG A 1 347 ? -17.121 -12.352 11.430 1.00 96.38 347 ARG A C 1
ATOM 2519 O O . ARG A 1 347 ? -17.612 -12.565 10.325 1.00 96.38 347 ARG A O 1
ATOM 2526 N N . ALA A 1 348 ? -17.855 -12.346 12.543 1.00 96.31 348 ALA A N 1
ATOM 2527 C CA . ALA A 1 348 ? -19.300 -12.584 12.544 1.00 96.31 348 ALA A CA 1
ATOM 2528 C C . ALA A 1 348 ? -20.081 -11.485 11.800 1.00 96.31 348 ALA A C 1
ATOM 2530 O O . ALA A 1 348 ? -21.089 -11.772 11.155 1.00 96.31 348 ALA A O 1
ATOM 2531 N N . GLU A 1 349 ? -19.601 -10.244 11.864 1.00 95.31 349 GLU A N 1
ATOM 2532 C CA . GLU A 1 349 ? -20.163 -9.088 11.160 1.00 95.31 349 GLU A CA 1
ATOM 2533 C C . GLU A 1 349 ? -19.706 -8.983 9.695 1.00 95.31 349 GLU A C 1
ATOM 2535 O O . GLU A 1 349 ? -20.230 -8.159 8.946 1.00 95.31 349 GLU A O 1
ATOM 2540 N N . GLY A 1 350 ? -18.755 -9.820 9.266 1.00 93.44 350 GLY A N 1
ATOM 2541 C CA . GLY A 1 350 ? -18.222 -9.824 7.903 1.00 93.44 350 GLY A CA 1
ATOM 2542 C C . GLY A 1 350 ? -17.230 -8.697 7.604 1.00 93.44 350 GLY A C 1
ATOM 2543 O O . GLY A 1 350 ? -16.926 -8.465 6.437 1.00 93.44 350 GLY A O 1
ATOM 2544 N N . VAL A 1 351 ? -16.721 -8.008 8.632 1.00 94.19 351 VAL A N 1
ATOM 2545 C CA . VAL A 1 351 ? -15.637 -7.018 8.498 1.00 94.19 351 VAL A CA 1
ATOM 2546 C C . VAL A 1 351 ? -14.310 -7.724 8.213 1.00 94.19 351 VAL A C 1
ATOM 2548 O O . VAL A 1 351 ? -13.546 -7.288 7.354 1.00 94.19 351 VAL A O 1
ATOM 2551 N N . LEU A 1 352 ? -14.054 -8.835 8.911 1.00 95.31 352 LEU A N 1
ATOM 2552 C CA . LEU A 1 352 ? -12.916 -9.718 8.655 1.00 95.31 352 LEU A CA 1
ATOM 2553 C C . LEU A 1 352 ? -13.393 -11.022 7.998 1.00 95.31 352 LEU A C 1
ATOM 2555 O O . LEU A 1 352 ? -14.433 -11.561 8.389 1.00 95.31 352 LEU A O 1
ATOM 2559 N N . PRO A 1 353 ? -12.650 -11.577 7.028 1.00 92.25 353 PRO A N 1
ATOM 2560 C CA . PRO A 1 353 ? -12.933 -12.907 6.514 1.00 92.25 353 PRO A CA 1
ATOM 2561 C C . PRO A 1 353 ? -12.637 -13.984 7.569 1.00 92.25 353 PRO A C 1
ATOM 2563 O O . PRO A 1 353 ? -11.955 -13.760 8.571 1.00 92.25 353 PRO A O 1
ATOM 2566 N N . ALA A 1 354 ? -13.157 -15.189 7.336 1.00 88.69 354 ALA A N 1
ATOM 2567 C CA . ALA A 1 354 ? -12.833 -16.342 8.168 1.00 88.69 354 ALA A CA 1
ATOM 2568 C C . ALA A 1 354 ? -11.355 -16.748 8.013 1.00 88.69 354 ALA A C 1
ATOM 2570 O O . ALA A 1 354 ? -10.809 -16.682 6.913 1.00 88.69 354 ALA A O 1
ATOM 2571 N N . GLY A 1 355 ? -10.753 -17.244 9.097 1.00 88.56 355 GLY A N 1
ATOM 2572 C CA . GLY A 1 355 ? -9.340 -17.633 9.150 1.00 88.56 355 GLY A CA 1
ATOM 2573 C C . GLY A 1 355 ? -8.439 -16.546 9.738 1.00 88.56 355 GLY A C 1
ATOM 2574 O O . GLY A 1 355 ? -8.922 -15.525 10.231 1.00 88.56 355 GLY A O 1
ATOM 2575 N N . ASP A 1 356 ? -7.131 -16.794 9.695 1.00 89.12 356 ASP A N 1
ATOM 2576 C CA . ASP A 1 356 ? -6.113 -15.963 10.360 1.00 89.12 356 ASP A CA 1
ATOM 2577 C C . ASP A 1 356 ? -5.444 -14.954 9.418 1.00 89.12 356 ASP A C 1
ATOM 2579 O O . ASP A 1 356 ? -4.609 -14.168 9.851 1.00 89.12 356 ASP A O 1
ATOM 2583 N N . SER A 1 357 ? -5.790 -14.975 8.128 1.00 88.94 357 SER A N 1
ATOM 2584 C CA . SER A 1 357 ? -5.284 -14.048 7.114 1.00 88.94 357 SER A CA 1
ATOM 2585 C C . SER A 1 357 ? -6.218 -14.021 5.897 1.00 88.94 357 SER A C 1
ATOM 2587 O O . SER A 1 357 ? -6.890 -15.030 5.634 1.00 88.94 357 SER A O 1
ATOM 2589 N N . PRO A 1 358 ? -6.315 -12.906 5.148 1.00 86.75 358 PRO A N 1
ATOM 2590 C CA . PRO A 1 358 ? -7.205 -12.839 4.000 1.00 86.75 358 PRO A CA 1
ATOM 2591 C C . PRO A 1 358 ? -6.625 -13.586 2.792 1.00 86.75 358 PRO A C 1
ATOM 2593 O O . PRO A 1 358 ? -5.412 -13.587 2.577 1.00 86.75 358 PRO A O 1
ATOM 2596 N N . PRO A 1 359 ? -7.476 -14.167 1.930 1.00 78.44 359 PRO A N 1
ATOM 2597 C CA . PRO A 1 359 ? -7.014 -14.663 0.644 1.00 78.44 359 PRO A CA 1
ATOM 2598 C C . PRO A 1 359 ? -6.572 -13.488 -0.238 1.00 78.44 359 PRO A C 1
ATOM 2600 O O . PRO A 1 359 ? -7.318 -12.527 -0.422 1.00 78.44 359 PRO A O 1
ATOM 2603 N N . VAL A 1 360 ? -5.390 -13.591 -0.846 1.00 73.94 360 VAL A N 1
ATOM 2604 C CA . VAL A 1 360 ? -4.923 -12.615 -1.841 1.00 73.94 360 VAL A CA 1
ATOM 2605 C C . VAL A 1 360 ? -5.232 -13.159 -3.244 1.00 73.94 360 VAL A C 1
ATOM 2607 O O . VAL A 1 360 ? -4.854 -14.293 -3.554 1.00 73.94 360 VAL A O 1
ATOM 2610 N N . PRO A 1 361 ? -5.923 -12.405 -4.123 1.00 71.69 361 PRO A N 1
ATOM 2611 C CA . PRO A 1 361 ? -6.363 -12.904 -5.432 1.00 71.69 361 PRO A CA 1
ATOM 2612 C C . PRO A 1 361 ? -5.218 -13.117 -6.445 1.00 71.69 361 PRO A C 1
ATOM 2614 O O . PRO A 1 361 ? -5.438 -13.692 -7.516 1.00 71.69 361 PRO A O 1
ATOM 2617 N N . GLY A 1 362 ? -4.010 -12.650 -6.126 1.00 83.38 362 GLY A N 1
ATOM 2618 C CA . GLY A 1 362 ? -2.816 -12.692 -6.963 1.00 83.38 362 GLY A CA 1
ATOM 2619 C C . GLY A 1 362 ? -1.611 -12.115 -6.220 1.00 83.38 362 GLY A C 1
ATOM 2620 O O . GLY A 1 362 ? -1.576 -12.123 -4.996 1.00 83.38 362 GLY A O 1
ATOM 2621 N N . VAL A 1 363 ? -0.632 -11.608 -6.959 1.00 87.50 363 VAL A N 1
ATOM 2622 C CA . VAL A 1 363 ? 0.507 -10.863 -6.419 1.00 87.50 363 VAL A CA 1
ATOM 2623 C C . VAL A 1 363 ? 0.190 -9.375 -6.485 1.00 87.50 363 VAL A C 1
ATOM 2625 O O . VAL A 1 363 ? -0.079 -8.849 -7.569 1.00 87.50 363 VAL A O 1
ATOM 2628 N N . ALA A 1 364 ? 0.235 -8.709 -5.336 1.00 90.94 364 ALA A N 1
ATOM 2629 C CA . ALA A 1 364 ? 0.203 -7.257 -5.262 1.00 90.94 364 ALA A CA 1
ATOM 2630 C C . ALA A 1 364 ? 1.614 -6.743 -4.977 1.00 90.94 364 ALA A C 1
ATOM 2632 O O . ALA A 1 364 ? 2.298 -7.282 -4.112 1.00 90.94 364 ALA A O 1
ATOM 2633 N N . VAL A 1 365 ? 2.044 -5.711 -5.692 1.00 92.25 365 VAL A N 1
ATOM 2634 C CA . VAL A 1 365 ? 3.325 -5.040 -5.465 1.00 92.25 365 VAL A CA 1
ATOM 2635 C C . VAL A 1 365 ? 3.057 -3.587 -5.126 1.00 92.25 365 VAL A C 1
ATOM 2637 O O . VAL A 1 365 ? 2.270 -2.935 -5.814 1.00 92.25 365 VAL A O 1
ATOM 2640 N N . ARG A 1 366 ? 3.703 -3.110 -4.066 1.00 91.12 366 ARG A N 1
ATOM 2641 C CA . ARG A 1 366 ? 3.820 -1.701 -3.709 1.00 91.12 366 ARG A CA 1
ATOM 2642 C C . ARG A 1 366 ? 5.204 -1.215 -4.118 1.00 91.12 366 ARG A C 1
ATOM 2644 O O . ARG A 1 366 ? 6.190 -1.863 -3.789 1.00 91.12 366 ARG A O 1
ATOM 2651 N N . ASP A 1 367 ? 5.246 -0.095 -4.814 1.00 87.38 367 ASP A N 1
ATOM 2652 C CA . ASP A 1 367 ? 6.433 0.679 -5.177 1.00 87.38 367 ASP A CA 1
ATOM 2653 C C . ASP A 1 367 ? 6.020 2.168 -5.113 1.00 87.38 367 ASP A C 1
ATOM 2655 O O . ASP A 1 367 ? 5.303 2.543 -4.182 1.00 87.38 367 ASP A O 1
ATOM 2659 N N . ALA A 1 368 ? 6.371 3.000 -6.100 1.00 81.69 368 ALA A N 1
ATOM 2660 C CA . ALA A 1 368 ? 5.801 4.341 -6.264 1.00 81.69 368 ALA A CA 1
ATOM 2661 C C . ALA A 1 368 ? 4.258 4.328 -6.333 1.00 81.69 368 ALA A C 1
ATOM 2663 O O . ALA A 1 368 ? 3.601 5.197 -5.767 1.00 81.69 368 ALA A O 1
ATOM 2664 N N . GLY A 1 369 ? 3.676 3.306 -6.971 1.00 87.25 369 GLY A N 1
ATOM 2665 C CA . GLY A 1 369 ? 2.247 3.003 -6.920 1.00 87.25 369 GLY A CA 1
ATOM 2666 C C . GLY A 1 369 ? 1.976 1.557 -6.503 1.00 87.25 369 GLY A C 1
ATOM 2667 O O . GLY A 1 369 ? 2.819 0.863 -5.935 1.00 87.25 369 GLY A O 1
ATOM 2668 N N . MET A 1 370 ? 0.779 1.072 -6.811 1.00 89.94 370 MET A N 1
ATOM 2669 C CA . MET A 1 370 ? 0.353 -0.303 -6.584 1.00 89.94 370 MET A CA 1
ATOM 2670 C C . MET A 1 370 ? 0.064 -1.001 -7.912 1.00 89.94 370 MET A C 1
ATOM 2672 O O . MET A 1 370 ? -0.641 -0.482 -8.776 1.00 89.94 370 MET A O 1
ATOM 2676 N N . GLY A 1 371 ? 0.552 -2.231 -8.045 1.00 90.50 371 GLY A N 1
ATOM 2677 C CA . GLY A 1 371 ? 0.245 -3.105 -9.168 1.00 90.50 371 GLY A CA 1
ATOM 2678 C C . GLY A 1 371 ? -0.302 -4.446 -8.703 1.00 90.50 371 GLY A C 1
ATOM 2679 O O . GLY A 1 371 ? 0.249 -5.074 -7.802 1.00 90.50 371 GLY A O 1
ATOM 2680 N N . LEU A 1 372 ? -1.386 -4.902 -9.333 1.00 88.88 372 LEU A N 1
ATOM 2681 C CA . LEU A 1 372 ? -2.017 -6.189 -9.045 1.00 88.88 372 LEU A CA 1
ATOM 2682 C C . LEU A 1 372 ? -2.047 -7.058 -10.306 1.00 88.88 372 LEU A C 1
ATOM 2684 O O . LEU A 1 372 ? -2.557 -6.660 -11.360 1.00 88.88 372 LEU A O 1
ATOM 2688 N N . ASP A 1 373 ? -1.493 -8.264 -10.203 1.00 88.75 373 ASP A N 1
ATOM 2689 C CA . ASP A 1 373 ? -1.509 -9.254 -11.280 1.00 88.75 373 ASP A CA 1
ATOM 2690 C C . ASP A 1 373 ? -1.402 -10.683 -10.715 1.00 88.75 373 ASP A C 1
ATOM 2692 O O . ASP A 1 373 ? -1.338 -10.901 -9.512 1.00 88.75 373 ASP A O 1
ATOM 2696 N N . ARG A 1 374 ? -1.387 -11.704 -11.573 1.00 85.75 374 ARG A N 1
ATOM 2697 C CA . ARG A 1 374 ? -1.095 -13.095 -11.191 1.00 85.75 374 ARG A CA 1
ATOM 2698 C C . ARG A 1 374 ? 0.400 -13.412 -11.179 1.00 85.75 374 ARG A C 1
ATOM 2700 O O . ARG A 1 374 ? 0.776 -14.496 -10.745 1.00 85.75 374 ARG A O 1
ATOM 2707 N N . SER A 1 375 ? 1.238 -12.514 -11.694 1.00 87.19 375 SER A N 1
ATOM 2708 C CA . SER A 1 375 ? 2.692 -12.678 -11.738 1.00 87.19 375 SER A CA 1
ATOM 2709 C C . SER A 1 375 ? 3.399 -11.486 -11.105 1.00 87.19 375 SER A C 1
ATOM 2711 O O . SER A 1 375 ? 3.009 -10.343 -11.341 1.00 87.19 375 SER A O 1
ATOM 2713 N N . LEU A 1 376 ? 4.473 -11.758 -10.359 1.00 86.75 376 LEU A N 1
ATOM 2714 C CA . LEU A 1 376 ? 5.283 -10.728 -9.705 1.00 86.75 376 LEU A CA 1
ATOM 2715 C C . LEU A 1 376 ? 5.813 -9.689 -10.703 1.00 86.75 376 LEU A C 1
ATOM 2717 O O . LEU A 1 376 ? 5.667 -8.498 -10.469 1.00 86.75 376 LEU A O 1
ATOM 2721 N N . GLY A 1 377 ? 6.352 -10.130 -11.845 1.00 89.12 377 GLY A N 1
ATOM 2722 C CA . GLY A 1 377 ? 6.888 -9.222 -12.864 1.00 89.12 377 GLY A CA 1
ATOM 2723 C C . GLY A 1 377 ? 5.841 -8.258 -13.427 1.00 89.12 377 GLY A C 1
ATOM 2724 O O . GLY A 1 377 ? 6.092 -7.062 -13.514 1.00 89.12 377 GLY A O 1
ATOM 2725 N N . ARG A 1 378 ? 4.637 -8.739 -13.768 1.00 90.00 378 ARG A N 1
ATOM 2726 C CA . ARG A 1 378 ? 3.574 -7.844 -14.261 1.00 90.00 378 ARG A CA 1
ATOM 2727 C C . ARG A 1 378 ? 3.047 -6.921 -13.168 1.00 90.00 378 ARG A C 1
ATOM 2729 O O . ARG A 1 378 ? 2.762 -5.768 -13.463 1.00 90.00 378 ARG A O 1
ATOM 2736 N N . ALA A 1 379 ? 2.913 -7.417 -11.937 1.00 90.94 379 ALA A N 1
ATOM 2737 C CA . ALA A 1 379 ? 2.498 -6.595 -10.806 1.00 90.94 379 ALA A CA 1
ATOM 2738 C C . ALA A 1 379 ? 3.510 -5.465 -10.557 1.00 90.94 379 ALA A C 1
ATOM 2740 O O . ALA A 1 379 ? 3.110 -4.310 -10.497 1.00 90.94 379 ALA A O 1
ATOM 2741 N N . LEU A 1 380 ? 4.813 -5.764 -10.543 1.00 91.69 380 LEU A N 1
ATOM 2742 C CA . LEU A 1 380 ? 5.860 -4.748 -10.420 1.00 91.69 380 LEU A CA 1
ATOM 2743 C C . LEU A 1 380 ? 5.842 -3.761 -11.597 1.00 91.69 380 LEU A C 1
ATOM 2745 O O . LEU A 1 380 ? 5.832 -2.559 -11.377 1.00 91.69 380 LEU A O 1
ATOM 2749 N N . ALA A 1 381 ? 5.737 -4.240 -12.841 1.00 91.00 381 ALA A N 1
ATOM 2750 C CA . ALA A 1 381 ? 5.644 -3.361 -14.013 1.00 91.00 381 ALA A CA 1
ATOM 2751 C C . ALA A 1 381 ? 4.456 -2.381 -13.949 1.00 91.00 381 ALA A C 1
ATOM 2753 O O . ALA A 1 381 ? 4.545 -1.284 -14.494 1.00 91.00 381 ALA A O 1
ATOM 2754 N N . LYS A 1 382 ? 3.345 -2.775 -13.312 1.00 90.12 382 LYS A N 1
ATOM 2755 C CA . LYS A 1 382 ? 2.197 -1.895 -13.049 1.00 90.12 382 LYS A CA 1
ATOM 2756 C C . LYS A 1 382 ? 2.431 -0.956 -11.856 1.00 90.12 382 LYS A C 1
ATOM 2758 O O . LYS A 1 382 ? 1.869 0.129 -11.840 1.00 90.12 382 LYS A O 1
ATOM 2763 N N . ALA A 1 383 ? 3.217 -1.370 -10.866 1.00 90.69 383 ALA A N 1
ATOM 2764 C CA . ALA A 1 383 ? 3.499 -0.579 -9.669 1.00 90.69 383 ALA A CA 1
ATOM 2765 C C . ALA A 1 383 ? 4.532 0.538 -9.916 1.00 90.69 383 ALA A C 1
ATOM 2767 O O . ALA A 1 383 ? 4.464 1.577 -9.263 1.00 90.69 383 ALA A O 1
ATOM 2768 N N . CYS A 1 384 ? 5.464 0.347 -10.859 1.00 86.25 384 CYS A N 1
ATOM 2769 C CA . CYS A 1 384 ? 6.508 1.325 -11.173 1.00 86.25 384 CYS A CA 1
ATOM 2770 C C . CYS A 1 384 ? 5.946 2.554 -11.912 1.00 86.25 384 CYS A C 1
ATOM 2772 O O . CYS A 1 384 ? 5.703 2.523 -13.125 1.00 86.25 384 CYS A O 1
ATOM 2774 N N . GLU A 1 385 ? 5.787 3.666 -11.196 1.00 67.94 385 GLU A N 1
ATOM 2775 C CA . GLU A 1 385 ? 5.436 4.964 -11.775 1.00 67.94 385 GLU A CA 1
ATOM 2776 C C . GLU A 1 385 ? 6.590 5.503 -12.648 1.00 67.94 385 GLU A C 1
ATOM 2778 O O . GLU A 1 385 ? 7.763 5.328 -12.332 1.00 67.94 385 GLU A O 1
ATOM 2783 N N . GLY A 1 386 ? 6.285 6.097 -13.807 1.00 66.69 386 GLY A N 1
ATOM 2784 C CA . GLY A 1 386 ? 7.298 6.475 -14.812 1.00 66.69 386 GLY A CA 1
ATOM 2785 C C . GLY A 1 386 ? 7.753 5.326 -15.728 1.00 66.69 386 GLY A C 1
ATOM 2786 O O . GLY A 1 386 ? 8.254 5.580 -16.825 1.00 66.69 386 GLY A O 1
ATOM 2787 N N . GLY A 1 387 ? 7.461 4.078 -15.345 1.00 81.12 387 GLY A N 1
ATOM 2788 C CA . GLY A 1 387 ? 7.709 2.872 -16.130 1.00 81.12 387 GLY A CA 1
ATOM 2789 C C . GLY A 1 387 ? 9.152 2.368 -16.066 1.00 81.12 387 GLY A C 1
ATOM 2790 O O . GLY A 1 387 ? 10.066 3.038 -15.598 1.00 81.12 387 GLY A O 1
ATOM 2791 N N . LEU A 1 388 ? 9.354 1.148 -16.565 1.00 90.62 388 LEU A N 1
ATOM 2792 C CA . LEU A 1 388 ? 10.679 0.548 -16.722 1.00 90.62 388 LEU A CA 1
ATOM 2793 C C . LEU A 1 388 ? 11.122 0.633 -18.188 1.00 90.62 388 LEU A C 1
ATOM 2795 O O . LEU A 1 388 ? 10.279 0.544 -19.091 1.00 90.62 388 LEU A O 1
ATOM 2799 N N . PRO A 1 389 ? 12.432 0.758 -18.459 1.00 93.00 389 PRO A N 1
ATOM 2800 C CA . PRO A 1 389 ? 12.925 0.767 -19.826 1.00 93.00 389 PRO A CA 1
ATOM 2801 C C . PRO A 1 389 ? 12.682 -0.589 -20.495 1.00 93.00 389 PRO A C 1
ATOM 2803 O O . PRO A 1 389 ? 12.808 -1.645 -19.879 1.00 93.00 389 PRO A O 1
ATOM 2806 N N . THR A 1 390 ? 12.384 -0.574 -21.793 1.00 93.38 390 THR A N 1
ATOM 2807 C CA . THR A 1 390 ? 12.273 -1.790 -22.624 1.00 93.38 390 THR A CA 1
ATOM 2808 C C . THR A 1 390 ? 13.513 -2.034 -23.490 1.00 93.38 390 THR A C 1
ATOM 2810 O O . THR A 1 390 ? 13.522 -2.934 -24.325 1.00 93.38 390 THR A O 1
ATOM 2813 N N . GLY A 1 391 ? 14.543 -1.206 -23.328 1.00 94.06 391 GLY A N 1
ATOM 2814 C CA . GLY A 1 391 ? 15.845 -1.288 -23.983 1.00 94.06 391 GLY A CA 1
ATOM 2815 C C . GLY A 1 391 ? 16.740 -0.151 -23.491 1.00 94.06 391 GLY A C 1
ATOM 2816 O O . GLY A 1 391 ? 16.257 0.742 -22.800 1.00 94.06 391 GLY A O 1
ATOM 2817 N N . GLY A 1 392 ? 18.024 -0.181 -23.847 1.00 95.25 392 GLY A N 1
ATOM 2818 C CA . GLY A 1 392 ? 18.986 0.845 -23.438 1.00 95.25 392 GLY A CA 1
ATOM 2819 C C . GLY A 1 392 ? 20.175 0.276 -22.673 1.00 95.25 392 GLY A C 1
ATOM 2820 O O . GLY A 1 392 ? 20.618 -0.845 -22.942 1.00 95.25 392 GLY A O 1
ATOM 2821 N N . ARG A 1 393 ? 20.713 1.064 -21.746 1.00 96.38 393 ARG A N 1
ATOM 2822 C CA . ARG A 1 393 ? 21.955 0.799 -21.014 1.00 96.38 393 ARG A CA 1
ATOM 2823 C C . ARG A 1 393 ? 21.657 0.545 -19.540 1.00 96.38 393 ARG A C 1
ATOM 2825 O O . ARG A 1 393 ? 20.963 1.333 -18.903 1.00 96.38 393 ARG A O 1
ATOM 2832 N N . VAL A 1 394 ? 22.186 -0.554 -19.001 1.00 96.50 394 VAL A N 1
ATOM 2833 C CA . VAL A 1 394 ? 21.976 -0.973 -17.603 1.00 96.50 394 VAL A CA 1
ATOM 2834 C C . VAL A 1 394 ? 23.316 -1.020 -16.892 1.00 96.50 394 VAL A C 1
ATOM 2836 O O . VAL A 1 394 ? 24.209 -1.728 -17.349 1.00 96.50 394 VAL A O 1
ATOM 2839 N N . TYR A 1 395 ? 23.447 -0.336 -15.759 1.00 96.19 395 TYR A N 1
ATOM 2840 C CA . TYR A 1 395 ? 24.621 -0.455 -14.896 1.00 96.19 395 TYR A CA 1
ATOM 2841 C C . TYR A 1 395 ? 24.359 -1.455 -13.773 1.00 96.19 395 TYR A C 1
ATOM 2843 O O . TYR A 1 395 ? 23.314 -1.405 -13.127 1.00 96.19 395 TYR A O 1
ATOM 2851 N N . VAL A 1 396 ? 25.311 -2.359 -13.538 1.00 95.12 396 VAL A N 1
ATOM 2852 C CA . VAL A 1 396 ? 25.218 -3.407 -12.520 1.00 95.12 396 VAL A CA 1
ATOM 2853 C C . VAL A 1 396 ? 26.398 -3.324 -11.554 1.00 95.12 396 VAL A C 1
ATOM 2855 O O . VAL A 1 396 ? 27.555 -3.512 -11.949 1.00 95.12 396 VAL A O 1
ATOM 2858 N N . SER A 1 397 ? 26.096 -3.123 -10.271 1.00 92.38 397 SER A N 1
ATOM 2859 C CA . SER A 1 397 ? 27.035 -3.319 -9.160 1.00 92.38 397 SER A CA 1
ATOM 2860 C C . SER A 1 397 ? 26.406 -4.215 -8.095 1.00 92.38 397 SER A C 1
ATOM 2862 O O . SER A 1 397 ? 25.207 -4.161 -7.847 1.00 92.38 397 SER A O 1
ATOM 2864 N N . ALA A 1 398 ? 27.187 -5.101 -7.486 1.00 90.25 398 ALA A N 1
ATOM 2865 C CA . ALA A 1 398 ? 26.648 -6.085 -6.559 1.00 90.25 398 ALA A CA 1
ATOM 2866 C C . ALA A 1 398 ? 27.664 -6.520 -5.513 1.00 90.25 398 ALA A C 1
ATOM 2868 O O . ALA A 1 398 ? 28.850 -6.741 -5.796 1.00 90.25 398 ALA A O 1
ATOM 2869 N N . GLY A 1 399 ? 27.155 -6.734 -4.301 1.00 86.75 399 GLY A N 1
ATOM 2870 C CA . GLY A 1 399 ? 27.907 -7.315 -3.203 1.00 86.75 399 GLY A CA 1
ATOM 2871 C C . GLY A 1 399 ? 28.447 -8.714 -3.528 1.00 86.75 399 GLY A C 1
ATOM 2872 O O . GLY A 1 399 ? 27.984 -9.426 -4.418 1.00 86.75 399 GLY A O 1
ATOM 2873 N N . CYS A 1 400 ? 29.458 -9.153 -2.772 1.00 84.12 400 CYS A N 1
ATOM 2874 C CA . CYS A 1 400 ? 30.065 -10.481 -2.944 1.00 84.12 400 CYS A CA 1
ATOM 2875 C C . CYS A 1 400 ? 29.047 -11.634 -2.856 1.00 84.12 400 CYS A C 1
ATOM 2877 O O . CYS A 1 400 ? 29.192 -12.620 -3.577 1.00 84.12 400 CYS A O 1
ATOM 2879 N N . ARG A 1 401 ? 28.026 -11.494 -2.000 1.00 83.50 401 ARG A N 1
ATOM 2880 C CA . ARG A 1 401 ? 26.994 -12.517 -1.779 1.00 83.50 401 ARG A CA 1
ATOM 2881 C C . ARG A 1 401 ? 26.085 -12.692 -2.999 1.00 83.50 401 ARG A C 1
ATOM 2883 O O . ARG A 1 401 ? 25.913 -13.819 -3.445 1.00 83.50 401 ARG A O 1
ATOM 2890 N N . ASP A 1 402 ? 25.635 -11.594 -3.600 1.00 87.19 402 ASP A N 1
ATOM 2891 C CA . ASP A 1 402 ? 24.577 -11.635 -4.624 1.00 87.19 402 ASP A CA 1
ATOM 2892 C C . ASP A 1 402 ? 25.121 -11.736 -6.049 1.00 87.19 402 ASP A C 1
ATOM 2894 O O . ASP A 1 402 ? 24.404 -12.127 -6.970 1.00 87.19 402 ASP A O 1
ATOM 2898 N N . ARG A 1 403 ? 26.408 -11.410 -6.248 1.00 88.38 403 ARG A N 1
ATOM 2899 C CA . ARG A 1 403 ? 27.057 -11.378 -7.568 1.00 88.38 403 ARG A CA 1
ATOM 2900 C C . ARG A 1 403 ? 26.719 -12.601 -8.412 1.00 88.38 403 ARG A C 1
ATOM 2902 O O . ARG A 1 403 ? 26.314 -12.464 -9.560 1.00 88.38 403 ARG A O 1
ATOM 2909 N N . ARG A 1 404 ? 26.862 -13.801 -7.841 1.00 89.75 404 ARG A N 1
ATOM 2910 C CA . ARG A 1 404 ? 26.630 -15.059 -8.564 1.00 89.75 404 ARG A CA 1
ATOM 2911 C C . ARG A 1 404 ? 25.170 -15.237 -8.981 1.00 89.75 404 ARG A C 1
ATOM 2913 O O . ARG A 1 404 ? 24.925 -15.795 -10.049 1.00 89.75 404 ARG A O 1
ATOM 2920 N N . GLU A 1 405 ? 24.235 -14.801 -8.150 1.00 89.69 405 GLU A N 1
ATOM 2921 C CA . GLU A 1 405 ? 22.796 -14.975 -8.363 1.00 89.69 405 GLU A CA 1
ATOM 2922 C C . GLU A 1 405 ? 22.281 -14.014 -9.442 1.00 89.69 405 GLU A C 1
ATOM 2924 O O . GLU A 1 405 ? 21.506 -14.418 -10.307 1.00 89.69 405 GLU A O 1
ATOM 2929 N N . LEU A 1 406 ? 22.861 -12.813 -9.536 1.00 91.62 406 LEU A N 1
ATOM 2930 C CA . LEU A 1 406 ? 22.570 -11.848 -10.604 1.00 91.62 406 LEU A CA 1
ATOM 2931 C C . LEU A 1 406 ? 23.022 -12.278 -12.006 1.00 91.62 406 LEU A C 1
ATOM 2933 O O . LEU A 1 406 ? 22.638 -11.647 -12.993 1.00 91.62 406 LEU A O 1
ATOM 2937 N N . LEU A 1 407 ? 23.803 -13.353 -12.143 1.00 92.94 407 LEU A N 1
ATOM 2938 C CA . LEU A 1 407 ? 24.300 -13.796 -13.445 1.00 92.94 407 LEU A CA 1
ATOM 2939 C C . LEU A 1 407 ? 23.164 -14.076 -14.444 1.00 92.94 407 LEU A C 1
ATOM 2941 O O . LEU A 1 407 ? 23.262 -13.691 -15.610 1.00 92.94 407 LEU A O 1
ATOM 2945 N N . PHE A 1 408 ? 22.099 -14.753 -14.006 1.00 93.12 408 PHE A N 1
ATOM 2946 C CA . PHE A 1 408 ? 20.976 -15.092 -14.882 1.00 93.12 408 PHE A CA 1
ATOM 2947 C C . PHE A 1 408 ? 20.097 -13.879 -15.220 1.00 93.12 408 PHE A C 1
ATOM 2949 O O . PHE A 1 408 ? 19.862 -13.679 -16.415 1.00 93.12 408 PHE A O 1
ATOM 2956 N N . PRO A 1 409 ? 19.676 -13.039 -14.250 1.00 94.56 409 PRO A N 1
ATOM 2957 C CA . PRO A 1 409 ? 18.985 -11.782 -14.541 1.00 94.56 409 PRO A CA 1
ATOM 2958 C C . PRO A 1 409 ? 19.737 -10.892 -15.541 1.00 94.56 409 PRO A C 1
ATOM 2960 O O . PRO A 1 409 ? 19.167 -10.458 -16.542 1.00 94.56 409 PRO A O 1
ATOM 2963 N N . VAL A 1 410 ? 21.043 -10.687 -15.345 1.00 95.88 410 VAL A N 1
ATOM 2964 C CA . VAL A 1 410 ? 21.852 -9.820 -16.221 1.00 95.88 410 VAL A CA 1
ATOM 2965 C C . VAL A 1 410 ? 22.020 -10.418 -17.613 1.00 95.88 410 VAL A C 1
ATOM 2967 O O . VAL A 1 410 ? 21.880 -9.719 -18.617 1.00 95.88 410 VAL A O 1
ATOM 2970 N N . LYS A 1 411 ? 22.257 -11.732 -17.707 1.00 95.62 411 LYS A N 1
ATOM 2971 C CA . LYS A 1 411 ? 22.293 -12.411 -19.005 1.00 95.62 411 LYS A CA 1
ATOM 2972 C C . LYS A 1 411 ? 20.967 -12.247 -19.750 1.00 95.62 411 LYS A C 1
ATOM 2974 O O . LYS A 1 411 ? 20.977 -12.014 -20.958 1.00 95.62 411 LYS A O 1
ATOM 2979 N N . ARG A 1 412 ? 19.839 -12.343 -19.039 1.00 96.06 412 ARG A N 1
ATOM 2980 C CA . ARG A 1 412 ? 18.511 -12.167 -19.626 1.00 96.06 412 ARG A CA 1
ATOM 2981 C C . ARG A 1 412 ? 18.318 -10.756 -20.182 1.00 96.06 412 ARG A C 1
ATOM 2983 O O . ARG A 1 412 ? 17.831 -10.632 -21.299 1.00 96.06 412 ARG A O 1
ATOM 2990 N N . LEU A 1 413 ? 18.761 -9.716 -19.473 1.00 96.56 413 LEU A N 1
ATOM 2991 C CA . LEU A 1 413 ? 18.755 -8.339 -19.988 1.00 96.56 413 LEU A CA 1
ATOM 2992 C C . LEU A 1 413 ? 19.571 -8.199 -21.280 1.00 96.56 413 LEU A C 1
ATOM 2994 O O . LEU A 1 413 ? 19.095 -7.599 -22.243 1.00 96.56 413 LEU A O 1
ATOM 2998 N N . GLY A 1 414 ? 20.753 -8.819 -21.347 1.00 95.69 414 GLY A N 1
ATOM 2999 C CA . GLY A 1 414 ? 21.550 -8.852 -22.577 1.00 95.69 414 GLY A CA 1
ATOM 3000 C C . GLY A 1 414 ? 20.824 -9.537 -23.746 1.00 95.69 414 GLY A C 1
ATOM 3001 O O . GLY A 1 414 ? 20.863 -9.051 -24.873 1.00 95.69 414 GLY A O 1
ATOM 3002 N N . GLU A 1 415 ? 20.100 -10.632 -23.489 1.00 95.25 415 GLU A N 1
ATOM 3003 C CA . GLU A 1 415 ? 19.257 -11.304 -24.496 1.00 95.25 415 GLU A CA 1
ATOM 3004 C C . GLU A 1 415 ? 18.058 -10.454 -24.947 1.00 95.25 415 GLU A C 1
ATOM 3006 O O . GLU A 1 415 ? 17.614 -10.583 -26.088 1.00 95.25 415 GLU A O 1
ATOM 3011 N N . LEU A 1 416 ? 17.545 -9.586 -24.069 1.00 95.56 416 LEU A N 1
ATOM 3012 C CA . LEU A 1 416 ? 16.498 -8.607 -24.379 1.00 95.56 416 LEU A CA 1
ATOM 3013 C C . LEU A 1 416 ? 17.040 -7.374 -25.128 1.00 95.56 416 LEU A C 1
ATOM 3015 O O . LEU A 1 416 ? 16.252 -6.545 -25.575 1.00 95.56 416 LEU A O 1
ATOM 3019 N N . GLY A 1 417 ? 18.360 -7.280 -25.327 1.00 95.50 417 GLY A N 1
ATOM 3020 C CA . GLY A 1 417 ? 19.004 -6.251 -26.144 1.00 95.50 417 GLY A CA 1
ATOM 3021 C C . GLY A 1 417 ? 19.564 -5.059 -25.369 1.00 95.50 417 GLY A C 1
ATOM 3022 O O . GLY A 1 417 ? 19.935 -4.068 -25.996 1.00 95.50 417 GLY A O 1
ATOM 3023 N N . PHE A 1 418 ? 19.644 -5.137 -24.039 1.00 97.31 418 PHE A N 1
ATOM 3024 C CA . PHE A 1 418 ? 20.313 -4.113 -23.242 1.00 97.31 418 PHE A CA 1
ATOM 3025 C C . PHE A 1 418 ? 21.835 -4.200 -23.376 1.00 97.31 418 PHE A C 1
ATOM 3027 O O . PHE A 1 418 ? 22.414 -5.289 -23.424 1.00 97.31 418 PHE A O 1
ATOM 3034 N N . GLU A 1 419 ? 22.496 -3.046 -23.380 1.00 97.25 419 GLU A N 1
ATOM 3035 C CA . GLU A 1 419 ? 23.940 -2.972 -23.177 1.00 97.25 419 GLU A CA 1
ATOM 3036 C C . GLU A 1 419 ? 24.228 -2.995 -21.673 1.00 97.25 419 GLU A C 1
ATOM 3038 O O . GLU A 1 419 ? 23.727 -2.161 -20.917 1.00 97.25 419 GLU A O 1
ATOM 3043 N N . ILE A 1 420 ? 25.026 -3.970 -21.237 1.00 97.25 420 ILE A N 1
ATOM 3044 C CA . ILE A 1 420 ? 25.366 -4.154 -19.826 1.00 97.25 420 ILE A CA 1
ATOM 3045 C C . ILE A 1 420 ? 26.647 -3.388 -19.512 1.00 97.25 420 ILE A C 1
ATOM 3047 O O . ILE A 1 420 ? 27.687 -3.645 -20.115 1.00 97.25 420 ILE A O 1
ATOM 3051 N N . LEU A 1 421 ? 26.586 -2.490 -18.538 1.00 95.50 421 LEU A N 1
ATOM 3052 C CA . LEU A 1 421 ? 27.716 -1.814 -17.920 1.00 95.50 421 LEU A CA 1
ATOM 3053 C C . LEU A 1 421 ? 27.911 -2.426 -16.533 1.00 95.50 421 LEU A C 1
ATOM 3055 O O . LEU A 1 421 ? 26.939 -2.699 -15.831 1.00 95.50 421 LEU A O 1
ATOM 3059 N N . ALA A 1 422 ? 29.149 -2.677 -16.127 1.00 94.38 422 ALA A N 1
ATOM 3060 C CA . ALA A 1 422 ? 29.410 -3.337 -14.855 1.00 94.38 422 ALA A CA 1
ATOM 3061 C C . ALA A 1 422 ? 30.615 -2.741 -14.133 1.00 94.38 422 ALA A C 1
ATOM 3063 O O . ALA A 1 422 ? 31.667 -2.522 -14.744 1.00 94.38 422 ALA A O 1
ATOM 3064 N N . GLY A 1 423 ? 30.465 -2.581 -12.815 1.00 89.31 423 GLY A N 1
ATOM 3065 C CA . GLY A 1 423 ? 31.570 -2.292 -11.906 1.00 89.31 423 GLY A CA 1
ATOM 3066 C C . GLY A 1 423 ? 32.632 -3.392 -11.959 1.00 89.31 423 GLY A C 1
ATOM 3067 O O . GLY A 1 423 ? 32.328 -4.545 -12.282 1.00 89.31 423 GLY A O 1
ATOM 3068 N N . ALA A 1 424 ? 33.883 -3.067 -11.618 1.00 87.94 424 ALA A N 1
ATOM 3069 C CA . ALA A 1 424 ? 35.043 -3.953 -11.803 1.00 87.94 424 ALA A CA 1
ATOM 3070 C C . ALA A 1 424 ? 34.824 -5.393 -11.292 1.00 87.94 424 ALA A C 1
ATOM 3072 O O . ALA A 1 424 ? 35.155 -6.373 -11.966 1.00 87.94 424 ALA A O 1
ATOM 3073 N N . ASP A 1 425 ? 34.213 -5.515 -10.116 1.00 88.81 425 ASP A N 1
ATOM 3074 C CA . ASP A 1 425 ? 33.959 -6.776 -9.426 1.00 88.81 425 ASP A CA 1
ATOM 3075 C C . ASP A 1 425 ? 32.871 -7.639 -10.085 1.00 88.81 425 ASP A C 1
ATOM 3077 O O . ASP A 1 425 ? 32.950 -8.875 -10.043 1.00 88.81 425 ASP A O 1
ATOM 3081 N N . CYS A 1 426 ? 31.863 -7.002 -10.684 1.00 91.94 426 CYS A N 1
ATOM 3082 C CA . CYS A 1 426 ? 30.808 -7.666 -11.448 1.00 91.94 426 CYS A CA 1
ATOM 3083 C C . CYS A 1 426 ? 31.303 -8.022 -12.848 1.00 91.94 426 CYS A C 1
ATOM 3085 O O . CYS A 1 426 ? 31.135 -9.162 -13.279 1.00 91.94 426 CYS A O 1
ATOM 3087 N N . ALA A 1 427 ? 32.007 -7.100 -13.508 1.00 92.75 427 ALA A N 1
ATOM 3088 C CA . ALA A 1 427 ? 32.572 -7.298 -14.837 1.00 92.75 427 ALA A CA 1
ATOM 3089 C C . ALA A 1 427 ? 33.517 -8.510 -14.873 1.00 92.75 427 ALA A C 1
ATOM 3091 O O . ALA A 1 427 ? 33.353 -9.416 -15.687 1.00 92.75 427 ALA A O 1
ATOM 3092 N N . ALA A 1 428 ? 34.410 -8.627 -13.881 1.00 92.25 428 ALA A N 1
ATOM 3093 C CA . ALA A 1 428 ? 35.289 -9.787 -13.750 1.00 92.25 428 ALA A CA 1
ATOM 3094 C C . ALA A 1 428 ? 34.527 -11.118 -13.599 1.00 92.25 428 ALA A C 1
ATOM 3096 O O . ALA A 1 428 ? 35.051 -12.176 -13.956 1.00 92.25 428 ALA A O 1
ATOM 3097 N N . MET A 1 429 ? 33.322 -11.106 -13.021 1.00 92.19 429 MET A N 1
ATOM 3098 C CA . MET A 1 429 ? 32.471 -12.290 -12.932 1.00 92.19 429 MET A CA 1
ATOM 3099 C C . MET A 1 429 ? 31.758 -12.573 -14.257 1.00 92.19 429 MET A C 1
ATOM 3101 O O . MET A 1 429 ? 31.764 -13.719 -14.705 1.00 92.19 429 MET A O 1
ATOM 3105 N N . PHE A 1 430 ? 31.180 -11.554 -14.885 1.00 93.75 430 PHE A N 1
ATOM 3106 C CA . PHE A 1 430 ? 30.495 -11.669 -16.170 1.00 93.75 430 PHE A CA 1
ATOM 3107 C C . PHE A 1 430 ? 31.430 -12.187 -17.269 1.00 93.75 430 PHE A C 1
ATOM 3109 O O . PHE A 1 430 ? 31.065 -13.141 -17.960 1.00 93.75 430 PHE A O 1
ATOM 3116 N N . ASP A 1 431 ? 32.679 -11.715 -17.314 1.00 92.75 431 ASP A N 1
ATOM 3117 C CA . ASP A 1 431 ? 33.728 -12.225 -18.207 1.00 92.75 431 ASP A CA 1
ATOM 3118 C C . ASP A 1 431 ? 33.952 -13.734 -18.056 1.00 92.75 431 ASP A C 1
ATOM 3120 O O . ASP A 1 431 ? 33.990 -14.479 -19.039 1.00 92.75 431 ASP A O 1
ATOM 3124 N N . ARG A 1 432 ? 34.058 -14.225 -16.810 1.00 93.12 432 ARG A N 1
ATOM 3125 C CA . ARG A 1 432 ? 34.267 -15.660 -16.530 1.00 93.12 432 ARG A CA 1
ATOM 3126 C C . ARG A 1 432 ? 33.115 -16.534 -17.016 1.00 93.12 432 ARG A C 1
ATOM 3128 O O . ARG A 1 432 ? 33.319 -17.722 -17.263 1.00 93.12 432 ARG A O 1
ATOM 3135 N N . HIS A 1 433 ? 31.923 -15.961 -17.133 1.00 92.94 433 HIS A N 1
ATOM 3136 C CA . HIS A 1 433 ? 30.708 -16.650 -17.549 1.00 92.94 433 HIS A CA 1
ATOM 3137 C C . HIS A 1 433 ? 30.246 -16.261 -18.960 1.00 92.94 433 HIS A C 1
ATOM 3139 O O . HIS A 1 433 ? 29.155 -16.659 -19.366 1.00 92.94 433 HIS A O 1
ATOM 3145 N N . ALA A 1 434 ? 31.090 -15.548 -19.717 1.00 91.75 434 ALA A N 1
ATOM 3146 C CA . ALA A 1 434 ? 30.821 -15.095 -21.078 1.00 91.75 434 ALA A CA 1
ATOM 3147 C C . ALA A 1 434 ? 29.520 -14.279 -21.212 1.00 91.75 434 ALA A C 1
ATOM 3149 O O . ALA A 1 434 ? 28.792 -14.419 -22.196 1.00 91.75 434 ALA A O 1
ATOM 3150 N N . VAL A 1 435 ? 29.228 -13.437 -20.219 1.00 93.44 435 VAL A N 1
ATOM 3151 C CA . VAL A 1 435 ? 28.183 -12.410 -20.294 1.00 93.44 435 VAL A CA 1
ATOM 3152 C C . VAL A 1 435 ? 28.848 -11.117 -20.779 1.00 93.44 435 VAL A C 1
ATOM 3154 O O . VAL A 1 435 ? 29.685 -10.585 -20.055 1.00 93.44 435 VAL A O 1
ATOM 3157 N N . PRO A 1 436 ? 28.549 -10.626 -21.999 1.00 93.75 436 PRO A N 1
ATOM 3158 C CA . PRO A 1 436 ? 29.173 -9.412 -22.518 1.00 93.75 436 PRO A CA 1
ATOM 3159 C C . PRO A 1 436 ? 28.806 -8.190 -21.670 1.00 93.75 436 PRO A C 1
ATOM 3161 O O . PRO A 1 436 ? 27.623 -7.923 -21.466 1.00 93.75 436 PRO A O 1
ATOM 3164 N N . CYS A 1 437 ? 29.806 -7.433 -21.221 1.00 95.44 437 CYS A N 1
ATOM 3165 C CA . CYS A 1 437 ? 29.601 -6.163 -20.531 1.00 95.44 437 CYS A CA 1
ATOM 3166 C C . CYS A 1 437 ? 30.707 -5.148 -20.849 1.00 95.44 437 CYS A C 1
ATOM 3168 O O . CYS A 1 437 ? 31.836 -5.512 -21.180 1.00 95.44 437 CYS A O 1
ATOM 3170 N N . VAL A 1 438 ? 30.383 -3.866 -20.712 1.00 94.69 438 VAL A N 1
ATOM 3171 C CA . VAL A 1 438 ? 31.331 -2.753 -20.723 1.00 94.69 438 VAL A CA 1
ATOM 3172 C C . VAL A 1 438 ? 31.780 -2.488 -19.293 1.00 94.69 438 VAL A C 1
ATOM 3174 O O . VAL A 1 438 ? 30.966 -2.343 -18.384 1.00 94.69 438 VAL A O 1
ATOM 3177 N N . HIS A 1 439 ? 33.090 -2.434 -19.087 1.00 94.62 439 HIS A N 1
ATOM 3178 C CA . HIS A 1 439 ? 33.663 -2.181 -17.773 1.00 94.62 439 HIS A CA 1
ATOM 3179 C C . HIS A 1 439 ? 33.609 -0.680 -17.513 1.00 94.62 439 HIS A C 1
ATOM 3181 O O . HIS A 1 439 ? 34.227 0.088 -18.250 1.00 94.62 439 HIS A O 1
ATOM 3187 N N . VAL A 1 440 ? 32.885 -0.282 -16.474 1.00 90.69 440 VAL A N 1
ATOM 3188 C CA . VAL A 1 440 ? 32.775 1.112 -16.039 1.00 90.69 440 VAL A CA 1
ATOM 3189 C C . VAL A 1 440 ? 33.080 1.145 -14.553 1.00 90.69 440 VAL A C 1
ATOM 3191 O O . VAL A 1 440 ? 32.541 0.341 -13.797 1.00 90.69 440 VAL A O 1
ATOM 3194 N N . ALA A 1 441 ? 34.010 2.005 -14.146 1.00 86.00 441 ALA A N 1
ATOM 3195 C CA . ALA A 1 441 ? 34.328 2.167 -12.736 1.00 86.00 441 ALA A CA 1
ATOM 3196 C C . ALA A 1 441 ? 33.182 2.910 -12.033 1.00 86.00 441 ALA A C 1
ATOM 3198 O O . ALA A 1 441 ? 32.508 3.730 -12.656 1.00 86.00 441 ALA A O 1
ATOM 3199 N N . GLU A 1 442 ? 32.955 2.633 -10.747 1.00 82.50 442 GLU A N 1
ATOM 3200 C CA . GLU A 1 442 ? 31.881 3.297 -9.992 1.00 82.50 442 GLU A CA 1
ATOM 3201 C C . GLU A 1 442 ? 32.077 4.819 -9.980 1.00 82.50 442 GLU A C 1
ATOM 3203 O O . GLU A 1 442 ? 31.114 5.562 -10.121 1.00 82.50 442 GLU A O 1
ATOM 3208 N N . GLU A 1 443 ? 33.325 5.291 -9.941 1.00 84.12 443 GLU A N 1
ATOM 3209 C CA . GLU A 1 443 ? 33.656 6.719 -9.953 1.00 84.12 443 GLU A CA 1
ATOM 3210 C C . GLU A 1 443 ? 33.293 7.425 -11.272 1.00 84.12 443 GLU A C 1
ATOM 3212 O O . GLU A 1 443 ? 33.139 8.647 -11.296 1.00 84.12 443 GLU A O 1
ATOM 3217 N N . ASP A 1 444 ? 33.150 6.670 -12.365 1.00 85.88 444 ASP A N 1
ATOM 3218 C CA . ASP A 1 444 ? 32.782 7.189 -13.683 1.00 85.88 444 ASP A CA 1
ATOM 3219 C C . ASP A 1 444 ? 31.255 7.186 -13.905 1.00 85.88 444 ASP A C 1
ATOM 3221 O O . ASP A 1 444 ? 30.766 7.805 -14.857 1.00 85.88 444 ASP A O 1
ATOM 3225 N N . LEU A 1 445 ? 30.481 6.532 -13.024 1.00 85.81 445 LEU A N 1
ATOM 3226 C CA . LEU A 1 445 ? 29.028 6.383 -13.157 1.00 85.81 445 LEU A CA 1
ATOM 3227 C C . LEU A 1 445 ? 28.312 7.737 -13.202 1.00 85.81 445 LEU A C 1
ATOM 3229 O O . LEU A 1 445 ? 27.428 7.941 -14.036 1.00 85.81 445 LEU A O 1
ATOM 3233 N N . ALA A 1 446 ? 28.740 8.689 -12.370 1.00 84.94 446 ALA A N 1
ATOM 3234 C CA . ALA A 1 446 ? 28.192 10.043 -12.356 1.00 84.94 446 ALA A CA 1
ATOM 3235 C C . ALA A 1 446 ? 28.282 10.730 -13.734 1.00 84.94 446 ALA A C 1
ATOM 3237 O O . ALA A 1 446 ? 27.388 11.486 -14.111 1.00 84.94 446 ALA A O 1
ATOM 3238 N N . GLY A 1 447 ? 29.337 10.446 -14.509 1.00 84.25 447 GLY A N 1
ATOM 3239 C CA . GLY A 1 447 ? 29.485 10.941 -15.878 1.00 84.25 447 GLY A CA 1
ATOM 3240 C C . GLY A 1 447 ? 28.497 10.294 -16.850 1.00 84.25 447 GLY A C 1
ATOM 3241 O O . GLY A 1 447 ? 27.876 10.991 -17.648 1.00 84.25 447 GLY A O 1
ATOM 3242 N N . GLU A 1 448 ? 28.300 8.977 -16.757 1.00 85.19 448 GLU A N 1
ATOM 3243 C CA . GLU A 1 448 ? 27.331 8.244 -17.587 1.00 85.19 448 GLU A CA 1
ATOM 3244 C C . GLU A 1 448 ? 25.881 8.689 -17.322 1.00 85.19 448 GLU A C 1
ATOM 3246 O O . GLU A 1 448 ? 25.096 8.831 -18.266 1.00 85.19 448 GLU A O 1
ATOM 3251 N N . ILE A 1 449 ? 25.548 8.967 -16.055 1.00 86.25 449 ILE A N 1
ATOM 3252 C CA . ILE A 1 449 ? 24.254 9.526 -15.640 1.00 86.25 449 ILE A CA 1
ATOM 3253 C C . ILE A 1 449 ? 24.085 10.944 -16.194 1.00 86.25 449 ILE A C 1
ATOM 3255 O O . ILE A 1 449 ? 23.074 11.239 -16.829 1.00 86.25 449 ILE A O 1
ATOM 3259 N N . ALA A 1 450 ? 25.079 11.820 -16.003 1.00 84.81 450 ALA A N 1
ATOM 3260 C CA . ALA A 1 450 ? 25.019 13.210 -16.462 1.00 84.81 450 ALA A CA 1
ATOM 3261 C C . ALA A 1 450 ? 24.900 13.332 -17.990 1.00 84.81 450 ALA A C 1
ATOM 3263 O O . ALA A 1 450 ? 24.238 14.242 -18.492 1.00 84.81 450 ALA A O 1
ATOM 3264 N N . ASP A 1 451 ? 25.502 12.400 -18.728 1.00 86.00 451 ASP A N 1
ATOM 3265 C CA . ASP A 1 451 ? 25.388 12.319 -20.183 1.00 86.00 451 ASP A CA 1
ATOM 3266 C C . ASP A 1 451 ? 24.030 11.756 -20.656 1.00 86.00 451 ASP A C 1
ATOM 3268 O O . ASP A 1 451 ? 23.781 11.699 -21.864 1.00 86.00 451 ASP A O 1
ATOM 3272 N N . GLY A 1 452 ? 23.153 11.333 -19.736 1.00 82.75 452 GLY A N 1
ATOM 3273 C CA . GLY A 1 452 ? 21.840 10.761 -20.041 1.00 82.75 452 GLY A CA 1
ATOM 3274 C C . GLY A 1 452 ? 21.927 9.416 -20.760 1.00 82.75 452 GLY A C 1
ATOM 3275 O O . GLY A 1 452 ? 21.086 9.112 -21.603 1.00 82.75 452 GLY A O 1
ATOM 3276 N N . LYS A 1 453 ? 22.983 8.638 -20.492 1.00 85.19 453 LYS A N 1
ATOM 3277 C CA . LYS A 1 453 ? 23.265 7.373 -21.186 1.00 85.19 453 LYS A CA 1
ATOM 3278 C C . LYS A 1 453 ? 22.945 6.139 -20.346 1.00 85.19 453 LYS A C 1
ATOM 3280 O O . LYS A 1 453 ? 23.420 5.059 -20.694 1.00 85.19 453 LYS A O 1
ATOM 3285 N N . LEU A 1 454 ? 22.245 6.288 -19.229 1.00 92.62 454 LEU A N 1
ATOM 3286 C CA . LEU A 1 454 ? 21.887 5.190 -18.340 1.00 92.62 454 LEU A CA 1
ATOM 3287 C C . LEU A 1 454 ? 20.368 5.142 -18.189 1.00 92.62 454 LEU A C 1
ATOM 3289 O O . LEU A 1 454 ? 19.756 6.151 -17.850 1.00 92.62 454 LEU A O 1
ATOM 3293 N N . ASP A 1 455 ? 19.787 3.968 -18.428 1.00 94.19 455 ASP A N 1
ATOM 3294 C CA . ASP A 1 455 ? 18.335 3.764 -18.419 1.00 94.19 455 ASP A CA 1
ATOM 3295 C C . ASP A 1 455 ? 17.865 2.940 -17.209 1.00 94.19 455 ASP A C 1
ATOM 3297 O O . ASP A 1 455 ? 16.699 3.015 -16.829 1.00 94.19 455 ASP A O 1
ATOM 3301 N N . LEU A 1 456 ? 18.754 2.146 -16.600 1.00 95.00 456 LEU A N 1
ATOM 3302 C CA . LEU A 1 456 ? 18.464 1.334 -15.413 1.00 95.00 456 LEU A CA 1
ATOM 3303 C C . LEU A 1 456 ? 19.720 1.146 -14.557 1.00 95.00 456 LEU A C 1
ATOM 3305 O O . LEU A 1 456 ? 20.792 0.819 -15.076 1.00 95.00 456 LEU A O 1
ATOM 3309 N N . LEU A 1 457 ? 19.566 1.250 -13.240 1.00 94.12 457 LEU A N 1
ATOM 3310 C CA . LEU A 1 457 ? 20.578 0.854 -12.263 1.00 94.12 457 LEU A CA 1
ATOM 3311 C C . LEU A 1 457 ? 20.140 -0.426 -11.537 1.00 94.12 457 LEU A C 1
ATOM 3313 O O . LEU A 1 457 ? 19.027 -0.506 -11.027 1.00 94.12 457 LEU A O 1
ATOM 3317 N N . ILE A 1 458 ? 21.026 -1.418 -11.448 1.00 94.06 458 ILE A N 1
ATOM 3318 C CA . ILE A 1 458 ? 20.874 -2.585 -10.571 1.00 94.06 458 ILE A CA 1
ATOM 3319 C C . ILE A 1 458 ? 22.010 -2.555 -9.552 1.00 94.06 458 ILE A C 1
ATOM 3321 O O . ILE A 1 458 ? 23.182 -2.655 -9.927 1.00 94.06 458 ILE A O 1
ATOM 3325 N N . ALA A 1 459 ? 21.664 -2.429 -8.273 1.00 91.19 459 ALA A N 1
ATOM 3326 C CA . ALA A 1 459 ? 22.632 -2.324 -7.191 1.00 91.19 459 ALA A CA 1
ATOM 3327 C C . ALA A 1 459 ? 22.258 -3.225 -6.004 1.00 91.19 459 ALA A C 1
ATOM 3329 O O . ALA A 1 459 ? 21.102 -3.262 -5.587 1.00 91.19 459 ALA A O 1
ATOM 3330 N N . THR A 1 460 ? 23.226 -3.947 -5.430 1.00 88.50 460 THR A N 1
ATOM 3331 C CA . THR A 1 460 ? 23.002 -4.747 -4.209 1.00 88.50 460 THR A CA 1
ATOM 3332 C C . THR A 1 460 ? 24.101 -4.564 -3.163 1.00 88.50 460 THR A C 1
ATOM 3334 O O . THR A 1 460 ? 25.267 -4.322 -3.492 1.00 88.50 460 THR A O 1
ATOM 3337 N N . GLY A 1 461 ? 23.738 -4.737 -1.889 1.00 81.88 461 GLY A N 1
ATOM 3338 C CA . GLY A 1 461 ? 24.642 -4.631 -0.744 1.00 81.88 461 GLY A CA 1
ATOM 3339 C C . GLY A 1 461 ? 24.863 -3.196 -0.249 1.00 81.88 461 GLY A C 1
ATOM 3340 O O . GLY A 1 461 ? 24.209 -2.255 -0.683 1.00 81.88 461 GLY A O 1
ATOM 3341 N N . SER A 1 462 ? 25.834 -3.024 0.654 1.00 73.38 462 SER A N 1
ATOM 3342 C CA . SER A 1 462 ? 26.005 -1.833 1.510 1.00 73.38 462 SER A CA 1
ATOM 3343 C C . SER A 1 462 ? 26.326 -0.499 0.810 1.00 73.38 462 SER A C 1
ATOM 3345 O O . SER A 1 462 ? 26.536 0.497 1.493 1.00 73.38 462 SER A O 1
ATOM 3347 N N . GLY A 1 463 ? 26.433 -0.472 -0.520 1.00 77.88 463 GLY A N 1
ATOM 3348 C CA . GLY A 1 463 ? 26.641 0.742 -1.323 1.00 77.88 463 GLY A CA 1
ATOM 3349 C C . GLY A 1 463 ? 25.478 1.072 -2.263 1.00 77.88 463 GLY A C 1
ATOM 3350 O O . GLY A 1 463 ? 25.547 2.075 -2.970 1.00 77.88 463 GLY A O 1
ATOM 3351 N N . ALA A 1 464 ? 24.426 0.245 -2.283 1.00 81.56 464 ALA A N 1
ATOM 3352 C CA . ALA A 1 464 ? 23.329 0.369 -3.236 1.00 81.56 464 ALA A CA 1
ATOM 3353 C C . ALA A 1 464 ? 22.596 1.711 -3.112 1.00 81.56 464 ALA A C 1
ATOM 3355 O O . ALA A 1 464 ? 22.373 2.369 -4.123 1.00 81.56 464 ALA A O 1
ATOM 3356 N N . ASP A 1 465 ? 22.325 2.162 -1.887 1.00 79.38 465 ASP A N 1
ATOM 3357 C CA . ASP A 1 465 ? 21.625 3.430 -1.643 1.00 79.38 465 ASP A CA 1
ATOM 3358 C C . ASP A 1 465 ? 22.440 4.643 -2.106 1.00 79.38 465 ASP A C 1
ATOM 3360 O O . ASP A 1 465 ? 21.890 5.608 -2.633 1.00 79.38 465 ASP A O 1
ATOM 3364 N N . GLY A 1 466 ? 23.768 4.587 -1.954 1.00 80.94 466 GLY A N 1
ATOM 3365 C CA . GLY A 1 466 ? 24.662 5.641 -2.434 1.00 80.94 466 GLY A CA 1
ATOM 3366 C C . GLY A 1 466 ? 24.614 5.773 -3.956 1.00 80.94 466 GLY A C 1
ATOM 3367 O O . GLY A 1 466 ? 24.460 6.875 -4.475 1.00 80.94 466 GLY A O 1
ATOM 3368 N N . LEU A 1 467 ? 24.662 4.642 -4.664 1.00 82.38 467 LEU A N 1
ATOM 3369 C CA . LEU A 1 467 ? 24.530 4.605 -6.123 1.00 82.38 467 LEU A CA 1
ATOM 3370 C C . LEU A 1 467 ? 23.129 5.046 -6.578 1.00 82.38 467 LEU A C 1
ATOM 3372 O O . LEU A 1 467 ? 23.000 5.763 -7.568 1.00 82.38 467 LEU A O 1
ATOM 3376 N N . ALA A 1 468 ? 22.082 4.653 -5.849 1.00 81.88 468 ALA A N 1
ATOM 3377 C CA . ALA A 1 468 ? 20.707 5.058 -6.136 1.00 81.88 468 ALA A CA 1
ATOM 3378 C C . ALA A 1 468 ? 20.525 6.576 -6.023 1.00 81.88 468 ALA A C 1
ATOM 3380 O O . ALA A 1 468 ? 19.898 7.192 -6.883 1.00 81.88 468 ALA A O 1
ATOM 3381 N N . ALA A 1 469 ? 21.119 7.190 -4.995 1.00 81.81 469 ALA A N 1
ATOM 3382 C CA . ALA A 1 469 ? 21.102 8.637 -4.823 1.00 81.81 469 ALA A CA 1
ATOM 3383 C C . ALA A 1 469 ? 21.797 9.363 -5.990 1.00 81.81 469 ALA A C 1
ATOM 3385 O O . ALA A 1 469 ? 21.307 10.395 -6.454 1.00 81.81 469 ALA A O 1
ATOM 3386 N N . GLU A 1 470 ? 22.903 8.820 -6.509 1.00 82.62 470 GLU A N 1
ATOM 3387 C CA . GLU A 1 470 ? 23.570 9.361 -7.703 1.00 82.62 470 GLU A CA 1
ATOM 3388 C C . GLU A 1 470 ? 22.697 9.240 -8.962 1.00 82.62 470 GLU A C 1
ATOM 3390 O O . GLU A 1 470 ? 22.644 10.173 -9.764 1.00 82.62 470 GLU A O 1
ATOM 3395 N N . ALA A 1 471 ? 21.962 8.136 -9.109 1.00 81.94 471 ALA A N 1
ATOM 3396 C CA . ALA A 1 471 ? 21.089 7.837 -10.247 1.00 81.94 471 ALA A CA 1
ATOM 3397 C C . ALA A 1 471 ? 19.676 8.444 -10.133 1.00 81.94 471 ALA A C 1
ATOM 3399 O O . ALA A 1 471 ? 18.711 7.893 -10.661 1.00 81.94 471 ALA A O 1
ATOM 3400 N N . THR A 1 472 ? 19.534 9.593 -9.466 1.00 83.50 472 THR A N 1
ATOM 3401 C CA . THR A 1 472 ? 18.233 10.256 -9.278 1.00 83.50 472 THR A CA 1
ATOM 3402 C C . THR A 1 472 ? 17.500 10.446 -10.616 1.00 83.50 472 THR A C 1
ATOM 3404 O O . THR A 1 472 ? 18.024 11.062 -11.544 1.00 83.50 472 THR A O 1
ATOM 3407 N N . GLY A 1 473 ? 16.259 9.955 -10.698 1.00 83.44 473 GLY A N 1
ATOM 3408 C CA . GLY A 1 473 ? 15.422 10.023 -11.904 1.00 83.44 473 GLY A CA 1
ATOM 3409 C C . GLY A 1 473 ? 15.608 8.860 -12.885 1.00 83.44 473 GLY A C 1
ATOM 3410 O O . GLY A 1 473 ? 14.910 8.811 -13.896 1.00 83.44 473 GLY A O 1
ATOM 3411 N N . ILE A 1 474 ? 16.507 7.921 -12.588 1.00 88.88 474 ILE A N 1
ATOM 3412 C CA . ILE A 1 474 ? 16.662 6.654 -13.306 1.00 88.88 474 ILE A CA 1
ATOM 3413 C C . ILE A 1 474 ? 16.027 5.547 -12.451 1.00 88.88 474 ILE A C 1
ATOM 3415 O O . ILE A 1 474 ? 16.240 5.527 -11.237 1.00 88.88 474 ILE A O 1
ATOM 3419 N N . PRO A 1 475 ? 15.261 4.612 -13.042 1.00 90.25 475 PRO A N 1
ATOM 3420 C CA . PRO A 1 475 ? 14.776 3.441 -12.321 1.00 90.25 475 PRO A CA 1
ATOM 3421 C C . PRO A 1 475 ? 15.925 2.647 -11.678 1.00 90.25 475 PRO A C 1
ATOM 3423 O O . PRO A 1 475 ? 16.938 2.359 -12.323 1.00 90.25 475 PRO A O 1
ATOM 3426 N N . CYS A 1 476 ? 15.753 2.266 -10.411 1.00 89.88 476 CYS A N 1
ATOM 3427 C CA . CYS A 1 476 ? 16.765 1.569 -9.619 1.00 89.88 476 CYS A CA 1
ATOM 3428 C C . CYS A 1 476 ? 16.196 0.274 -9.028 1.00 89.88 476 CYS A C 1
ATOM 3430 O O . CYS A 1 476 ? 15.222 0.310 -8.281 1.00 89.88 476 CYS A O 1
ATOM 3432 N N . ALA A 1 477 ? 16.837 -0.863 -9.303 1.00 90.56 477 ALA A N 1
ATOM 3433 C CA . ALA A 1 477 ? 16.567 -2.123 -8.621 1.00 90.56 477 ALA A CA 1
ATOM 3434 C C . ALA A 1 477 ? 17.583 -2.332 -7.491 1.00 90.56 477 ALA A C 1
ATOM 3436 O O . ALA A 1 477 ? 18.758 -2.618 -7.744 1.00 90.56 477 ALA A O 1
ATOM 3437 N N . LEU A 1 478 ? 17.120 -2.162 -6.252 1.00 87.56 478 LEU A N 1
ATOM 3438 C CA . LEU A 1 478 ? 17.933 -2.231 -5.038 1.00 87.56 478 LEU A CA 1
ATOM 3439 C C . LEU A 1 478 ? 17.701 -3.557 -4.318 1.00 87.56 478 LEU A C 1
ATOM 3441 O O . LEU A 1 478 ? 16.644 -3.773 -3.730 1.00 87.56 478 LEU A O 1
ATOM 3445 N N . GLY A 1 479 ? 18.694 -4.440 -4.380 1.00 84.56 479 GLY A N 1
ATOM 3446 C CA . GLY A 1 479 ? 18.617 -5.792 -3.830 1.00 84.56 479 GLY A CA 1
ATOM 3447 C C . GLY A 1 479 ? 18.378 -6.871 -4.887 1.00 84.56 479 GLY A C 1
ATOM 3448 O O . GLY A 1 479 ? 17.929 -6.619 -6.007 1.00 84.56 479 GLY A O 1
ATOM 3449 N N . LEU A 1 480 ? 18.723 -8.108 -4.528 1.00 85.00 480 LEU A N 1
ATOM 3450 C CA . LEU A 1 480 ? 18.683 -9.251 -5.439 1.00 85.00 480 LEU A CA 1
ATOM 3451 C C . LEU A 1 480 ? 17.254 -9.574 -5.903 1.00 85.00 480 LEU A C 1
ATOM 3453 O O . LEU A 1 480 ? 17.014 -9.705 -7.102 1.00 85.00 480 LEU A O 1
ATOM 3457 N N . ARG A 1 481 ? 16.299 -9.657 -4.967 1.00 84.62 481 ARG A N 1
ATOM 3458 C CA . ARG A 1 481 ? 14.889 -9.954 -5.270 1.00 84.62 481 ARG A CA 1
ATOM 3459 C C . ARG A 1 481 ? 14.253 -8.879 -6.137 1.00 84.62 481 ARG A C 1
ATOM 3461 O O . ARG A 1 481 ? 13.572 -9.206 -7.109 1.00 84.62 481 ARG A O 1
ATOM 3468 N N . HIS A 1 482 ? 14.528 -7.610 -5.835 1.00 87.81 482 HIS A N 1
ATOM 3469 C CA . HIS A 1 482 ? 14.103 -6.506 -6.684 1.00 87.81 482 HIS A CA 1
ATOM 3470 C C . HIS A 1 482 ? 14.678 -6.653 -8.099 1.00 87.81 482 HIS A C 1
ATOM 3472 O O . HIS A 1 482 ? 13.920 -6.624 -9.060 1.00 87.81 482 HIS A O 1
ATOM 3478 N N . ALA A 1 483 ? 15.980 -6.916 -8.253 1.00 91.19 483 ALA A N 1
ATOM 3479 C CA . ALA A 1 483 ? 16.593 -7.099 -9.570 1.00 91.19 483 ALA A CA 1
ATOM 3480 C C . ALA A 1 483 ? 15.944 -8.236 -10.383 1.00 91.19 483 ALA A C 1
ATOM 3482 O O . ALA A 1 483 ? 15.641 -8.057 -11.564 1.00 91.19 483 ALA A O 1
ATOM 3483 N N . GLU A 1 484 ? 15.687 -9.391 -9.761 1.00 90.38 484 GLU A N 1
ATOM 3484 C CA . GLU A 1 484 ? 14.986 -10.516 -10.395 1.00 90.38 484 GLU A CA 1
ATOM 3485 C C . GLU A 1 484 ? 13.573 -10.122 -10.854 1.00 90.38 484 GLU A C 1
ATOM 3487 O O . GLU A 1 484 ? 13.187 -10.374 -12.002 1.00 90.38 484 GLU A O 1
ATOM 3492 N N . ALA A 1 485 ? 12.810 -9.467 -9.976 1.00 90.44 485 ALA A N 1
ATOM 3493 C CA . ALA A 1 485 ? 11.463 -9.000 -10.275 1.00 90.44 485 ALA A CA 1
ATOM 3494 C C . ALA A 1 485 ? 11.458 -7.955 -11.404 1.00 90.44 485 ALA A C 1
ATOM 3496 O O . ALA A 1 485 ? 10.634 -8.053 -12.316 1.00 90.44 485 ALA A O 1
ATOM 3497 N N . THR A 1 486 ? 12.408 -7.017 -11.401 1.00 93.38 486 THR A N 1
ATOM 3498 C CA . THR A 1 486 ? 12.556 -5.965 -12.418 1.00 93.38 486 THR A CA 1
ATOM 3499 C C . THR A 1 486 ? 12.840 -6.548 -13.797 1.00 93.38 486 THR A C 1
ATOM 3501 O O . THR A 1 486 ? 12.231 -6.128 -14.779 1.00 93.38 486 THR A O 1
ATOM 3504 N N . VAL A 1 487 ? 13.693 -7.572 -13.906 1.00 94.56 487 VAL A N 1
ATOM 3505 C CA . VAL A 1 487 ? 13.933 -8.242 -15.197 1.00 94.56 487 VAL A CA 1
ATOM 3506 C C . VAL A 1 487 ? 12.662 -8.920 -15.717 1.00 94.56 487 VAL A C 1
ATOM 3508 O O . VAL A 1 487 ? 12.337 -8.794 -16.901 1.00 94.56 487 VAL A O 1
ATOM 3511 N N . HIS A 1 488 ? 11.898 -9.590 -14.848 1.00 91.75 488 HIS A N 1
ATOM 3512 C CA . HIS A 1 488 ? 10.604 -10.164 -15.233 1.00 91.75 488 HIS A CA 1
ATOM 3513 C C . HIS A 1 488 ? 9.579 -9.093 -15.637 1.00 91.75 488 HIS A C 1
ATOM 3515 O O . HIS A 1 488 ? 8.789 -9.316 -16.558 1.00 91.75 488 HIS A O 1
ATOM 3521 N N . ALA A 1 489 ? 9.594 -7.937 -14.974 1.00 92.56 489 ALA A N 1
ATOM 3522 C CA . ALA A 1 489 ? 8.744 -6.795 -15.287 1.00 92.56 489 ALA A CA 1
ATOM 3523 C C . ALA A 1 489 ? 9.061 -6.209 -16.673 1.00 92.56 489 ALA A C 1
ATOM 3525 O O . ALA A 1 489 ? 8.159 -6.048 -17.496 1.00 92.56 489 ALA A O 1
ATOM 3526 N N . ILE A 1 490 ? 10.343 -5.996 -16.982 1.00 94.50 490 ILE A N 1
ATOM 3527 C CA . ILE A 1 490 ? 10.815 -5.543 -18.301 1.00 94.50 490 ILE A CA 1
ATOM 3528 C C . ILE A 1 490 ? 10.418 -6.538 -19.399 1.00 94.50 490 ILE A C 1
ATOM 3530 O O . ILE A 1 490 ? 9.926 -6.144 -20.458 1.00 94.50 490 ILE A O 1
ATOM 3534 N N . GLU A 1 491 ? 10.574 -7.840 -19.155 1.00 91.62 491 GLU A N 1
ATOM 3535 C CA . GLU A 1 491 ? 10.170 -8.871 -20.115 1.00 91.62 491 GLU A CA 1
ATOM 3536 C C . GLU A 1 491 ? 8.657 -8.855 -20.389 1.00 91.62 491 GLU A C 1
ATOM 3538 O O . GLU A 1 491 ? 8.235 -9.040 -21.535 1.00 91.62 491 GLU A O 1
ATOM 3543 N N . ALA A 1 492 ? 7.837 -8.606 -19.363 1.00 90.19 492 ALA A N 1
ATOM 3544 C CA . ALA A 1 492 ? 6.395 -8.449 -19.524 1.00 90.19 492 ALA A CA 1
ATOM 3545 C C . ALA A 1 492 ? 6.039 -7.201 -20.350 1.00 90.19 492 ALA A C 1
ATOM 3547 O O . ALA A 1 492 ? 5.202 -7.295 -21.251 1.00 90.19 492 ALA A O 1
ATOM 3548 N N . LEU A 1 493 ? 6.715 -6.071 -20.102 1.00 89.44 493 LEU A N 1
ATOM 3549 C CA . LEU A 1 493 ? 6.573 -4.823 -20.867 1.00 89.44 493 LEU A CA 1
ATOM 3550 C C . LEU A 1 493 ? 6.909 -5.007 -22.347 1.00 89.44 493 LEU A C 1
ATOM 3552 O O . LEU A 1 493 ? 6.117 -4.624 -23.203 1.00 89.44 493 LEU A O 1
ATOM 3556 N N . ILE A 1 494 ? 8.022 -5.673 -22.661 1.00 89.12 494 ILE A N 1
ATOM 3557 C CA . ILE A 1 494 ? 8.429 -5.953 -24.048 1.00 89.12 494 ILE A CA 1
ATOM 3558 C C . ILE A 1 494 ? 7.395 -6.823 -24.782 1.00 89.12 494 ILE A C 1
ATOM 3560 O O . ILE A 1 494 ? 7.204 -6.683 -25.990 1.00 89.12 494 ILE A O 1
ATOM 3564 N N . ARG A 1 495 ? 6.723 -7.733 -24.069 1.00 86.81 495 ARG A N 1
ATOM 3565 C CA . ARG A 1 495 ? 5.700 -8.625 -24.640 1.00 86.81 495 ARG A CA 1
ATOM 3566 C C . ARG A 1 495 ? 4.308 -7.999 -24.749 1.00 86.81 495 ARG A C 1
ATOM 3568 O O . ARG A 1 495 ? 3.459 -8.600 -25.401 1.00 86.81 495 ARG A O 1
ATOM 3575 N N . ASP A 1 496 ? 4.088 -6.844 -24.122 1.00 80.31 496 ASP A N 1
ATOM 3576 C CA . ASP A 1 496 ? 2.786 -6.177 -23.970 1.00 80.31 496 ASP A CA 1
ATOM 3577 C C . ASP A 1 496 ? 1.674 -7.098 -23.419 1.00 80.31 496 ASP A C 1
ATOM 3579 O O . ASP A 1 496 ? 0.518 -7.068 -23.841 1.00 80.31 496 ASP A O 1
ATOM 3583 N N . ASP A 1 497 ? 2.029 -7.957 -22.461 1.00 76.12 497 ASP A N 1
ATOM 3584 C CA . ASP A 1 497 ? 1.140 -8.986 -21.913 1.00 76.12 497 ASP A CA 1
ATOM 3585 C C . ASP A 1 497 ? 0.540 -8.546 -20.568 1.00 76.12 497 ASP A C 1
ATOM 3587 O O . ASP A 1 497 ? 0.937 -9.032 -19.506 1.00 76.12 497 ASP A O 1
ATOM 3591 N N . PHE A 1 498 ? -0.397 -7.590 -20.614 1.00 77.25 498 PHE A N 1
ATOM 3592 C CA . PHE A 1 498 ? -1.037 -7.010 -19.425 1.00 77.25 498 PHE A CA 1
ATOM 3593 C C . PHE A 1 498 ? -2.565 -7.096 -19.478 1.00 77.25 498 PHE A C 1
ATOM 3595 O O . PHE A 1 498 ? -3.204 -6.324 -20.202 1.00 77.25 498 PHE A O 1
ATOM 3602 N N . PRO A 1 499 ? -3.188 -7.980 -18.680 1.00 76.06 499 PRO A N 1
ATOM 3603 C CA . PRO A 1 499 ? -4.618 -7.898 -18.434 1.00 76.06 499 PRO A CA 1
ATOM 3604 C C . PRO A 1 499 ? -4.931 -6.727 -17.491 1.00 76.06 499 PRO A C 1
ATOM 3606 O O . PRO A 1 499 ? -4.179 -6.451 -16.556 1.00 76.06 499 PRO A O 1
ATOM 3609 N N . VAL A 1 500 ? -6.077 -6.078 -17.705 1.00 75.81 500 VAL A N 1
ATOM 3610 C CA . VAL A 1 500 ? -6.653 -5.136 -16.734 1.00 75.81 500 VAL A CA 1
ATOM 3611 C C . VAL A 1 500 ? -7.321 -5.939 -15.623 1.00 75.81 500 VAL A C 1
ATOM 3613 O O . VAL A 1 500 ? -8.192 -6.772 -15.895 1.00 75.81 500 VAL A O 1
ATOM 3616 N N . PHE A 1 501 ? -6.924 -5.694 -14.380 1.00 67.62 501 PHE A N 1
ATOM 3617 C CA . PHE A 1 501 ? -7.506 -6.318 -13.207 1.00 67.62 501 PHE A CA 1
ATOM 3618 C C . PHE A 1 501 ? -8.621 -5.428 -12.650 1.00 67.62 501 PHE A C 1
ATOM 3620 O O . PHE A 1 501 ? -8.392 -4.307 -12.204 1.00 67.62 501 PHE A O 1
ATOM 3627 N N . GLN A 1 502 ? -9.853 -5.933 -12.687 1.00 65.19 502 GLN A N 1
ATOM 3628 C CA . GLN A 1 502 ? -10.989 -5.293 -12.033 1.00 65.19 502 GLN A CA 1
ATOM 3629 C C . GLN A 1 502 ? -11.180 -5.937 -10.663 1.00 65.19 502 GLN A C 1
ATOM 3631 O O . GLN A 1 502 ? -11.261 -7.166 -10.570 1.00 65.19 502 GLN A O 1
ATOM 3636 N N . ARG A 1 503 ? -11.261 -5.118 -9.611 1.00 60.94 503 ARG A N 1
ATOM 3637 C CA . ARG A 1 503 ? -11.593 -5.616 -8.275 1.00 60.94 503 ARG A CA 1
ATOM 3638 C C . ARG A 1 503 ? -13.034 -6.171 -8.287 1.00 60.94 503 ARG A C 1
ATOM 3640 O O . ARG A 1 503 ? -13.895 -5.507 -8.869 1.00 60.94 503 ARG A O 1
ATOM 3647 N N . PRO A 1 504 ? -13.277 -7.376 -7.735 1.00 42.22 504 PRO A N 1
ATOM 3648 C CA . PRO A 1 504 ? -14.613 -7.971 -7.665 1.00 42.22 504 PRO A CA 1
ATOM 3649 C C . PRO A 1 504 ? -15.632 -7.116 -6.917 1.00 42.22 504 PRO A C 1
ATOM 3651 O O . PRO A 1 504 ? -15.220 -6.425 -5.954 1.00 42.22 504 PRO A O 1
#

Secondary structure (DSSP, 8-state):
-B--SGGGHHHHHHHHHHHHTTT---EEE---TT-GGGSBTTBSEEE----SHHHHHHHHHHHHHTT----EE-BPTT-HHHHHHHHHTTHHHHTTPEEPPGGGS---S-----GGG--S--EEEEE--TTS-HHHHHHHHHHHHHHHHTT-EEEEEES-S----TT-SEEEE--SSHHHHHHHHHH-TTEEEEE-TTSHHHHHTTHHHHHHTT--BSSS-S-EEEPPPSS---EEEEEEE-SS-EEEEEEEEESSSSTTS-EEE-SS-SSSS-HHHHHHHHHHHHHHHT--EEEEEEEE-SSSS-EEEEEESS--TTHHHHHHHH---HHHHHHHHHTT--HHHHHHTTSS-SSSSPPPSSEEEESSSEEEESSHHHHHHHH-TT---SSSEEEEE--TTTTTTTHHHHHHHHHTTPEEEE-HHHHHHHHHTT---EE--GGGHHHHHHTT---EEEE-STTHHHHHHHTTTS-EEESHHHHHHHHHHHHHHHHT-----B--

Foldseek 3Di:
DEEADQVFQLLLQLVLVVCVVVVHADEYEYLALLRCCQAPPSHPFYFNFDLALVQVLQVQVVCVVVVNHAQEDEDTPPSVVRVVVCVVVCSCVVSNYYYDYSVVPPGDSADDDDPPPPDPFAEEEEEAQQQPASLLLSLLVLLQVLLVVLVHQYEYEYCDPRRDDNPRPYYHNDGLDLVVVVVVQVVGPRHPFYEQQRRPPSSLVCQVVCVVVVTHHFFAHSDFLDAADPDQLQWKWKWFALLQAIATLFIWGFLFRDPQGKTKTFQADDPFDDPVVVRVVQNVSSNVRSGGFIKMWTWDGPDDDIDTRTIGSHDDSCQSVSCSQQVQNRSSVSSNSSSPDHPVVCCVVVSDPPDRYGGGPAMWMADCGIAGDNDLLQRVQRRDDVGADLEAEEEDDEDPVCLVVCQVLQLLNVVSHYAYEYAPVSVVVCVVVVNDHHYDHLVCVLVCLVVVRHQEYEYEDDCQVVSVVSNPPHHYQYHNSSSNSNSSNSVCVNVVPDDGDIDD

Organism: NCBI:txid336628

Radius of gyration: 23.85 Å; chains: 1; bounding box: 62×45×63 Å

pLDDT: mean 84.71, std 12.37, range [35.91, 97.38]